Protein AF-A0A0W0G9W1-F1 (afdb_monomer)

Radius of gyration: 59.38 Å; Cα contacts (8 Å, |Δi|>4): 308; chains: 1; bounding box: 140×93×172 Å

pLDDT: mean 73.86, std 23.16, range [26.31, 98.44]

Nearest PDB structures (foldseek):
  5i7d-assembly1_A  TM=2.585E-01  e=8.522E-01  Homo sapiens
  5c1f-assembly1_B  TM=4.373E-01  e=7.069E+00  Schizosaccharomyces pombe 972h-
  4wpe-assembly1_A-2  TM=4.059E-01  e=7.453E+00  Saccharomyces cerevisiae S288C
  5i6r-assembly1_A-2  TM=2.525E-01  e=3.951E+00  Homo sapiens

Solvent-accessible surface area (backbone atoms only — not comparable to full-atom values): 34859 Å² total; per-residue (Å²): 133,87,78,79,64,62,89,70,40,67,81,62,55,66,57,28,73,39,56,50,49,29,52,53,49,46,55,52,41,56,53,51,50,53,51,52,55,51,49,52,53,50,46,45,41,66,73,38,48,50,57,47,50,54,52,51,51,55,50,51,51,53,51,50,53,53,48,46,48,49,47,69,51,52,48,47,51,47,51,52,46,51,52,51,39,53,51,34,47,52,50,19,56,52,32,42,51,51,15,54,51,38,46,48,51,50,74,71,38,96,78,39,89,83,80,61,90,59,88,85,68,78,74,80,81,80,69,92,73,89,76,92,75,87,81,82,81,76,79,50,73,70,55,53,50,53,50,53,53,51,50,57,65,66,66,73,77,77,86,89,84,85,78,85,86,86,86,80,85,84,89,86,84,90,85,91,86,89,85,87,88,91,83,87,86,86,86,90,84,90,82,90,85,88,85,83,86,86,88,87,86,88,83,87,80,82,84,79,82,77,88,85,70,84,82,78,79,84,83,79,85,72,82,81,74,87,76,60,98,69,50,44,69,49,66,87,43,77,38,48,41,64,55,53,13,52,50,48,50,49,47,70,71,74,50,80,62,36,76,48,75,45,88,96,77,46,73,43,70,58,24,36,35,28,38,61,50,30,54,48,41,21,74,72,34,77,91,39,74,68,34,59,69,42,18,44,49,28,49,33,43,42,20,54,75,68,49,32,41,40,48,56,97,58,97,63,42,76,65,55,84,30,84,87,38,35,32,31,78,36,80,61,32,64,64,43,66,96,74,84,72,76,96,78,80,91,78,84,94,80,84,79,84,85,77,95,81,85,94,84,90,74,83,74,65,63,65,65,51,60,57,53,69,68,68,75,54,95,76,78,70,57,69,34,62,51,32,41,51,56,18,53,51,30,44,52,52,30,55,51,41,50,56,51,44,51,53,50,49,54,50,49,52,54,52,49,54,55,47,50,56,50,51,53,50,50,50,52,49,48,55,49,51,53,52,51,43,55,50,50,50,50,56,58,56,65,46,52,63,68,68,42,44,68,48,53,54,50,46,53,51,37,58,70,62,42,45,70,69,62,26,48,51,52,43,46,70,75,64,61,92,66,90,83,68,89,72,90,82,78,62,83,57,96,89,47,93,68,78,66,58,97,75,75,78,65,52,68,65,52,37,55,60,65,46,75,79,54,98,70,97,71,94,61,93,72,75,32,66,66,58,57,51,49,54,54,50,46,56,58,50,57,75,69,56,94,54,81,72,70,56,62,69,74,76,115

InterPro domains:
  IPR000591 DEP domain [PS50186] (251-331)
  IPR027267 AH/BAR domain superfamily [G3DSA:1.20.1270.60] (7-156)
  IPR027267 AH/BAR domain superfamily [G3DSA:1.20.1270.60] (365-494)
  IPR027267 AH/BAR domain superfamily [SSF103657] (16-492)
  IPR031160 F-BAR domain [PS51741] (1-471)
  IPR036388 Winged helix-like DNA-binding domain superfamily [G3DSA:1.10.10.10] (241-334)
  IPR036390 Winged helix DNA-binding domain superfamily [SSF46785] (255-340)

Mean predicted aligned error: 22.9 Å

Foldseek 3Di:
DPDPDDQCDDPNPAFFPQVNQLVVLLVVLVVVLVVLVVVLVVCLCPVFVVVVVVVVVVLVVVVVVLVCCLVVPQVVVLVVLVVVLVVLVVLLVVLVVVLVVQVVCLVPPPPNVPPDPPVPDDDDPPDPDDDDDDDDDDDDPVRVVVVVVVVVVVVPPDDDDDDDDDDDDDDDDDDDDDDDDDDDDDDDDDDDDDDDDDDDDDDDDDDDDDDDDPDDDDDDDDDDDDDDPQFDQQLNDTHHQLVQLVLVVVCLVPFDWAWDQDVPPGIDGGKDALQSQLQSQLVVPVVNVNDSVSSNSRSQCCQQPVVQKDWPPDPDRGGDNDRPTMIHGDPCSNVVDRDDDDDDDDDDDDDDDDDDDDDDDDPPPVVVVVVVVVVPCPPPDRPSVVSVVSSVVSVVVSVVSVVVSVVSVVVSVVVVVVSVVVVVVSVVVVVVSVVVSVVSSVVSVVCSVVSSVVSVVSSVVSVVSRDPVSRVVVSCVVPPPDPDDDDDDWDDDPVDPDGPDPDDDPLQVVQVVVCVVDDDPDPDRDDRVVVVVVVVVVVVVLVPDDDPVVVVVVVD

Organism: Moniliophthora roreri (NCBI:txid221103)

Structure (mmCIF, N/CA/C/O backbone):
data_AF-A0A0W0G9W1-F1
#
_entry.id   AF-A0A0W0G9W1-F1
#
loop_
_atom_site.group_PDB
_atom_site.id
_atom_site.type_symbol
_atom_site.label_atom_id
_atom_site.label_alt_id
_atom_site.label_comp_id
_atom_site.label_asym_id
_atom_site.label_entity_id
_atom_site.label_seq_id
_atom_site.pdbx_PDB_ins_code
_atom_site.Cartn_x
_atom_site.Cartn_y
_atom_site.Cartn_z
_atom_site.occupancy
_atom_site.B_iso_or_equiv
_atom_site.auth_seq_id
_atom_site.auth_comp_id
_atom_site.auth_asym_id
_atom_site.auth_atom_id
_atom_site.pdbx_PDB_model_num
ATOM 1 N N . MET A 1 1 ? 13.792 -14.220 -34.087 1.00 38.50 1 MET A N 1
ATOM 2 C CA . MET A 1 1 ? 14.803 -14.198 -35.166 1.00 38.50 1 MET A CA 1
ATOM 3 C C . MET A 1 1 ? 14.066 -13.976 -36.485 1.00 38.50 1 MET A C 1
ATOM 5 O O . MET A 1 1 ? 13.579 -14.931 -37.069 1.00 38.50 1 MET A O 1
ATOM 9 N N . VAL A 1 2 ? 13.870 -12.719 -36.901 1.00 42.22 2 VAL A N 1
ATOM 10 C CA . VAL A 1 2 ? 13.223 -12.420 -38.194 1.00 42.22 2 VAL A CA 1
ATOM 11 C C . VAL A 1 2 ? 14.180 -12.873 -39.298 1.00 42.22 2 VAL A C 1
ATOM 13 O O . VAL A 1 2 ? 15.340 -12.442 -39.311 1.00 42.22 2 VAL A O 1
ATOM 16 N N . HIS A 1 3 ? 13.720 -13.813 -40.128 1.00 43.84 3 HIS A N 1
ATOM 17 C CA . HIS A 1 3 ? 14.449 -14.342 -41.277 1.00 43.84 3 HIS A CA 1
ATOM 18 C C . HIS A 1 3 ? 14.621 -13.224 -42.301 1.00 43.84 3 HIS A C 1
ATOM 20 O O . HIS A 1 3 ? 13.648 -12.726 -42.859 1.00 43.84 3 HIS A O 1
ATOM 26 N N . THR A 1 4 ? 15.861 -12.819 -42.546 1.00 49.69 4 THR A N 1
ATOM 27 C CA . THR A 1 4 ? 16.209 -11.897 -43.628 1.00 49.69 4 THR A CA 1
ATOM 28 C C . THR A 1 4 ? 16.242 -12.668 -44.948 1.00 49.69 4 THR A C 1
ATOM 30 O O . THR A 1 4 ? 17.313 -12.863 -45.498 1.00 49.69 4 THR A O 1
ATOM 33 N N . GLY A 1 5 ? 15.095 -13.169 -45.417 1.00 55.78 5 GLY A N 1
ATOM 34 C CA . GLY A 1 5 ? 14.947 -13.818 -46.729 1.00 55.78 5 GLY A CA 1
ATOM 35 C C . GLY A 1 5 ? 15.740 -15.118 -46.952 1.00 55.78 5 GLY A C 1
ATOM 36 O O . GLY A 1 5 ? 16.565 -15.537 -46.138 1.00 55.78 5 GLY A O 1
ATOM 37 N N . THR A 1 6 ? 15.448 -15.778 -48.073 1.00 54.62 6 THR A N 1
ATOM 38 C CA . THR A 1 6 ? 16.121 -16.997 -48.543 1.00 54.62 6 THR A CA 1
ATOM 39 C C . THR A 1 6 ? 17.584 -16.679 -48.892 1.00 54.62 6 THR A C 1
ATOM 41 O O . THR A 1 6 ? 17.820 -15.680 -49.583 1.00 54.62 6 THR A O 1
ATOM 44 N N . PRO A 1 7 ? 18.576 -17.480 -48.447 1.00 58.34 7 PRO A N 1
ATOM 45 C CA . PRO A 1 7 ? 19.980 -17.249 -48.787 1.00 58.34 7 PRO A CA 1
ATOM 46 C C . PRO A 1 7 ? 20.161 -17.185 -50.311 1.00 58.34 7 PRO A C 1
ATOM 48 O O . PRO A 1 7 ? 19.672 -18.054 -51.030 1.00 58.34 7 PRO A O 1
ATOM 51 N N . GLY A 1 8 ? 20.831 -16.134 -50.792 1.00 62.97 8 GLY A N 1
ATOM 52 C CA . GLY A 1 8 ? 21.060 -15.898 -52.222 1.00 62.97 8 GLY A CA 1
ATOM 53 C C . GLY A 1 8 ? 19.967 -15.116 -52.962 1.00 62.97 8 GLY A C 1
ATOM 54 O O . GLY A 1 8 ? 20.014 -15.060 -54.185 1.00 62.97 8 GLY A O 1
ATOM 55 N N . THR A 1 9 ? 19.001 -14.497 -52.266 1.00 63.47 9 THR A N 1
ATOM 56 C CA . THR A 1 9 ? 17.981 -13.627 -52.894 1.00 63.47 9 THR A CA 1
ATOM 57 C C . THR A 1 9 ? 17.840 -12.273 -52.180 1.00 63.47 9 THR A C 1
ATOM 59 O O . THR A 1 9 ? 17.960 -12.196 -50.954 1.00 63.47 9 THR A O 1
ATOM 62 N N . GLY A 1 10 ? 17.587 -11.197 -52.938 1.00 67.50 10 GLY A N 1
ATOM 63 C CA . GLY A 1 10 ? 17.308 -9.847 -52.418 1.00 67.50 10 GLY A CA 1
ATOM 64 C C . GLY A 1 10 ? 18.462 -9.233 -51.613 1.00 67.50 10 GLY A C 1
ATOM 65 O O . GLY A 1 10 ? 19.609 -9.279 -52.044 1.00 67.50 10 GLY A O 1
ATOM 66 N N . PHE A 1 11 ? 18.162 -8.724 -50.411 1.00 66.31 11 PHE A N 1
ATOM 67 C CA . PHE A 1 11 ? 19.120 -8.094 -49.477 1.00 66.31 11 PHE A CA 1
ATOM 68 C C . PHE A 1 11 ? 20.322 -8.995 -49.101 1.00 66.31 11 PHE A C 1
ATOM 70 O O . PHE A 1 11 ? 21.345 -8.528 -48.617 1.00 66.31 11 PHE A O 1
ATOM 77 N N . GLN A 1 12 ? 20.221 -10.320 -49.296 1.00 67.38 12 GLN A N 1
ATOM 78 C CA . GLN A 1 12 ? 21.344 -11.254 -49.099 1.00 67.38 12 GLN A CA 1
ATOM 79 C C . GLN A 1 12 ? 22.107 -11.607 -50.384 1.00 67.38 12 GLN A C 1
ATOM 81 O O . GLN A 1 12 ? 23.146 -12.259 -50.298 1.00 67.38 12 GLN A O 1
ATOM 86 N N . ALA A 1 13 ? 21.583 -11.254 -51.558 1.00 66.62 13 ALA A N 1
ATOM 87 C CA . ALA A 1 13 ? 22.210 -11.543 -52.844 1.00 66.62 13 ALA A CA 1
ATOM 88 C C . ALA A 1 13 ? 23.186 -10.444 -53.275 1.00 66.62 13 ALA A C 1
ATOM 90 O O . ALA A 1 13 ? 24.254 -10.780 -53.795 1.00 66.62 13 ALA A O 1
ATOM 91 N N . ASP A 1 14 ? 22.822 -9.176 -53.042 1.00 60.72 14 ASP A N 1
ATOM 92 C CA . ASP A 1 14 ? 23.354 -8.038 -53.809 1.00 60.72 14 ASP A CA 1
ATOM 93 C C . ASP A 1 14 ? 23.920 -6.879 -52.996 1.00 60.72 14 ASP A C 1
ATOM 95 O O . ASP A 1 14 ? 24.604 -6.037 -53.574 1.00 60.72 14 ASP A O 1
ATOM 99 N N . ASP A 1 15 ? 23.706 -6.831 -51.682 1.00 59.91 15 ASP A N 1
ATOM 100 C CA . ASP A 1 15 ? 24.185 -5.691 -50.909 1.00 59.91 15 ASP A CA 1
ATOM 101 C C . ASP A 1 15 ? 25.677 -5.793 -50.623 1.00 59.91 15 ASP A C 1
ATOM 103 O O . ASP A 1 15 ? 26.190 -6.828 -50.177 1.00 59.91 15 ASP A O 1
ATOM 107 N N . GLY A 1 16 ? 26.366 -4.688 -50.909 1.00 64.00 16 GLY A N 1
ATOM 108 C CA . GLY A 1 16 ? 27.784 -4.540 -50.663 1.00 64.00 16 GLY A CA 1
ATOM 109 C C . GLY A 1 16 ? 28.139 -4.928 -49.232 1.00 64.00 16 GLY A C 1
ATOM 110 O O . GLY A 1 16 ? 27.344 -4.827 -48.287 1.00 64.00 16 GLY A O 1
ATOM 111 N N . ALA A 1 17 ? 29.338 -5.487 -49.094 1.00 72.25 17 ALA A N 1
ATOM 112 C CA . ALA A 1 17 ? 29.764 -6.116 -47.858 1.00 72.25 17 ALA A CA 1
ATOM 113 C C . ALA A 1 17 ? 29.639 -5.164 -46.656 1.00 72.25 17 ALA A C 1
ATOM 115 O O . ALA A 1 17 ? 29.386 -5.640 -45.551 1.00 72.25 17 ALA A O 1
ATOM 116 N N . SER A 1 18 ? 29.763 -3.845 -46.850 1.00 87.50 18 SER A N 1
ATOM 117 C CA . SER A 1 18 ? 29.672 -2.892 -45.745 1.00 87.50 18 SER A CA 1
ATOM 118 C C . SER A 1 18 ? 28.230 -2.690 -45.252 1.00 87.50 18 SER A C 1
ATOM 120 O O . SER A 1 18 ? 27.997 -2.855 -44.053 1.00 87.50 18 SER A O 1
ATOM 122 N N . LEU A 1 19 ? 27.236 -2.479 -46.130 1.00 87.31 19 LEU A N 1
ATOM 123 C CA . LEU A 1 19 ? 25.826 -2.316 -45.736 1.00 87.31 19 LEU A CA 1
ATOM 124 C C . LEU A 1 19 ? 25.282 -3.521 -44.956 1.00 87.31 19 LEU A C 1
ATOM 126 O O . LEU A 1 19 ? 24.689 -3.369 -43.881 1.00 87.31 19 LEU A O 1
ATOM 130 N N . LEU A 1 20 ? 25.495 -4.734 -45.476 1.00 85.62 20 LEU A N 1
ATOM 131 C CA . LEU A 1 20 ? 24.985 -5.957 -44.852 1.00 85.62 20 LEU A CA 1
ATOM 132 C C . LEU A 1 20 ? 25.624 -6.199 -43.476 1.00 85.62 20 LEU A C 1
ATOM 134 O O . LEU A 1 20 ? 24.941 -6.634 -42.540 1.00 85.62 20 LEU A O 1
ATOM 138 N N . MET A 1 21 ? 26.925 -5.924 -43.337 1.00 87.94 21 MET A N 1
ATOM 139 C CA . MET A 1 21 ? 27.640 -6.079 -42.068 1.00 87.94 21 MET A CA 1
ATOM 140 C C . MET A 1 21 ? 27.211 -5.025 -41.052 1.00 87.94 21 MET A C 1
ATOM 142 O O . MET A 1 21 ? 26.933 -5.385 -39.906 1.00 87.94 21 MET A O 1
ATOM 146 N N . THR A 1 22 ? 27.047 -3.767 -41.470 1.00 92.25 22 THR A N 1
ATOM 147 C CA . THR A 1 22 ? 26.492 -2.705 -40.625 1.00 92.25 22 THR A CA 1
ATOM 148 C C . THR A 1 22 ? 25.090 -3.074 -40.146 1.00 92.25 22 THR A C 1
ATOM 150 O O . THR A 1 22 ? 24.838 -3.056 -38.942 1.00 92.25 22 THR A O 1
ATOM 153 N N . PHE A 1 23 ? 24.192 -3.520 -41.031 1.00 90.88 23 PHE A N 1
ATOM 154 C CA . PHE A 1 23 ? 22.839 -3.937 -40.644 1.00 90.88 23 PHE A CA 1
ATOM 155 C C . PHE A 1 23 ? 22.840 -5.099 -39.635 1.00 90.88 23 PHE A C 1
ATOM 157 O O . PHE A 1 23 ? 22.127 -5.065 -38.627 1.00 90.88 23 PHE A O 1
ATOM 164 N N . ARG A 1 24 ? 23.653 -6.137 -39.874 1.00 90.75 24 ARG A N 1
ATOM 165 C CA . ARG A 1 24 ? 23.786 -7.276 -38.948 1.00 90.75 24 ARG A CA 1
ATOM 166 C C . ARG A 1 24 ? 24.362 -6.846 -37.599 1.00 90.75 24 ARG A C 1
ATOM 168 O O . ARG A 1 24 ? 23.869 -7.311 -36.571 1.00 90.75 24 ARG A O 1
ATOM 175 N N . GLY A 1 25 ? 25.351 -5.955 -37.605 1.00 93.62 25 GLY A N 1
ATOM 176 C CA . GLY A 1 25 ? 25.938 -5.374 -36.403 1.00 93.62 25 GLY A CA 1
ATOM 177 C C . GLY A 1 25 ? 24.916 -4.573 -35.598 1.00 93.62 25 GLY A C 1
ATOM 178 O O . GLY A 1 25 ? 24.743 -4.831 -34.410 1.00 93.62 25 GLY A O 1
ATOM 179 N N . LEU A 1 26 ? 24.153 -3.688 -36.248 1.00 95.50 26 LEU A N 1
ATOM 180 C CA . LEU A 1 26 ? 23.090 -2.915 -35.598 1.00 95.50 26 LEU A CA 1
ATOM 181 C C . LEU A 1 26 ? 22.037 -3.829 -34.962 1.00 95.50 26 LEU A C 1
ATOM 183 O O . LEU A 1 26 ? 21.670 -3.634 -33.806 1.00 95.50 26 LEU A O 1
ATOM 187 N N . LYS A 1 27 ? 21.611 -4.884 -35.669 1.00 94.88 27 LYS A N 1
ATOM 188 C CA . LYS A 1 27 ? 20.683 -5.893 -35.133 1.00 94.88 27 LYS A CA 1
ATOM 189 C C . LYS A 1 27 ? 21.243 -6.607 -33.898 1.00 94.88 27 LYS A C 1
ATOM 191 O O . LYS A 1 27 ? 20.492 -6.868 -32.956 1.00 94.88 27 LYS A O 1
ATOM 196 N N . ALA A 1 28 ? 22.530 -6.954 -33.905 1.00 95.31 28 ALA A N 1
ATOM 197 C CA . ALA A 1 28 ? 23.189 -7.583 -32.764 1.00 95.31 28 ALA A CA 1
ATOM 198 C C . ALA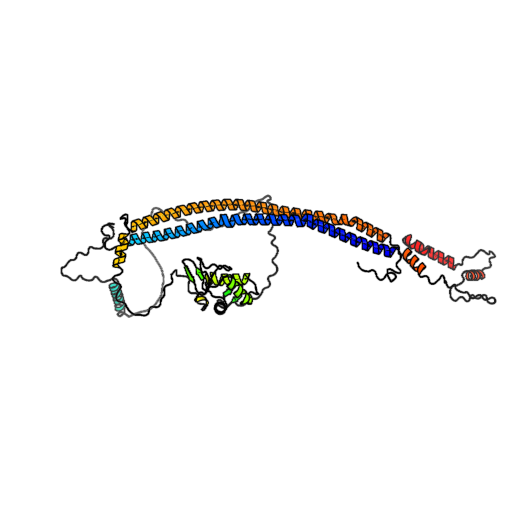 A 1 28 ? 23.276 -6.623 -31.565 1.00 95.31 28 ALA A C 1
ATOM 200 O O . ALA A 1 28 ? 22.943 -7.017 -30.446 1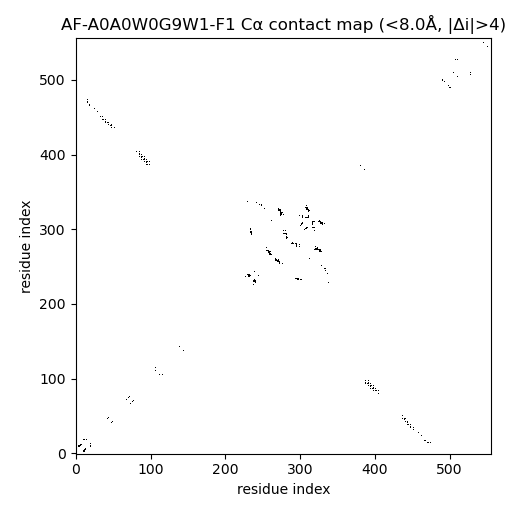.00 95.31 28 ALA A O 1
ATOM 201 N N . GLU A 1 29 ? 23.624 -5.355 -31.798 1.00 96.00 29 GLU A N 1
ATOM 202 C CA . GLU A 1 29 ? 23.645 -4.330 -30.750 1.00 96.00 29 GLU A CA 1
ATOM 203 C C . GLU A 1 29 ? 22.248 -4.077 -30.171 1.00 96.00 29 GLU A C 1
ATOM 205 O O . GLU A 1 29 ? 22.103 -4.030 -28.955 1.00 96.00 29 GLU A O 1
ATOM 210 N N . SER A 1 30 ? 21.187 -4.030 -30.986 1.00 95.75 30 SER A N 1
ATOM 211 C CA . SER A 1 30 ? 19.811 -3.930 -30.467 1.00 95.75 30 SER A CA 1
ATOM 212 C C . SER A 1 30 ? 19.448 -5.094 -29.535 1.00 95.75 30 SER A C 1
ATOM 214 O O . SER A 1 30 ? 18.776 -4.898 -28.522 1.00 95.75 30 SER A O 1
ATOM 216 N N . ALA A 1 31 ? 19.905 -6.314 -29.838 1.00 96.38 31 ALA A N 1
ATOM 217 C CA . ALA A 1 31 ? 19.708 -7.458 -28.950 1.00 96.38 31 ALA A CA 1
ATOM 218 C C . ALA A 1 31 ? 20.514 -7.322 -27.643 1.00 96.38 31 ALA A C 1
ATOM 220 O O . ALA A 1 31 ? 19.993 -7.645 -26.575 1.00 96.38 31 ALA A O 1
ATOM 221 N N . SER A 1 32 ? 21.749 -6.811 -27.714 1.00 96.00 32 SER A N 1
ATOM 222 C CA . SER A 1 32 ? 22.587 -6.516 -26.540 1.00 96.00 32 SER A CA 1
ATOM 223 C C . SER A 1 32 ? 21.944 -5.464 -25.628 1.00 96.00 32 SER A C 1
ATOM 225 O O . SER A 1 32 ? 21.836 -5.681 -24.421 1.00 96.00 32 SER A O 1
ATOM 227 N N . GLN A 1 33 ? 21.410 -4.380 -26.195 1.00 97.00 33 GLN A N 1
ATOM 228 C CA . GLN A 1 33 ? 20.667 -3.359 -25.448 1.00 97.00 33 GLN A CA 1
ATOM 229 C C . GLN A 1 33 ? 19.458 -3.967 -24.728 1.00 97.00 33 GLN A C 1
ATOM 231 O O . GLN A 1 33 ? 19.253 -3.722 -23.539 1.00 97.00 33 GLN A O 1
ATOM 236 N N . GLY A 1 34 ? 18.703 -4.845 -25.397 1.00 97.25 34 GLY A N 1
ATOM 237 C CA . GLY A 1 34 ? 17.604 -5.583 -24.769 1.00 97.25 34 GLY A CA 1
ATOM 238 C C . GLY A 1 34 ? 18.039 -6.426 -23.560 1.00 97.25 34 GLY A C 1
ATOM 239 O O . GLY A 1 34 ? 17.320 -6.493 -22.562 1.00 97.25 34 GLY A O 1
ATOM 240 N N . GLN A 1 35 ? 19.229 -7.035 -23.605 1.00 97.38 35 GLN A N 1
ATOM 241 C CA . GLN A 1 35 ? 19.793 -7.765 -22.462 1.00 97.38 35 GLN A CA 1
ATOM 242 C C . GLN A 1 35 ? 20.170 -6.830 -21.306 1.00 97.38 35 GLN A C 1
ATOM 244 O O . GLN A 1 35 ? 19.909 -7.172 -20.153 1.00 97.38 35 GLN A O 1
ATOM 249 N N . ILE A 1 36 ? 20.713 -5.644 -21.597 1.00 97.25 36 ILE A N 1
ATOM 250 C CA . ILE A 1 36 ? 21.021 -4.619 -20.587 1.00 97.25 36 ILE A CA 1
ATOM 251 C C . ILE A 1 36 ? 19.741 -4.177 -19.870 1.00 97.25 36 ILE A C 1
ATOM 253 O O . ILE A 1 36 ? 19.683 -4.209 -18.641 1.00 97.25 36 ILE A O 1
ATOM 257 N N . HIS A 1 37 ? 18.680 -3.857 -20.619 1.00 97.56 37 HIS A N 1
ATOM 258 C CA . HIS A 1 37 ? 17.377 -3.527 -20.032 1.00 97.56 37 HIS A CA 1
ATOM 259 C C . HIS A 1 37 ? 16.837 -4.660 -19.154 1.00 97.56 37 HIS A C 1
ATOM 261 O O . HIS A 1 37 ? 16.326 -4.407 -18.063 1.00 97.56 37 HIS A O 1
ATOM 267 N N . ARG A 1 38 ? 16.986 -5.916 -19.593 1.00 97.81 38 ARG A N 1
ATOM 268 C CA . ARG A 1 38 ? 16.586 -7.087 -18.804 1.00 97.81 38 ARG A CA 1
ATOM 269 C C . ARG A 1 38 ? 17.394 -7.225 -17.509 1.00 97.81 38 ARG A C 1
ATOM 271 O O . ARG A 1 38 ? 16.820 -7.610 -16.495 1.00 97.81 38 ARG A O 1
ATOM 278 N N . SER A 1 39 ? 18.692 -6.915 -17.530 1.00 97.12 39 SER A N 1
ATOM 279 C CA . SER A 1 39 ? 19.538 -6.920 -16.328 1.00 97.12 39 SER A CA 1
ATOM 280 C C . SER A 1 39 ? 19.075 -5.872 -15.323 1.00 97.12 39 SER A C 1
ATOM 282 O O . SER A 1 39 ? 18.811 -6.214 -14.176 1.00 97.12 39 SER A O 1
ATOM 284 N N . ILE A 1 40 ? 18.876 -4.626 -15.768 1.00 97.19 40 ILE A N 1
ATOM 285 C CA . ILE A 1 40 ? 18.394 -3.539 -14.903 1.00 97.19 40 ILE A CA 1
ATOM 286 C C . ILE A 1 40 ? 17.007 -3.858 -14.336 1.00 97.19 40 ILE A C 1
ATOM 288 O O . ILE A 1 40 ? 16.760 -3.629 -13.158 1.00 97.19 40 ILE A O 1
ATOM 292 N N . ALA A 1 41 ? 16.105 -4.441 -15.132 1.00 98.00 41 ALA A N 1
ATOM 293 C CA . ALA A 1 41 ? 14.798 -4.877 -14.640 1.00 98.00 41 ALA A CA 1
ATOM 294 C C . ALA A 1 41 ? 14.919 -5.933 -13.527 1.00 98.00 41 ALA A C 1
ATOM 296 O O . ALA A 1 41 ? 14.227 -5.844 -12.517 1.00 98.00 41 ALA A O 1
ATOM 297 N N . LYS A 1 42 ? 15.839 -6.894 -13.675 1.00 97.94 42 LYS A N 1
ATOM 298 C CA . LYS A 1 42 ? 16.119 -7.898 -12.642 1.00 97.94 42 LYS A CA 1
ATOM 299 C C . LYS A 1 42 ? 16.749 -7.280 -11.390 1.00 97.94 42 LYS A C 1
ATOM 301 O O . LYS A 1 42 ? 16.438 -7.691 -10.277 1.00 97.94 42 LYS A O 1
ATOM 306 N N . GLU A 1 43 ? 17.634 -6.301 -11.548 1.00 96.94 43 GLU A N 1
ATOM 307 C CA . GLU A 1 43 ? 18.201 -5.550 -10.422 1.00 96.94 43 GLU A CA 1
ATOM 308 C C . GLU A 1 43 ? 17.118 -4.764 -9.679 1.00 96.94 43 GLU A C 1
ATOM 310 O O . GLU A 1 43 ? 17.084 -4.787 -8.455 1.00 96.94 43 GLU A O 1
ATOM 315 N N . LEU A 1 44 ? 16.189 -4.129 -10.395 1.00 98.00 44 LEU A N 1
ATOM 316 C CA . LEU A 1 44 ? 15.038 -3.453 -9.797 1.00 98.00 44 LEU A CA 1
ATOM 317 C C . LEU A 1 44 ? 14.147 -4.417 -9.007 1.00 98.00 44 LEU A C 1
ATOM 319 O O . LEU A 1 44 ? 13.727 -4.098 -7.899 1.00 98.00 44 LEU A O 1
ATOM 323 N N . GLU A 1 45 ? 13.878 -5.599 -9.551 1.00 98.00 45 GLU A N 1
ATOM 324 C CA . GLU A 1 45 ? 13.105 -6.632 -8.860 1.00 98.00 45 GLU A CA 1
ATOM 325 C C . GLU A 1 45 ? 13.813 -7.070 -7.568 1.00 98.00 45 GLU A C 1
ATOM 327 O O . GLU A 1 45 ? 13.290 -6.890 -6.471 1.00 98.00 45 GLU A O 1
ATOM 332 N N . THR A 1 46 ? 15.063 -7.515 -7.687 1.00 97.38 46 THR A N 1
ATOM 333 C CA . THR A 1 46 ? 15.805 -8.146 -6.583 1.00 97.38 46 THR A CA 1
ATOM 334 C C . THR A 1 46 ? 16.336 -7.173 -5.527 1.00 97.38 46 THR A C 1
ATOM 336 O O . THR A 1 46 ? 16.447 -7.540 -4.359 1.00 97.38 46 THR A O 1
ATOM 339 N N . LEU A 1 47 ? 16.688 -5.939 -5.904 1.00 95.50 47 LEU A N 1
ATOM 340 C CA . LEU A 1 47 ? 17.266 -4.948 -4.987 1.00 95.50 47 LEU A CA 1
ATOM 341 C C . LEU A 1 47 ? 16.233 -3.972 -4.426 1.00 95.50 47 LEU A C 1
ATOM 343 O O . LEU A 1 47 ? 16.507 -3.334 -3.409 1.00 95.50 47 LEU A O 1
ATOM 347 N N . VAL A 1 48 ? 15.080 -3.819 -5.085 1.00 97.06 48 VAL A N 1
ATOM 348 C CA . VAL A 1 48 ? 14.087 -2.797 -4.727 1.00 97.06 48 VAL A CA 1
ATOM 349 C C . VAL A 1 48 ? 12.730 -3.419 -4.430 1.00 97.06 48 VAL A C 1
ATOM 351 O O . VAL A 1 48 ? 12.205 -3.216 -3.335 1.00 97.06 48 VAL A O 1
ATOM 354 N N . ALA A 1 49 ? 12.156 -4.171 -5.371 1.00 97.25 49 ALA A N 1
ATOM 355 C CA . ALA A 1 49 ? 10.794 -4.679 -5.233 1.00 97.25 49 ALA A CA 1
ATOM 356 C C . ALA A 1 49 ? 10.684 -5.777 -4.164 1.00 97.25 49 ALA A C 1
ATOM 358 O O . ALA A 1 49 ? 9.882 -5.630 -3.240 1.00 97.25 49 ALA A O 1
ATOM 359 N N . ASP A 1 50 ? 11.510 -6.825 -4.242 1.00 97.69 50 ASP A N 1
ATOM 360 C CA . ASP A 1 50 ? 11.441 -7.975 -3.332 1.00 97.69 50 ASP A CA 1
ATOM 361 C C . ASP A 1 50 ? 11.707 -7.581 -1.870 1.00 97.69 50 ASP A C 1
ATOM 363 O O . ASP A 1 50 ? 10.869 -7.884 -1.011 1.00 97.69 50 ASP A O 1
ATOM 367 N N . PRO A 1 51 ? 12.784 -6.831 -1.543 1.00 97.69 51 PRO A N 1
ATOM 368 C CA . PRO A 1 51 ? 13.045 -6.444 -0.158 1.00 97.69 51 PRO A CA 1
ATOM 369 C C . PRO A 1 51 ? 11.955 -5.526 0.402 1.00 97.69 51 PRO A C 1
ATOM 371 O O . PRO A 1 51 ? 11.615 -5.597 1.586 1.00 97.69 51 PRO A O 1
ATOM 374 N N . PHE A 1 52 ? 11.380 -4.656 -0.436 1.00 97.75 52 PHE A N 1
ATOM 375 C CA . PHE A 1 52 ? 10.283 -3.796 -0.006 1.00 97.75 52 PHE A CA 1
ATOM 376 C C . PHE A 1 52 ? 8.989 -4.580 0.218 1.00 97.75 52 PHE A C 1
ATOM 378 O O . PHE A 1 52 ? 8.273 -4.291 1.177 1.00 97.75 52 PHE A O 1
ATOM 385 N N . ALA A 1 53 ? 8.695 -5.577 -0.619 1.00 97.81 53 ALA A N 1
ATOM 386 C CA . ALA A 1 53 ? 7.541 -6.450 -0.443 1.00 97.81 53 ALA A CA 1
ATOM 387 C C . ALA A 1 53 ? 7.630 -7.236 0.875 1.00 97.81 53 ALA A C 1
ATOM 389 O O . ALA A 1 53 ? 6.666 -7.255 1.645 1.00 97.81 53 ALA A O 1
ATOM 390 N N . GLU A 1 54 ? 8.801 -7.804 1.181 1.00 97.81 54 GLU A N 1
ATOM 391 C CA . GLU A 1 54 ? 9.058 -8.483 2.456 1.00 97.81 54 GLU A CA 1
ATOM 392 C C . GLU A 1 54 ? 8.888 -7.525 3.645 1.00 97.81 54 GLU A C 1
ATOM 394 O O . GLU A 1 54 ? 8.155 -7.812 4.599 1.00 97.81 54 GLU A O 1
ATOM 399 N N . TRP A 1 55 ? 9.494 -6.336 3.566 1.00 97.88 55 TRP A N 1
ATOM 400 C CA . TRP A 1 55 ? 9.356 -5.310 4.598 1.00 97.88 55 TRP A CA 1
ATOM 401 C C . TRP A 1 55 ? 7.893 -4.887 4.805 1.00 97.88 55 TRP A C 1
ATOM 403 O O . TRP A 1 55 ? 7.441 -4.757 5.948 1.00 97.88 55 TRP A O 1
ATOM 413 N N . ALA A 1 56 ? 7.137 -4.694 3.720 1.00 97.75 56 ALA A N 1
ATOM 414 C CA . ALA A 1 56 ? 5.740 -4.272 3.757 1.00 97.75 56 ALA A CA 1
ATOM 415 C C . ALA A 1 56 ? 4.843 -5.335 4.401 1.00 97.75 56 ALA A C 1
ATOM 417 O O . ALA A 1 56 ? 3.953 -4.995 5.187 1.00 97.75 56 ALA A O 1
ATOM 418 N N . GLN A 1 57 ? 5.104 -6.614 4.123 1.00 98.00 57 GLN A N 1
ATOM 419 C CA . GLN A 1 57 ? 4.399 -7.719 4.762 1.00 98.00 57 GLN A CA 1
ATOM 420 C C . GLN A 1 57 ? 4.684 -7.752 6.271 1.00 98.00 57 GLN A C 1
ATOM 422 O O . GLN A 1 57 ? 3.749 -7.745 7.072 1.00 98.00 57 GLN A O 1
ATOM 427 N N . GLY A 1 58 ? 5.953 -7.642 6.676 1.00 97.75 58 GLY A N 1
ATOM 428 C CA . GLY A 1 58 ? 6.312 -7.561 8.095 1.00 97.75 58 GLY A CA 1
ATOM 429 C C . GLY A 1 58 ? 5.711 -6.341 8.808 1.00 97.75 58 GLY A C 1
ATOM 430 O O . GLY A 1 58 ? 5.280 -6.431 9.959 1.00 97.75 58 GLY A O 1
ATOM 431 N N . TYR A 1 59 ? 5.632 -5.190 8.133 1.00 96.94 59 TYR A N 1
ATOM 432 C CA . TYR A 1 59 ? 4.971 -3.993 8.662 1.00 96.94 59 TYR A CA 1
ATOM 433 C C . TYR A 1 59 ? 3.467 -4.215 8.875 1.00 96.94 59 TYR A C 1
ATOM 435 O O . TYR A 1 59 ? 2.933 -3.884 9.936 1.00 96.94 59 TYR A O 1
ATOM 443 N N . LYS A 1 60 ? 2.790 -4.816 7.890 1.00 97.12 60 LYS A N 1
ATOM 444 C CA . LYS A 1 60 ? 1.365 -5.166 7.959 1.00 97.12 60 LYS A CA 1
ATOM 445 C C . LYS A 1 60 ? 1.068 -6.099 9.131 1.00 97.12 60 LYS A C 1
ATOM 447 O O . LYS A 1 60 ? 0.079 -5.882 9.831 1.00 97.12 60 LYS A O 1
ATOM 452 N N . ASP A 1 61 ? 1.917 -7.093 9.370 1.00 97.50 61 ASP A N 1
ATOM 453 C CA . ASP A 1 61 ? 1.718 -8.060 10.450 1.00 97.50 61 ASP A CA 1
ATOM 454 C C . ASP A 1 61 ? 1.896 -7.417 11.833 1.00 97.50 61 ASP A C 1
ATOM 456 O O . ASP A 1 61 ? 1.041 -7.595 12.704 1.00 97.50 61 ASP A O 1
ATOM 460 N N . ARG A 1 62 ? 2.912 -6.559 12.015 1.00 95.44 62 ARG A N 1
ATOM 461 C CA . ARG A 1 62 ? 3.065 -5.755 13.246 1.00 95.44 62 ARG A CA 1
ATOM 462 C C . ARG A 1 62 ? 1.865 -4.842 13.495 1.00 95.44 62 ARG A C 1
ATOM 464 O O . ARG A 1 62 ? 1.390 -4.740 14.627 1.00 95.44 62 ARG A O 1
ATOM 471 N N . LEU A 1 63 ? 1.349 -4.202 12.443 1.00 96.50 63 LEU A N 1
ATOM 472 C CA . LEU A 1 63 ? 0.171 -3.340 12.539 1.00 96.50 63 LEU A CA 1
ATOM 473 C C . LEU A 1 63 ? -1.077 -4.125 12.944 1.00 96.50 63 LEU A C 1
ATOM 475 O O . LEU A 1 63 ? -1.814 -3.689 13.825 1.00 96.50 63 LEU A O 1
ATOM 479 N N . ARG A 1 64 ? -1.292 -5.298 12.342 1.00 96.50 64 ARG A N 1
ATOM 480 C CA . ARG A 1 64 ? -2.398 -6.197 12.692 1.00 96.50 64 ARG A CA 1
ATOM 481 C C . ARG A 1 64 ? -2.309 -6.674 14.135 1.00 96.50 64 ARG A C 1
ATOM 483 O O . ARG A 1 64 ? -3.312 -6.616 14.837 1.00 96.50 64 ARG A O 1
ATOM 490 N N . GLN A 1 65 ? -1.126 -7.086 14.587 1.00 95.69 65 GLN A N 1
ATOM 491 C CA . GLN A 1 65 ? -0.919 -7.527 15.965 1.00 95.69 65 GLN A CA 1
ATOM 492 C C . GLN A 1 65 ? -1.201 -6.399 16.965 1.00 95.69 65 GLN A C 1
ATOM 494 O O . GLN A 1 65 ? -1.946 -6.601 17.920 1.00 95.69 65 GLN A O 1
ATOM 499 N N . SER A 1 66 ? -0.659 -5.202 16.721 1.00 95.31 66 SER A N 1
ATOM 500 C CA . SER A 1 66 ? -0.909 -4.026 17.564 1.00 95.31 66 SER A CA 1
ATOM 501 C C . SER A 1 66 ? -2.395 -3.660 17.601 1.00 95.31 66 SER A C 1
ATOM 503 O O . SER A 1 66 ? -2.965 -3.478 18.676 1.00 95.31 66 SER A O 1
ATOM 505 N N . LYS A 1 67 ? -3.060 -3.655 16.435 1.00 95.38 67 LYS A N 1
ATOM 506 C CA . LYS A 1 67 ? -4.506 -3.434 16.338 1.00 95.38 67 LYS A CA 1
ATOM 507 C C . LYS A 1 67 ? -5.285 -4.462 17.165 1.00 95.38 67 LYS A C 1
ATOM 509 O O . LYS A 1 67 ? -6.149 -4.060 17.936 1.00 95.38 67 LYS A O 1
ATOM 514 N N . GLY A 1 68 ? -4.971 -5.751 17.035 1.00 95.69 68 GLY A N 1
ATOM 515 C CA . GLY A 1 68 ? -5.638 -6.814 17.792 1.00 95.69 68 GLY A CA 1
ATOM 516 C C . GLY A 1 68 ? -5.520 -6.613 19.304 1.00 95.69 68 GLY A C 1
ATOM 517 O O . GLY A 1 68 ? -6.515 -6.670 20.013 1.00 95.69 68 GLY A O 1
ATOM 518 N N . VAL A 1 69 ? -4.335 -6.257 19.809 1.00 95.88 69 VAL A N 1
ATOM 519 C CA . VAL A 1 69 ? -4.150 -5.965 21.244 1.00 95.88 69 VAL A CA 1
ATOM 520 C C . VAL A 1 69 ? -5.023 -4.787 21.700 1.00 95.88 69 VAL A C 1
ATOM 522 O O . VAL A 1 69 ? -5.706 -4.881 22.718 1.00 95.88 69 VAL A O 1
ATOM 525 N N . VAL A 1 70 ? -5.052 -3.688 20.942 1.00 96.31 70 VAL A N 1
ATOM 526 C CA . VAL A 1 70 ? -5.835 -2.499 21.318 1.00 96.31 70 VAL A CA 1
ATOM 527 C C . VAL A 1 70 ? -7.339 -2.789 21.324 1.00 96.31 70 VAL A C 1
ATOM 529 O O . VAL A 1 70 ? -8.023 -2.459 22.294 1.00 96.31 70 VAL A O 1
ATOM 532 N N . PHE A 1 71 ? -7.860 -3.406 20.262 1.00 95.12 71 PHE A N 1
ATOM 533 C CA . PHE A 1 71 ? -9.296 -3.642 20.113 1.00 95.12 71 PHE A CA 1
ATOM 534 C C . PHE A 1 71 ? -9.776 -4.837 20.942 1.00 95.12 71 PHE A C 1
ATOM 536 O O . PHE A 1 71 ? -10.680 -4.699 21.768 1.00 95.12 71 PHE A O 1
ATOM 543 N N . ASP A 1 72 ? -9.149 -5.997 20.766 1.00 94.19 72 ASP A N 1
ATOM 544 C CA . ASP A 1 72 ? -9.676 -7.258 21.290 1.00 94.19 72 ASP A CA 1
ATOM 545 C C . ASP A 1 72 ? -9.377 -7.439 22.778 1.00 94.19 72 ASP A C 1
ATOM 547 O O . ASP A 1 72 ? -10.127 -8.119 23.480 1.00 94.19 72 ASP A O 1
ATOM 551 N N . GLN A 1 73 ? -8.297 -6.827 23.276 1.00 94.50 73 GLN A N 1
ATOM 552 C CA . GLN A 1 73 ? -7.910 -6.939 24.678 1.00 94.50 73 GLN A CA 1
ATOM 553 C C . GLN A 1 73 ? -8.333 -5.716 25.492 1.00 94.50 73 GLN A C 1
ATOM 555 O O . GLN A 1 73 ? -9.012 -5.862 26.510 1.00 94.50 73 GLN A O 1
ATOM 560 N N . TRP A 1 74 ? -7.923 -4.510 25.089 1.00 95.81 74 TRP A N 1
ATOM 561 C CA . TRP A 1 74 ? -8.115 -3.323 25.928 1.00 95.81 74 TRP A CA 1
ATOM 562 C C . TRP A 1 74 ? -9.506 -2.713 25.774 1.00 95.81 74 TRP A C 1
ATOM 564 O O . TRP A 1 74 ? -10.197 -2.524 26.778 1.00 95.81 74 TRP A O 1
ATOM 574 N N . LEU A 1 75 ? -9.938 -2.443 24.539 1.00 96.56 75 LEU A N 1
ATOM 575 C CA . LEU A 1 75 ? -11.234 -1.815 24.280 1.00 96.56 75 LEU A CA 1
ATOM 576 C C . LEU A 1 75 ? -12.387 -2.743 24.679 1.00 96.56 75 LEU A C 1
ATOM 578 O O . LEU A 1 75 ? -13.221 -2.362 25.498 1.00 96.56 75 LEU A O 1
ATOM 582 N N . LYS A 1 76 ? -12.361 -3.997 24.217 1.00 96.50 76 LYS A N 1
ATOM 583 C CA . LYS A 1 76 ? -13.364 -5.009 24.583 1.00 96.50 76 LYS A CA 1
ATOM 584 C C . LYS A 1 76 ? -13.450 -5.239 26.097 1.00 96.50 76 LYS A C 1
ATOM 586 O O . LYS A 1 76 ? -14.539 -5.389 26.653 1.00 96.50 76 LYS A O 1
ATOM 591 N N . GLY A 1 77 ? -12.309 -5.232 26.793 1.00 95.75 77 GLY A N 1
ATOM 592 C CA . GLY A 1 77 ? -12.264 -5.356 28.253 1.00 95.75 77 GLY A CA 1
ATOM 593 C C . GLY A 1 77 ? -12.890 -4.160 28.983 1.00 95.75 77 GLY A C 1
ATOM 594 O O . GLY A 1 77 ? -13.542 -4.333 30.020 1.00 95.75 77 GLY A O 1
ATOM 595 N N . PHE A 1 78 ? -12.728 -2.950 28.442 1.00 97.62 78 PHE A N 1
ATOM 596 C CA . PHE A 1 78 ? -13.387 -1.749 28.949 1.00 97.62 78 PHE A CA 1
ATOM 597 C C . PHE A 1 78 ? -14.902 -1.784 28.701 1.00 97.62 78 PHE A C 1
ATOM 599 O O . PHE A 1 78 ? -15.674 -1.570 29.641 1.00 97.62 78 PHE A O 1
ATOM 606 N N . GLU A 1 79 ? -15.330 -2.140 27.489 1.00 97.56 79 GLU A N 1
ATOM 607 C CA . GLU A 1 79 ? -16.743 -2.275 27.112 1.00 97.56 79 GLU A CA 1
ATOM 608 C C . GLU A 1 79 ? -17.475 -3.302 27.987 1.00 97.56 79 GLU A C 1
ATOM 610 O O . GLU A 1 79 ? -18.567 -3.025 28.486 1.00 97.56 79 GLU A O 1
ATOM 615 N N . GLN A 1 80 ? -16.847 -4.447 28.283 1.00 97.25 80 GLN A N 1
ATOM 616 C CA . GLN A 1 80 ? -17.402 -5.418 29.232 1.00 97.25 80 GLN A CA 1
ATOM 617 C C . GLN A 1 80 ? -17.613 -4.818 30.627 1.00 97.25 80 GLN A C 1
ATOM 619 O O . GLN A 1 80 ? -18.684 -4.995 31.209 1.00 97.25 80 GLN A O 1
ATOM 624 N N . SER A 1 81 ? -16.637 -4.074 31.166 1.00 96.75 81 SER A N 1
ATOM 625 C CA . SER A 1 81 ? -16.840 -3.405 32.462 1.00 96.75 81 SER A CA 1
ATOM 626 C C . SER A 1 81 ? -17.909 -2.323 32.416 1.00 96.75 81 SER A C 1
ATOM 628 O O . SER A 1 81 ? -18.629 -2.129 33.394 1.00 96.75 81 SER A O 1
ATOM 630 N N . GLN A 1 82 ? -18.041 -1.623 31.291 1.00 98.12 82 GLN A N 1
ATOM 631 C CA . GLN A 1 82 ? -19.085 -0.625 31.113 1.00 98.12 82 GLN A CA 1
ATOM 632 C C . GLN A 1 82 ? -20.472 -1.282 31.129 1.00 98.12 82 GLN A C 1
ATOM 634 O O . GLN A 1 82 ? -21.376 -0.795 31.815 1.00 98.12 82 GLN A O 1
ATOM 639 N N . ALA A 1 83 ? -20.627 -2.418 30.444 1.00 98.00 83 ALA A N 1
ATOM 640 C CA . ALA A 1 83 ? -21.853 -3.210 30.453 1.00 98.00 83 ALA A CA 1
ATOM 641 C C . ALA A 1 83 ? -22.181 -3.755 31.857 1.00 98.00 83 ALA A C 1
ATOM 643 O O . ALA A 1 83 ? -23.334 -3.700 32.295 1.00 98.00 83 ALA A O 1
ATOM 644 N N . GLU A 1 84 ? -21.176 -4.218 32.605 1.00 97.56 84 GLU A N 1
ATOM 645 C CA . GLU A 1 84 ? -21.345 -4.668 33.992 1.00 97.56 84 GLU A CA 1
ATOM 646 C C . GLU A 1 84 ? -21.847 -3.537 34.903 1.00 97.56 84 GLU A C 1
ATOM 648 O O . GLU A 1 84 ? -22.804 -3.715 35.660 1.00 97.56 84 GLU A O 1
ATOM 653 N N . VAL A 1 85 ? -21.269 -2.339 34.784 1.00 98.44 85 VAL A N 1
ATOM 654 C CA . VAL A 1 85 ? -21.698 -1.158 35.548 1.00 98.44 85 VAL A CA 1
ATOM 655 C C . VAL A 1 85 ? -23.127 -0.752 35.184 1.00 98.44 85 VAL A C 1
ATOM 657 O O . VAL A 1 85 ? -23.911 -0.421 36.076 1.00 98.44 85 VAL A O 1
ATOM 660 N N . ALA A 1 86 ? -23.505 -0.824 33.904 1.00 98.25 86 ALA A N 1
ATOM 661 C CA . ALA A 1 86 ? -24.877 -0.567 33.467 1.00 98.25 86 ALA A CA 1
ATOM 662 C C . ALA A 1 86 ? -25.873 -1.573 34.077 1.00 98.25 86 ALA A C 1
ATOM 664 O O . ALA A 1 86 ? -26.939 -1.178 34.560 1.00 98.25 86 ALA A O 1
ATOM 665 N N . LYS A 1 87 ? -25.499 -2.856 34.143 1.00 98.31 87 LYS A N 1
ATOM 666 C CA . LYS A 1 87 ? -26.291 -3.902 34.805 1.00 98.31 87 LYS A CA 1
ATOM 667 C C . LYS A 1 87 ? -26.436 -3.640 36.305 1.00 98.31 87 LYS A C 1
ATOM 669 O O . LYS A 1 87 ? -27.549 -3.704 36.825 1.00 98.31 87 LYS A O 1
ATOM 674 N N . LEU A 1 88 ? -25.347 -3.300 36.998 1.00 98.06 88 LEU A N 1
ATOM 675 C CA . LEU A 1 88 ? -25.375 -2.965 38.428 1.00 98.06 88 LEU A CA 1
ATOM 676 C C . LEU A 1 88 ? -26.231 -1.726 38.706 1.00 98.06 88 LEU A C 1
ATOM 678 O O . LEU A 1 88 ? -27.005 -1.725 39.661 1.00 98.06 88 LEU A O 1
ATOM 682 N N . LYS A 1 89 ? -26.179 -0.712 37.833 1.00 98.31 89 LYS A N 1
ATOM 683 C CA . LYS A 1 89 ? -27.063 0.459 37.903 1.00 98.31 89 LYS A CA 1
ATOM 684 C C . LYS A 1 89 ? -28.533 0.053 37.826 1.00 98.31 89 LYS A C 1
ATOM 686 O O . LYS A 1 89 ? -29.340 0.509 38.631 1.00 98.31 89 LYS A O 1
ATOM 691 N N . GLN A 1 90 ? -28.892 -0.801 36.866 1.00 98.12 90 GLN A N 1
ATOM 692 C CA . GLN A 1 90 ? -30.269 -1.271 36.711 1.00 98.12 90 GLN A CA 1
ATOM 693 C C . GLN A 1 90 ? -30.729 -2.088 37.926 1.00 98.12 90 GLN A C 1
ATOM 695 O O . GLN A 1 90 ? -31.855 -1.908 38.387 1.00 98.12 90 GLN A O 1
ATOM 700 N N . GLN A 1 91 ? -29.860 -2.946 38.470 1.00 97.69 91 GLN A N 1
ATOM 701 C CA . GLN A 1 91 ? -30.144 -3.721 39.680 1.00 97.69 91 GLN A CA 1
ATOM 702 C C . GLN A 1 91 ? -30.353 -2.828 40.902 1.00 97.69 91 GLN A C 1
ATOM 704 O O . GLN A 1 91 ? -31.313 -3.041 41.638 1.00 97.69 91 GLN A O 1
ATOM 709 N N . TYR A 1 92 ? -29.495 -1.824 41.092 1.00 98.06 92 TYR A N 1
ATOM 710 C CA . TYR A 1 92 ? -29.659 -0.811 42.130 1.00 98.06 92 TYR A CA 1
ATOM 711 C C . TYR A 1 92 ? -31.026 -0.130 42.005 1.00 98.06 92 TYR A C 1
ATOM 713 O O . TYR A 1 92 ? -31.829 -0.226 42.926 1.00 98.06 92 TYR A O 1
ATOM 721 N N . LEU A 1 93 ? -31.352 0.435 40.835 1.00 97.94 93 LEU A N 1
ATOM 722 C CA . LEU A 1 93 ? -32.631 1.120 40.615 1.00 97.94 93 LEU A CA 1
ATOM 723 C C . LEU A 1 93 ? -33.842 0.209 40.859 1.00 97.94 93 LEU A C 1
ATOM 725 O O . LEU A 1 93 ? -34.837 0.652 41.426 1.00 97.94 93 LEU A O 1
ATOM 729 N N . ALA A 1 94 ? -33.774 -1.055 40.437 1.00 97.69 94 ALA A N 1
ATOM 730 C CA . ALA A 1 94 ? -34.847 -2.019 40.659 1.00 97.69 94 ALA A CA 1
ATOM 731 C C . ALA A 1 94 ? -35.020 -2.357 42.149 1.00 97.69 94 ALA A C 1
ATOM 733 O O . ALA A 1 94 ? -36.147 -2.417 42.637 1.00 97.69 94 ALA A O 1
ATOM 734 N N . LYS A 1 95 ? -33.916 -2.554 42.881 1.00 96.94 95 LYS A N 1
ATOM 735 C CA . LYS A 1 95 ? -33.959 -2.828 44.321 1.00 96.94 95 LYS A CA 1
ATOM 736 C C . LYS A 1 95 ? -34.408 -1.614 45.130 1.00 96.94 95 LYS A C 1
ATOM 738 O O . LYS A 1 95 ? -35.156 -1.801 46.079 1.00 96.94 95 LYS A O 1
ATOM 743 N N . THR A 1 96 ? -34.018 -0.399 44.742 1.00 97.00 96 THR A N 1
ATOM 744 C CA . THR A 1 96 ? -34.502 0.838 45.373 1.00 97.00 96 THR A CA 1
ATOM 745 C C . THR A 1 96 ? -36.012 0.971 45.221 1.00 97.00 96 THR A C 1
ATOM 747 O O . THR A 1 96 ? -36.691 1.095 46.229 1.00 97.00 96 THR A O 1
ATOM 750 N N . ARG A 1 97 ? -36.555 0.811 44.003 1.00 96.94 97 ARG A N 1
ATOM 751 C CA . ARG A 1 97 ? -38.016 0.824 43.794 1.00 96.94 97 ARG A CA 1
ATOM 752 C C . ARG A 1 97 ? -38.730 -0.220 44.649 1.00 96.94 97 ARG A C 1
ATOM 754 O O . ARG A 1 97 ? -39.718 0.094 45.292 1.00 96.94 97 ARG A O 1
ATOM 761 N N . LYS A 1 98 ? -38.197 -1.444 44.705 1.00 94.06 98 LYS A N 1
ATOM 762 C CA . LYS A 1 98 ? -38.758 -2.521 45.532 1.00 94.06 98 LYS A CA 1
ATOM 763 C C . LYS A 1 98 ? -38.709 -2.202 47.033 1.00 94.06 98 LYS A C 1
ATOM 765 O O . LYS A 1 98 ? -39.593 -2.625 47.770 1.00 94.06 98 LYS A O 1
ATOM 770 N N . ALA A 1 99 ? -37.660 -1.525 47.497 1.00 93.62 99 ALA A N 1
ATOM 771 C CA . ALA A 1 99 ? -37.554 -1.086 48.884 1.00 93.62 99 ALA A CA 1
ATOM 772 C C . ALA A 1 99 ? -38.600 -0.013 49.199 1.00 93.62 99 ALA A C 1
ATOM 774 O O . ALA A 1 99 ? -39.300 -0.151 50.196 1.00 93.62 99 ALA A O 1
ATOM 775 N N . ASP A 1 100 ? -38.751 0.980 48.320 1.00 93.56 100 ASP A N 1
ATOM 776 C CA . ASP A 1 100 ? -39.743 2.049 48.464 1.00 93.56 100 ASP A CA 1
ATOM 777 C C . ASP A 1 100 ? -41.178 1.474 48.459 1.00 93.56 100 ASP A C 1
ATOM 779 O O . ASP A 1 10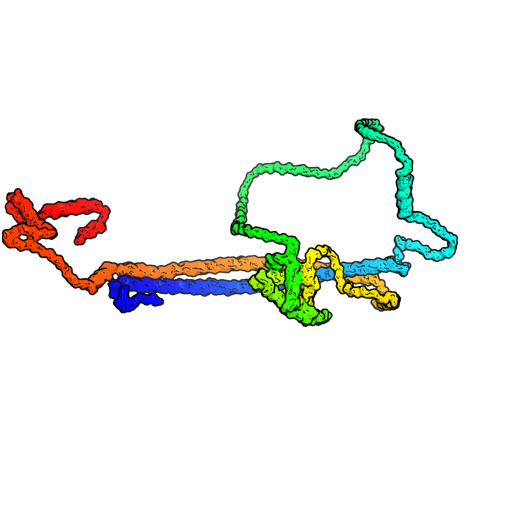0 ? -41.967 1.775 49.350 1.00 93.56 100 ASP A O 1
ATOM 783 N N . GLU A 1 101 ? -41.488 0.546 47.543 1.00 93.12 101 GLU A N 1
ATOM 784 C CA . GLU A 1 101 ? -42.769 -0.185 47.508 1.00 93.12 101 GLU A CA 1
ATOM 785 C C . GLU A 1 101 ? -43.029 -0.968 48.810 1.00 93.12 101 GLU A C 1
ATOM 787 O O . GLU A 1 101 ? -44.134 -0.939 49.346 1.00 93.12 101 GLU A O 1
ATOM 792 N N . ALA A 1 102 ? -42.014 -1.649 49.357 1.00 90.31 102 ALA A N 1
ATOM 793 C CA . ALA A 1 102 ? -42.153 -2.415 50.597 1.00 90.31 102 ALA A CA 1
ATOM 794 C C . ALA A 1 102 ? -42.317 -1.524 51.843 1.00 90.31 102 ALA A C 1
ATOM 796 O O . ALA A 1 102 ? -42.968 -1.934 52.808 1.00 90.31 102 ALA A O 1
ATOM 797 N N . GLU A 1 103 ? -41.712 -0.335 51.854 1.00 88.12 103 GLU A N 1
ATOM 798 C CA . GLU A 1 103 ? -41.903 0.674 52.902 1.00 88.12 103 GLU A CA 1
ATOM 799 C C . GLU A 1 103 ? -43.322 1.261 52.845 1.00 88.12 103 GLU A C 1
ATOM 801 O O . GLU A 1 103 ? -43.995 1.335 53.880 1.00 88.12 103 GLU A O 1
ATOM 806 N N . ASP A 1 104 ? -43.809 1.590 51.646 1.00 88.12 104 ASP A N 1
ATOM 807 C CA . ASP A 1 104 ? -45.179 2.055 51.424 1.00 88.12 104 ASP A CA 1
ATOM 808 C C . ASP A 1 104 ? -46.208 0.985 51.821 1.00 88.12 104 ASP A C 1
ATOM 810 O O . ASP A 1 104 ? -47.132 1.275 52.583 1.00 88.12 104 ASP A O 1
ATOM 814 N N . ASP A 1 105 ? -46.024 -0.274 51.415 1.00 87.00 105 ASP A N 1
ATOM 815 C CA . ASP A 1 105 ? -46.914 -1.384 51.783 1.00 87.00 105 ASP A CA 1
ATOM 816 C C . ASP A 1 105 ? -47.081 -1.515 53.305 1.00 87.00 105 ASP A C 1
ATOM 818 O O . ASP A 1 105 ? -48.185 -1.745 53.803 1.00 87.00 105 ASP A O 1
ATOM 822 N N . VAL A 1 106 ? -46.001 -1.337 54.074 1.00 84.88 106 VAL A N 1
ATOM 823 C CA . VAL A 1 106 ? -46.052 -1.364 55.545 1.00 84.88 106 VAL A CA 1
ATOM 824 C C . VAL A 1 106 ? -46.758 -0.130 56.098 1.00 84.88 106 VAL A C 1
ATOM 826 O O . VAL A 1 106 ? -47.543 -0.244 57.046 1.00 84.88 106 VAL A O 1
ATOM 829 N N . ARG A 1 107 ? -46.519 1.041 55.503 1.00 82.62 107 ARG A N 1
ATOM 830 C CA . ARG A 1 107 ? -47.162 2.295 55.903 1.00 82.62 107 ARG A CA 1
ATOM 831 C C . ARG A 1 107 ? -48.674 2.274 55.668 1.00 82.62 107 ARG A C 1
ATOM 833 O O . ARG A 1 107 ? -49.419 2.805 56.487 1.00 82.62 107 ARG A O 1
ATOM 840 N N . PHE A 1 108 ? -49.125 1.625 54.596 1.00 81.06 108 PHE A N 1
ATOM 841 C CA . PHE A 1 108 ? -50.536 1.527 54.214 1.00 81.06 108 PHE A CA 1
ATOM 842 C C . PHE A 1 108 ? -51.218 0.213 54.648 1.00 81.06 108 PHE A C 1
ATOM 844 O O . PHE A 1 108 ? -52.420 0.046 54.428 1.00 81.06 108 PHE A O 1
ATOM 851 N N . ALA A 1 109 ? -50.506 -0.714 55.302 1.00 79.56 109 ALA A N 1
ATOM 852 C CA . ALA A 1 109 ? -51.086 -1.967 55.785 1.00 79.56 109 ALA A CA 1
ATOM 853 C C . ALA A 1 109 ? -52.086 -1.743 56.947 1.00 79.56 109 ALA A C 1
ATOM 855 O O . ALA A 1 109 ? -51.733 -1.142 57.963 1.00 79.56 109 ALA A O 1
ATOM 856 N N . PRO A 1 110 ? -53.306 -2.319 56.895 1.00 63.69 110 PRO A N 1
ATOM 857 C CA . PRO A 1 110 ? -54.377 -2.061 57.870 1.00 63.69 110 PRO A CA 1
ATOM 858 C C . PRO A 1 110 ? -54.093 -2.523 59.315 1.00 63.69 110 PRO A C 1
ATOM 860 O O . PRO A 1 110 ? -54.824 -2.139 60.223 1.00 63.69 110 PRO A O 1
ATOM 863 N N . ASN A 1 111 ? -53.028 -3.304 59.551 1.00 56.84 111 ASN A N 1
ATOM 864 C CA . ASN A 1 111 ? -52.627 -3.819 60.870 1.00 56.84 111 ASN A CA 1
ATOM 865 C C . ASN A 1 111 ? -51.221 -3.359 61.324 1.00 56.84 111 ASN A C 1
ATOM 867 O O . ASN A 1 111 ? -50.677 -3.921 62.274 1.00 56.84 111 ASN A O 1
ATOM 871 N N . SER A 1 112 ? -50.605 -2.350 60.694 1.00 55.62 112 SER A N 1
ATOM 872 C CA . SER A 1 112 ? -49.237 -1.896 61.033 1.00 55.62 112 SER A CA 1
ATOM 873 C C . SER A 1 112 ? -49.128 -1.033 62.303 1.00 55.62 112 SER A C 1
ATOM 875 O O . SER A 1 112 ? -48.031 -0.601 62.664 1.00 55.62 112 SER A O 1
ATOM 877 N N . ALA A 1 113 ? -50.232 -0.857 63.040 1.00 49.12 113 ALA A N 1
ATOM 878 C CA . ALA A 1 113 ? -50.381 -0.000 64.225 1.00 49.12 113 ALA A CA 1
ATOM 879 C C . ALA A 1 113 ? -49.441 -0.299 65.422 1.00 49.12 113 ALA A C 1
ATOM 881 O O . ALA A 1 113 ? -49.585 0.322 66.473 1.00 49.12 113 ALA A O 1
ATOM 882 N N . GLY A 1 114 ? -48.497 -1.237 65.293 1.00 54.56 114 GLY A N 1
ATOM 883 C CA . GLY A 1 114 ? -47.524 -1.594 66.329 1.00 54.56 114 GLY A CA 1
ATOM 884 C C . GLY A 1 114 ? -46.047 -1.344 65.998 1.00 54.56 114 GLY A C 1
ATOM 885 O O . GLY A 1 114 ? -45.234 -1.497 66.902 1.00 54.56 114 GLY A O 1
ATOM 886 N N . VAL A 1 115 ? -45.665 -0.987 64.760 1.00 54.34 115 VAL A N 1
ATOM 887 C CA . VAL A 1 115 ? -44.230 -0.932 64.367 1.00 54.34 115 VAL A CA 1
ATOM 888 C C . VAL A 1 115 ? -43.754 0.459 63.929 1.00 54.34 115 VAL A C 1
ATOM 890 O O . VAL A 1 115 ? -42.572 0.762 64.064 1.00 54.34 115 VAL A O 1
ATOM 893 N N . ALA A 1 116 ? -44.651 1.353 63.514 1.00 51.69 116 ALA A N 1
ATOM 894 C CA . ALA A 1 116 ? -44.325 2.759 63.292 1.00 51.69 116 ALA A CA 1
ATOM 895 C C . ALA A 1 116 ? -45.475 3.630 63.807 1.00 51.69 116 ALA A C 1
ATOM 897 O O . ALA A 1 116 ? -46.529 3.729 63.182 1.00 51.69 116 ALA A O 1
ATOM 898 N N . ALA A 1 117 ? -45.293 4.237 64.980 1.00 45.84 117 ALA A N 1
ATOM 899 C CA . ALA A 1 117 ? -46.180 5.288 65.463 1.00 45.84 117 ALA A CA 1
ATOM 900 C C . ALA A 1 117 ? -45.963 6.542 64.601 1.00 45.84 117 ALA A C 1
ATOM 902 O O . ALA A 1 117 ? -45.160 7.412 64.929 1.00 45.84 117 ALA A O 1
ATOM 903 N N . ASP A 1 118 ? -46.648 6.610 63.462 1.00 49.22 118 ASP A N 1
ATOM 904 C CA . ASP A 1 118 ? -46.649 7.785 62.600 1.00 49.22 118 ASP A CA 1
ATOM 905 C C . ASP A 1 118 ? -47.550 8.852 63.259 1.00 49.22 118 ASP A C 1
ATOM 907 O O . ASP A 1 118 ? -48.779 8.810 63.173 1.00 49.22 118 ASP A O 1
ATOM 911 N N . HIS A 1 119 ? -46.948 9.799 63.989 1.00 51.91 119 HIS A N 1
ATOM 912 C CA . HIS A 1 119 ? -47.660 10.858 64.729 1.00 51.91 119 HIS A CA 1
ATOM 913 C C . HIS A 1 119 ? -48.434 11.847 63.834 1.00 51.91 119 HIS A C 1
ATOM 915 O O . HIS A 1 119 ? -49.141 12.711 64.350 1.00 51.91 119 HIS A O 1
ATOM 921 N N . TYR A 1 120 ? -48.336 11.720 62.508 1.00 53.00 120 TYR A N 1
ATOM 922 C CA . TYR A 1 120 ? -48.933 12.650 61.546 1.00 53.00 120 TYR A CA 1
ATOM 923 C C . TYR A 1 120 ? -50.077 12.069 60.706 1.00 53.00 120 TYR A C 1
ATOM 925 O O . TYR A 1 120 ? -50.727 12.812 59.976 1.00 53.00 120 TYR A O 1
ATOM 933 N N . THR A 1 121 ? -50.397 10.779 60.839 1.00 54.00 121 THR A N 1
ATOM 934 C CA . THR A 1 121 ? -51.549 10.163 60.157 1.00 54.00 121 THR A CA 1
ATOM 935 C C . THR A 1 121 ? -52.379 9.396 61.184 1.00 54.00 121 THR A C 1
ATOM 937 O O . THR A 1 121 ? -52.327 8.175 61.326 1.00 54.00 121 THR A O 1
ATOM 940 N N . THR A 1 122 ? -53.153 10.147 61.970 1.00 46.16 122 THR A N 1
ATOM 941 C CA . THR A 1 122 ? -54.196 9.553 62.810 1.00 46.16 122 THR A CA 1
ATOM 942 C C . THR A 1 122 ? -55.460 9.470 61.965 1.00 46.16 122 THR A C 1
ATOM 944 O O . THR A 1 122 ? -56.200 10.445 61.849 1.00 46.16 122 THR A O 1
ATOM 947 N N . SER A 1 123 ? -55.717 8.317 61.347 1.00 50.22 123 SER A N 1
ATOM 948 C CA . SER A 1 123 ? -57.064 8.042 60.838 1.00 50.22 123 SER A CA 1
ATOM 949 C C . SER A 1 123 ? -58.038 8.063 62.028 1.00 50.22 123 SER A C 1
ATOM 951 O O . SER A 1 123 ? -57.709 7.489 63.074 1.00 50.22 123 SER A O 1
ATOM 953 N N . PRO A 1 124 ? -59.206 8.728 61.936 1.00 43.97 124 PRO A N 1
ATOM 954 C CA . PRO A 1 124 ? -60.124 8.842 63.064 1.00 43.97 124 PRO A CA 1
ATOM 955 C C . PRO A 1 124 ? -60.518 7.449 63.553 1.00 43.97 124 PRO A C 1
ATOM 957 O O . PRO A 1 124 ? -61.026 6.635 62.782 1.00 43.97 124 PRO A O 1
ATOM 960 N N . ARG A 1 125 ? -60.287 7.159 64.840 1.00 44.25 125 ARG A N 1
ATOM 961 C CA . ARG A 1 125 ? -60.772 5.927 65.474 1.00 44.25 125 ARG A CA 1
ATOM 962 C C . ARG A 1 125 ? -62.295 5.912 65.377 1.00 44.25 125 ARG A C 1
ATOM 964 O O . ARG A 1 125 ? -62.969 6.552 66.181 1.00 44.25 125 ARG A O 1
ATOM 971 N N . MET A 1 126 ? -62.837 5.153 64.431 1.00 46.28 126 MET A N 1
ATOM 972 C CA . MET A 1 126 ? -64.242 4.764 64.448 1.00 46.28 126 MET A CA 1
ATOM 973 C C . MET A 1 126 ? -64.428 3.812 65.633 1.00 46.28 126 MET A C 1
ATOM 975 O O . MET A 1 126 ? -64.178 2.613 65.540 1.00 46.28 126 MET A O 1
ATOM 979 N N . ARG A 1 127 ? -64.798 4.363 66.794 1.00 47.94 127 ARG A N 1
ATOM 980 C CA . ARG A 1 127 ? -65.399 3.561 67.863 1.00 47.94 127 ARG A CA 1
ATOM 981 C C . ARG A 1 127 ? -66.755 3.058 67.356 1.00 47.94 127 ARG A C 1
ATOM 983 O O . ARG A 1 127 ? -67.495 3.862 66.788 1.00 47.94 127 ARG A O 1
ATOM 990 N N . PRO A 1 128 ? -67.124 1.790 67.589 1.00 48.56 128 PRO A N 1
ATOM 991 C CA . PRO A 1 128 ? -68.502 1.359 67.412 1.00 48.56 128 PRO A CA 1
ATOM 992 C C . PRO A 1 128 ? -69.339 2.083 68.469 1.00 48.56 128 PRO A C 1
ATOM 994 O O . PRO A 1 128 ? -69.152 1.862 69.664 1.00 48.56 128 PRO A O 1
ATOM 997 N N . VAL A 1 129 ? -70.196 3.008 68.042 1.00 46.66 129 VAL A N 1
ATOM 998 C CA . VAL A 1 129 ? -71.173 3.658 68.919 1.00 46.66 129 VAL A CA 1
ATOM 999 C C . VAL A 1 129 ? -72.554 3.304 68.393 1.00 46.66 129 VAL A C 1
ATOM 1001 O O . VAL A 1 129 ? -73.085 3.944 67.488 1.00 46.66 129 VAL A O 1
ATOM 1004 N N . ASP A 1 130 ? -73.116 2.253 68.980 1.00 46.50 130 ASP A N 1
ATOM 1005 C CA . ASP A 1 130 ? -74.556 2.057 69.044 1.00 46.50 130 ASP A CA 1
ATOM 1006 C C . ASP A 1 130 ? -75.168 3.243 69.802 1.00 46.50 130 ASP A C 1
ATOM 1008 O O . ASP A 1 130 ? -74.842 3.483 70.965 1.00 46.50 130 ASP A O 1
ATOM 1012 N N . GLY A 1 131 ? -76.037 4.020 69.149 1.00 43.75 131 GLY A N 1
ATOM 1013 C CA . GLY A 1 131 ? -76.702 5.147 69.809 1.00 43.75 131 GLY A CA 1
ATOM 1014 C C . GLY A 1 131 ? -77.280 6.207 68.875 1.00 43.75 131 GLY A C 1
ATOM 1015 O O . GLY A 1 131 ? -76.718 7.283 68.735 1.00 43.75 131 GLY A O 1
ATOM 1016 N N . ARG A 1 132 ? -78.423 5.886 68.256 1.00 48.38 132 ARG A N 1
ATOM 1017 C CA . ARG A 1 132 ? -79.482 6.776 67.720 1.00 48.38 132 ARG A CA 1
ATOM 1018 C C . ARG A 1 132 ? -79.138 8.263 67.480 1.00 48.38 132 ARG A C 1
ATOM 1020 O O . ARG A 1 132 ? -79.282 9.092 68.372 1.00 48.38 132 ARG A O 1
ATOM 1027 N N . SER A 1 133 ? -78.877 8.613 66.220 1.00 52.03 133 SER A N 1
ATOM 1028 C CA . SER A 1 133 ? -79.463 9.758 65.479 1.00 52.03 133 SER A CA 1
ATOM 1029 C C . SER A 1 133 ? -78.813 9.846 64.083 1.00 52.03 133 SER A C 1
ATOM 1031 O O . SER A 1 133 ? -77.609 9.617 63.969 1.00 52.03 133 SER A O 1
ATOM 1033 N N . PRO A 1 134 ? -79.563 10.106 62.992 1.00 50.91 134 PRO A N 1
ATOM 1034 C CA . PRO A 1 134 ? -78.971 10.176 61.657 1.00 50.91 134 PRO A CA 1
ATOM 1035 C C . PRO A 1 134 ? -78.146 11.470 61.511 1.00 50.91 134 PRO A C 1
ATOM 1037 O O . PRO A 1 134 ? -78.689 12.553 61.744 1.00 50.91 134 PRO A O 1
ATOM 1040 N N . PRO A 1 135 ? -76.860 11.408 61.120 1.00 50.94 135 PRO A N 1
ATOM 1041 C CA . PRO A 1 135 ? -76.062 12.610 60.915 1.00 50.94 135 PRO A CA 1
ATOM 1042 C C . PRO A 1 135 ? -76.553 13.379 59.680 1.00 50.94 135 PRO A C 1
ATOM 1044 O O . PRO A 1 135 ? -76.726 12.812 58.598 1.00 50.94 135 PRO A O 1
ATOM 1047 N N . GLN A 1 136 ? -76.764 14.689 59.837 1.00 53.62 136 GLN A N 1
ATOM 1048 C CA . GLN A 1 136 ? -77.048 15.590 58.722 1.00 53.62 136 GLN A CA 1
ATOM 1049 C C . GLN A 1 136 ? -75.855 15.625 57.760 1.00 53.62 136 GLN A C 1
ATOM 1051 O O . GLN A 1 136 ? -74.742 15.991 58.137 1.00 53.62 136 GLN A O 1
ATOM 1056 N N . ARG A 1 137 ? -76.092 15.255 56.497 1.00 52.09 137 ARG A N 1
ATOM 1057 C CA . ARG A 1 137 ? -75.106 15.381 55.419 1.00 52.09 137 ARG A CA 1
ATOM 1058 C C . ARG A 1 137 ? -74.878 16.863 55.131 1.00 52.09 137 ARG A C 1
ATOM 1060 O O . ARG A 1 137 ? -75.791 17.557 54.692 1.00 52.09 137 ARG A O 1
ATOM 1067 N N . THR A 1 138 ? -73.660 17.343 55.347 1.00 60.91 138 THR A N 1
ATOM 1068 C CA . THR A 1 138 ? -73.213 18.621 54.790 1.00 60.91 138 THR A CA 1
ATOM 1069 C C . THR A 1 138 ? -73.013 18.455 53.280 1.00 60.91 138 THR A C 1
ATOM 1071 O O . THR A 1 138 ? -72.494 17.439 52.815 1.00 60.91 138 THR A O 1
ATOM 1074 N N . ALA A 1 139 ? -73.483 19.429 52.497 1.00 59.47 139 ALA A N 1
ATOM 1075 C CA . ALA A 1 139 ? -73.494 19.350 51.038 1.00 59.47 139 ALA A CA 1
ATOM 1076 C C . ALA A 1 139 ? -72.071 19.231 50.461 1.00 59.47 139 ALA A C 1
ATOM 1078 O O . ALA A 1 139 ? -71.167 20.019 50.786 1.00 59.47 139 ALA A O 1
ATOM 1079 N N . SER A 1 140 ? -71.888 18.253 49.575 1.00 74.50 140 SER A N 1
ATOM 1080 C CA . SER A 1 140 ? -70.623 18.027 48.870 1.00 74.50 140 SER A CA 1
ATOM 1081 C C . SER A 1 140 ? -70.290 19.205 47.941 1.00 74.50 140 SER A C 1
ATOM 1083 O O . SER A 1 140 ? -71.164 19.974 47.539 1.00 74.50 140 SER A O 1
ATOM 1085 N N . VAL A 1 141 ? -69.009 19.400 47.617 1.00 64.44 141 VAL A N 1
ATOM 1086 C CA . VAL A 1 141 ? -68.542 20.530 46.786 1.00 64.44 141 VAL A CA 1
ATOM 1087 C C . VAL A 1 141 ? -69.227 20.545 45.409 1.00 64.44 141 VAL A C 1
ATOM 1089 O O . VAL A 1 141 ? -69.565 21.613 44.905 1.00 64.44 141 VAL A O 1
ATOM 1092 N N . SER A 1 142 ? -69.540 19.375 44.849 1.00 68.62 142 SER A N 1
ATOM 1093 C CA . SER A 1 142 ? -70.313 19.232 43.608 1.00 68.62 142 SER A CA 1
ATOM 1094 C C . SER A 1 142 ? -71.766 19.710 43.741 1.00 68.62 142 SER A C 1
ATOM 1096 O O . SER A 1 142 ? -72.305 20.308 42.815 1.00 68.62 142 SER A O 1
ATOM 1098 N N . GLU A 1 143 ? -72.384 19.525 44.906 1.00 73.75 143 GLU A N 1
ATOM 1099 C CA . GLU A 1 143 ? -73.762 19.939 45.201 1.00 73.75 143 GLU A CA 1
ATOM 1100 C C . GLU A 1 143 ? -73.874 21.467 45.374 1.00 73.75 143 GLU A C 1
ATOM 1102 O O . GLU A 1 143 ? -74.836 22.083 44.913 1.00 73.75 143 GLU A O 1
ATOM 1107 N N . ARG A 1 144 ? -72.825 22.108 45.913 1.00 75.44 144 ARG A N 1
ATOM 1108 C CA . ARG A 1 144 ? -72.686 23.578 45.952 1.00 75.44 144 ARG A CA 1
ATOM 1109 C C . ARG A 1 144 ? -72.445 24.194 44.572 1.00 75.44 144 ARG A C 1
ATOM 1111 O O . ARG A 1 144 ? -72.992 25.254 44.275 1.00 75.44 144 ARG A O 1
ATOM 1118 N N . ILE A 1 145 ? -71.662 23.534 43.717 1.00 72.69 145 ILE A N 1
ATOM 1119 C CA . ILE A 1 145 ? -71.432 23.982 42.334 1.00 72.69 145 ILE A CA 1
ATOM 1120 C C . ILE A 1 145 ? -72.727 23.866 41.514 1.00 72.69 145 ILE A C 1
ATOM 1122 O O . ILE A 1 145 ? -73.083 24.806 40.804 1.00 72.69 145 ILE A O 1
ATOM 1126 N N . ALA A 1 146 ? -73.481 22.774 41.677 1.00 74.31 146 ALA A N 1
ATOM 1127 C CA . ALA A 1 146 ? -74.778 22.591 41.026 1.00 74.31 146 ALA A CA 1
ATOM 1128 C C . ALA A 1 146 ? -75.829 23.619 41.493 1.00 74.31 146 ALA A C 1
ATOM 1130 O O . ALA A 1 146 ? -76.608 24.104 40.673 1.00 74.31 146 ALA A O 1
ATOM 1131 N N . GLN A 1 147 ? -75.826 24.014 42.773 1.00 72.56 147 GLN A N 1
ATOM 1132 C CA . GLN A 1 147 ? -76.688 25.093 43.280 1.00 72.56 147 GLN A CA 1
ATOM 1133 C C . GLN A 1 147 ? -76.298 26.475 42.731 1.00 72.56 147 GLN A C 1
ATOM 1135 O O . GLN A 1 147 ? -77.178 27.202 42.280 1.00 72.56 147 GLN A O 1
ATOM 1140 N N . ARG A 1 148 ? -75.000 26.811 42.666 1.00 73.19 148 ARG A N 1
ATOM 1141 C CA . ARG A 1 148 ? -74.509 28.071 42.066 1.00 73.19 148 ARG A CA 1
ATOM 1142 C C . ARG A 1 148 ? -74.840 28.182 40.574 1.00 73.19 148 ARG A C 1
ATOM 1144 O O . ARG A 1 148 ? -75.232 29.251 40.119 1.00 73.19 148 ARG A O 1
ATOM 1151 N N . LEU A 1 149 ? -74.717 27.092 39.815 1.00 73.25 149 LEU A N 1
ATOM 1152 C CA . LEU A 1 149 ? -75.099 27.054 38.396 1.00 73.25 149 LEU A CA 1
ATOM 1153 C C . LEU A 1 149 ? -76.614 27.205 38.207 1.00 73.25 149 LEU A C 1
ATOM 1155 O O . LEU A 1 149 ? -77.046 27.950 37.331 1.00 73.25 149 LEU A O 1
ATOM 1159 N N . LYS A 1 150 ? -77.420 26.584 39.076 1.00 73.19 150 LYS A N 1
ATOM 1160 C CA . LYS A 1 150 ? -78.885 26.709 39.055 1.00 73.19 150 LYS A CA 1
ATOM 1161 C C . LYS A 1 150 ? -79.365 28.110 39.470 1.00 73.19 150 LYS A C 1
ATOM 1163 O O . LYS A 1 150 ? -80.347 28.597 38.918 1.00 73.19 150 LYS A O 1
ATOM 1168 N N . GLU A 1 151 ? -78.653 28.794 40.368 1.00 69.69 151 GLU A N 1
ATOM 1169 C CA . GLU A 1 151 ? -78.913 30.199 40.727 1.00 69.69 151 GLU A CA 1
ATOM 1170 C C . GLU A 1 151 ? -78.554 31.181 39.600 1.00 69.69 151 GLU A C 1
ATOM 1172 O O . GLU A 1 151 ? -79.311 32.117 39.353 1.00 69.69 151 GLU A O 1
ATOM 1177 N N . ILE A 1 152 ? -77.458 30.959 38.862 1.00 69.44 152 ILE A N 1
ATOM 1178 C CA . ILE A 1 152 ? -77.078 31.790 37.699 1.00 69.44 152 ILE A CA 1
ATOM 1179 C C . ILE A 1 152 ? -78.088 31.622 36.548 1.00 69.44 152 ILE A C 1
ATOM 1181 O O . ILE A 1 152 ? -78.426 32.584 35.854 1.00 69.44 152 ILE A O 1
ATOM 1185 N N . GLN A 1 153 ? -78.634 30.416 36.387 1.00 61.88 153 GLN A N 1
ATOM 1186 C CA . GLN A 1 153 ? -79.627 30.107 35.358 1.00 61.88 153 GLN A CA 1
ATOM 1187 C C . GLN A 1 153 ? -81.038 30.633 35.698 1.00 61.88 153 GLN A C 1
ATOM 1189 O O . GLN A 1 153 ? -81.817 30.908 34.794 1.00 61.88 153 GLN A O 1
ATOM 1194 N N . MET A 1 154 ? -81.356 30.848 36.983 1.00 60.16 154 MET A N 1
ATOM 1195 C CA . MET A 1 154 ? -82.639 31.42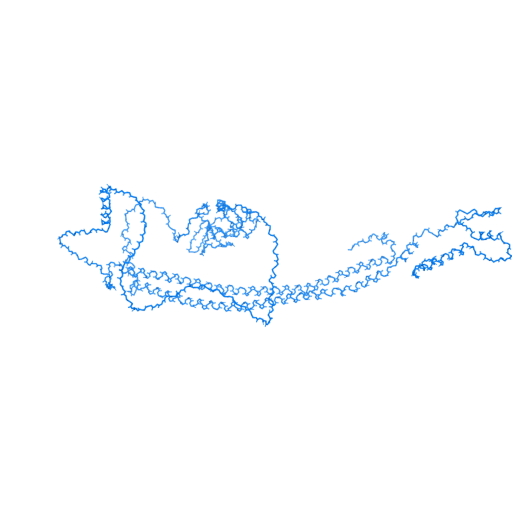8 37.426 1.00 60.16 154 MET A CA 1
ATOM 1196 C C . MET A 1 154 ? -82.594 32.955 37.621 1.00 60.16 154 MET A C 1
ATOM 1198 O O . MET A 1 154 ? -83.642 33.593 37.666 1.00 60.16 154 MET A O 1
ATOM 1202 N N . ARG A 1 155 ? -81.402 33.570 37.685 1.00 57.00 155 ARG A N 1
ATOM 1203 C CA . ARG A 1 155 ? -81.227 35.040 37.699 1.00 57.00 155 ARG A CA 1
ATOM 1204 C C . ARG A 1 155 ? -81.191 35.686 36.310 1.00 57.00 155 ARG A C 1
ATOM 1206 O O . ARG A 1 155 ? -81.204 36.908 36.222 1.00 57.00 155 ARG A O 1
ATOM 1213 N N . SER A 1 156 ? -81.157 34.893 35.240 1.00 47.12 156 SER A N 1
ATOM 1214 C CA . SER A 1 156 ? -81.059 35.362 33.848 1.00 47.12 156 SER A CA 1
ATOM 1215 C C . SER A 1 156 ? -82.403 35.432 33.103 1.00 47.12 156 SER A C 1
ATOM 1217 O O . SER A 1 156 ? -82.419 35.666 31.899 1.00 47.12 156 SER A O 1
ATOM 1219 N N . VAL A 1 157 ? -83.540 35.303 33.803 1.00 45.19 157 VAL A N 1
ATOM 1220 C CA . VAL A 1 157 ? -84.892 35.334 33.195 1.00 45.19 157 VAL A CA 1
ATOM 1221 C C . VAL A 1 157 ? -85.781 36.446 33.781 1.00 45.19 157 VAL A C 1
ATOM 1223 O O . VAL A 1 157 ? -86.998 36.318 33.853 1.00 45.19 157 VAL A O 1
ATOM 1226 N N . GLY A 1 158 ? -85.203 37.569 34.216 1.00 43.19 158 GLY A N 1
ATOM 1227 C CA . GLY A 1 158 ? -86.012 38.629 34.824 1.00 43.19 158 GLY A CA 1
ATOM 1228 C C . GLY A 1 158 ? -85.323 39.974 34.989 1.00 43.19 158 GLY A C 1
ATOM 1229 O O . GLY A 1 158 ? -85.221 40.439 36.114 1.00 43.19 158 GLY A O 1
ATOM 1230 N N . ALA A 1 159 ? -84.848 40.573 33.893 1.00 35.88 159 ALA A N 1
ATOM 1231 C CA . ALA A 1 159 ? -84.799 42.031 33.693 1.00 35.88 159 ALA A CA 1
ATOM 1232 C C . ALA A 1 159 ? -84.166 42.352 32.326 1.00 35.88 159 ALA A C 1
ATOM 1234 O O . ALA A 1 159 ? -82.953 42.505 32.205 1.00 35.88 159 ALA A O 1
ATOM 1235 N N . PHE A 1 160 ? -85.010 42.450 31.298 1.00 32.56 160 PHE A N 1
ATOM 1236 C CA . PHE A 1 160 ? -84.713 43.136 30.039 1.00 32.56 160 PHE A CA 1
ATOM 1237 C C . PHE A 1 160 ? -85.491 44.453 30.021 1.00 32.56 160 PHE A C 1
ATOM 1239 O O . PHE A 1 160 ? -86.719 44.421 30.084 1.00 32.56 160 PHE A O 1
ATOM 1246 N N . SER A 1 161 ? -84.785 45.582 29.942 1.00 32.88 161 SER A N 1
ATOM 1247 C CA . SER A 1 161 ? -85.160 46.854 29.278 1.00 32.88 161 SER A CA 1
ATOM 1248 C C . SER A 1 161 ? -84.054 47.864 29.613 1.00 32.88 161 SER A C 1
ATOM 1250 O O . SER A 1 161 ? -83.961 48.321 30.743 1.00 32.88 161 SER A O 1
ATOM 1252 N N . GLY A 1 162 ? -83.033 47.993 28.764 1.00 29.38 162 GLY A N 1
ATOM 1253 C CA . GLY A 1 162 ? -82.903 49.070 27.766 1.00 29.38 162 GLY A CA 1
ATOM 1254 C C . GLY A 1 162 ? -81.841 50.060 28.281 1.00 29.38 162 GLY A C 1
ATOM 1255 O O . GLY A 1 162 ? -81.677 50.195 29.483 1.00 29.38 162 GLY A O 1
ATOM 1256 N N . ASP A 1 163 ? -81.022 50.748 27.504 1.00 28.89 163 ASP A N 1
ATOM 1257 C CA . ASP A 1 163 ? -80.835 50.831 26.068 1.00 28.89 163 ASP A CA 1
ATOM 1258 C C . ASP A 1 163 ? -79.441 51.472 25.831 1.00 28.89 163 ASP A C 1
ATOM 1260 O O . ASP A 1 163 ? -78.948 52.218 26.673 1.00 28.89 163 ASP A O 1
ATOM 1264 N N . SER A 1 164 ? -78.842 51.155 24.682 1.00 29.34 164 SER A N 1
ATOM 1265 C CA . SER A 1 164 ? -78.060 52.041 23.803 1.00 29.34 164 SER A CA 1
ATOM 1266 C C . SER A 1 164 ? -76.780 52.821 24.250 1.00 29.34 164 SER A C 1
ATOM 1268 O O . SER A 1 164 ? -76.830 53.809 24.970 1.00 29.34 164 SER A O 1
ATOM 1270 N N . VAL A 1 165 ? -75.649 52.442 23.615 1.00 30.16 165 VAL A N 1
ATOM 1271 C CA . VAL A 1 165 ? -74.768 53.268 22.729 1.00 30.16 165 VAL A CA 1
ATOM 1272 C C . VAL A 1 165 ? -73.837 54.366 23.308 1.00 30.16 165 VAL A C 1
ATOM 1274 O O . VAL A 1 165 ? -74.228 55.480 23.615 1.00 30.16 165 VAL A O 1
ATOM 1277 N N . THR A 1 166 ? -72.540 54.019 23.248 1.00 27.06 166 THR A N 1
ATOM 1278 C CA . THR A 1 166 ? -71.331 54.759 22.794 1.00 27.06 166 THR A CA 1
ATOM 1279 C C . THR A 1 166 ? -70.837 56.077 23.415 1.00 27.06 166 THR A C 1
ATOM 1281 O O . THR A 1 166 ? -71.530 57.085 23.458 1.00 27.06 166 THR A O 1
ATOM 1284 N N . SER A 1 167 ? -69.498 56.082 23.522 1.00 27.12 167 SER A N 1
ATOM 1285 C CA . SER A 1 167 ? -68.532 57.154 23.208 1.00 27.12 167 SER A CA 1
ATOM 1286 C C . SER A 1 167 ? -68.039 58.052 24.346 1.00 27.12 167 SER A C 1
ATOM 1288 O O . SER A 1 167 ? -68.813 58.537 25.159 1.00 27.12 167 SER A O 1
ATOM 1290 N N . GLY A 1 168 ? -66.725 58.314 24.315 1.00 26.31 168 GLY A N 1
ATOM 1291 C CA . GLY A 1 168 ? -66.128 59.536 24.859 1.00 26.31 168 GLY A CA 1
ATOM 1292 C C . GLY A 1 168 ? -65.220 59.376 26.080 1.00 26.31 168 GLY A C 1
ATOM 1293 O O . GLY A 1 168 ? -65.682 59.324 27.210 1.00 26.31 168 GLY A O 1
ATOM 1294 N N . THR A 1 169 ? -63.910 59.396 25.832 1.00 27.78 169 THR A N 1
ATOM 1295 C CA . THR A 1 169 ? -62.858 60.031 26.666 1.00 27.78 169 THR A CA 1
ATOM 1296 C C . THR A 1 169 ? -63.184 61.520 26.966 1.00 27.78 169 THR A C 1
ATOM 1298 O O . THR A 1 169 ? -64.107 62.014 26.315 1.00 27.78 169 THR A O 1
ATOM 1301 N N . PRO A 1 170 ? -62.428 62.322 27.768 1.00 41.97 170 PRO A N 1
ATOM 1302 C CA . PRO A 1 170 ? -61.161 62.091 28.493 1.00 41.97 170 PRO A CA 1
ATOM 1303 C C . PRO A 1 170 ? -61.093 62.701 29.939 1.00 41.97 170 PRO A C 1
ATOM 1305 O O . PRO A 1 170 ? -62.048 63.280 30.440 1.00 41.97 170 PRO A O 1
ATOM 1308 N N . ASP A 1 171 ? -59.902 62.585 30.546 1.00 28.28 171 ASP A N 1
ATOM 1309 C CA . ASP A 1 171 ? -59.183 63.537 31.424 1.00 28.28 171 ASP A CA 1
ATOM 1310 C C . ASP A 1 171 ? -59.573 63.892 32.884 1.00 28.28 171 ASP A C 1
ATOM 1312 O O . ASP A 1 171 ? -60.680 64.288 33.235 1.00 28.28 171 ASP A O 1
ATOM 1316 N N . THR A 1 172 ? -58.478 63.988 33.661 1.00 30.47 172 THR A N 1
ATOM 1317 C CA . THR A 1 172 ? -58.145 64.933 34.760 1.00 30.47 172 THR A CA 1
ATOM 1318 C C . THR A 1 172 ? -58.506 64.642 36.234 1.00 30.47 172 THR A C 1
ATOM 1320 O O . THR A 1 172 ? -59.625 64.832 36.687 1.00 30.47 172 THR A O 1
ATOM 1323 N N . ALA A 1 173 ? -57.432 64.340 36.985 1.00 33.91 173 ALA A N 1
ATOM 1324 C CA . ALA A 1 173 ? -56.853 65.141 38.084 1.00 33.91 173 ALA A CA 1
ATOM 1325 C C . ALA A 1 173 ? -57.413 65.128 39.534 1.00 33.91 173 ALA A C 1
ATOM 1327 O O . ALA A 1 173 ? -58.461 65.677 39.840 1.00 33.91 173 ALA A O 1
ATOM 1328 N N . GLU A 1 174 ? -56.514 64.645 40.413 1.00 34.06 174 GLU A N 1
ATOM 1329 C CA . GLU A 1 174 ? -55.952 65.282 41.630 1.00 34.06 174 GLU A CA 1
ATOM 1330 C C . GLU A 1 174 ? -56.757 65.438 42.941 1.00 34.06 174 GLU A C 1
ATOM 1332 O O . GLU A 1 174 ? -57.782 66.108 43.000 1.00 34.06 174 GLU A O 1
ATOM 1337 N N . LYS A 1 175 ? -56.160 64.966 44.058 1.00 34.16 175 LYS A N 1
ATOM 1338 C CA . LYS A 1 175 ? -55.405 65.763 45.077 1.00 34.16 175 LYS A CA 1
ATOM 1339 C C . LYS A 1 175 ? -55.056 64.880 46.303 1.00 34.16 175 LYS A C 1
ATOM 1341 O O . LYS A 1 175 ? -55.937 64.223 46.839 1.00 34.16 175 LYS A O 1
ATOM 1346 N N . LEU A 1 176 ? -53.771 64.652 46.617 1.00 30.91 176 LEU A N 1
ATOM 1347 C CA . LEU A 1 176 ? -52.841 65.384 47.523 1.00 30.91 176 LEU A CA 1
ATOM 1348 C C . LEU A 1 176 ? -52.736 64.755 48.929 1.00 30.91 176 LEU A C 1
ATOM 1350 O O . LEU A 1 176 ? -53.733 64.698 49.635 1.00 30.91 176 LEU A O 1
ATOM 1354 N N . PHE A 1 177 ? -51.525 64.349 49.340 1.00 30.30 177 PHE A N 1
ATOM 1355 C CA . PHE A 1 177 ? -50.743 64.972 50.430 1.00 30.30 177 PHE A CA 1
ATOM 1356 C C . PHE A 1 177 ? -49.315 64.376 50.504 1.00 30.30 177 PHE A C 1
ATOM 1358 O O . PHE A 1 177 ? -49.111 63.193 50.242 1.00 30.30 177 PHE A O 1
ATOM 1365 N N . GLU A 1 178 ? -48.349 65.247 50.806 1.00 29.94 178 GLU A N 1
ATOM 1366 C CA . GLU A 1 178 ? -46.883 65.086 50.793 1.00 29.94 178 GLU A CA 1
ATOM 1367 C C . GLU A 1 178 ? -46.297 64.403 52.050 1.00 29.94 178 GLU A C 1
ATOM 1369 O O . GLU A 1 178 ? -46.869 64.537 53.132 1.00 29.94 178 GLU A O 1
ATOM 1374 N N . ALA A 1 179 ? -45.122 63.759 51.909 1.00 30.50 179 ALA A N 1
ATOM 1375 C CA . ALA A 1 179 ? -43.860 64.012 52.650 1.00 30.50 179 ALA A CA 1
ATOM 1376 C C . ALA A 1 179 ? -42.939 62.759 52.723 1.00 30.50 179 ALA A C 1
ATOM 1378 O O . ALA A 1 179 ? -43.342 61.698 53.190 1.00 30.50 179 ALA A O 1
ATOM 1379 N N . ASP A 1 180 ? -41.698 62.934 52.256 1.00 30.70 180 ASP A N 1
ATOM 1380 C CA . ASP A 1 180 ? -40.512 62.041 52.229 1.00 30.70 180 ASP A CA 1
ATOM 1381 C C . ASP A 1 180 ? -39.905 61.724 53.629 1.00 30.70 180 ASP A C 1
ATOM 1383 O O . ASP A 1 180 ? -40.336 62.349 54.603 1.00 30.70 180 ASP A O 1
ATOM 1387 N N . PRO A 1 181 ? -38.797 60.942 53.785 1.00 47.56 181 PRO A N 1
ATOM 1388 C CA . PRO A 1 181 ? -38.174 59.902 52.930 1.00 47.56 181 PRO A CA 1
ATOM 1389 C C . PRO A 1 181 ? -37.662 58.651 53.721 1.00 47.56 181 PRO A C 1
ATOM 1391 O O . PRO A 1 181 ? -37.559 58.673 54.942 1.00 47.56 181 PRO A O 1
ATOM 1394 N N . GLU A 1 182 ? -37.260 57.568 53.031 1.00 34.94 182 GLU A N 1
ATOM 1395 C CA . GLU A 1 182 ? -35.919 56.925 53.144 1.00 34.94 182 GLU A CA 1
ATOM 1396 C C . GLU A 1 182 ? -35.822 55.538 52.450 1.00 34.94 182 GLU A C 1
ATOM 1398 O O . GLU A 1 182 ? -36.583 54.616 52.738 1.00 34.94 182 GLU A O 1
ATOM 1403 N N . LYS A 1 183 ? -34.746 55.395 51.650 1.00 36.59 183 LYS A N 1
ATOM 1404 C CA . LYS A 1 183 ? -34.014 54.175 51.217 1.00 36.59 183 LYS A CA 1
ATOM 1405 C C . LYS A 1 183 ? -34.494 53.367 49.997 1.00 36.59 183 LYS A C 1
ATOM 1407 O O . LYS A 1 183 ? -34.901 52.212 50.065 1.00 36.59 183 LYS A O 1
ATOM 1412 N N . GLU A 1 184 ? -34.264 54.005 48.853 1.00 31.48 184 GLU A N 1
ATOM 1413 C CA . GLU A 1 184 ? -33.625 53.515 47.612 1.00 31.48 184 GLU A CA 1
ATOM 1414 C C . GLU A 1 184 ? -32.386 52.600 47.836 1.00 31.48 184 GLU A C 1
ATOM 1416 O O . GLU A 1 184 ? -31.726 52.743 48.861 1.00 31.48 184 GLU A O 1
ATOM 1421 N N . LEU A 1 185 ? -31.896 51.679 46.983 1.00 36.41 185 LEU A N 1
ATOM 1422 C CA . LEU A 1 185 ? -32.025 51.235 45.567 1.00 36.41 185 LEU A CA 1
ATOM 1423 C C . LEU A 1 185 ? -31.019 50.026 45.414 1.00 36.41 185 LEU A C 1
ATOM 1425 O O . LEU A 1 185 ? -30.387 49.662 46.407 1.00 36.41 185 LEU A O 1
ATOM 1429 N N . PRO A 1 186 ? -30.650 49.485 44.226 1.00 48.62 186 PRO A N 1
ATOM 1430 C CA . PRO A 1 186 ? -31.428 49.031 43.065 1.00 48.62 186 PRO A CA 1
ATOM 1431 C C . PRO A 1 186 ? -30.982 47.658 42.482 1.00 48.62 186 PRO A C 1
ATOM 1433 O O . PRO A 1 186 ? -29.982 47.054 42.866 1.00 48.62 186 PRO A O 1
ATOM 1436 N N . LYS A 1 187 ? -31.739 47.209 41.466 1.00 32.81 187 LYS A N 1
ATOM 1437 C CA . LYS A 1 187 ? -31.477 46.088 40.541 1.00 32.81 187 LYS A CA 1
ATOM 1438 C C . LYS A 1 187 ? -30.534 46.473 39.387 1.00 32.81 187 LYS A C 1
ATOM 1440 O O . LYS A 1 187 ? -30.504 47.620 38.960 1.00 32.81 187 LYS A O 1
ATOM 1445 N N . VAL A 1 188 ? -29.845 45.459 38.855 1.00 35.06 188 VAL A N 1
ATOM 1446 C CA . VAL A 1 188 ? -28.939 45.488 37.691 1.00 35.06 188 VAL A CA 1
ATOM 1447 C C . VAL A 1 188 ? -29.712 45.471 36.364 1.00 35.06 188 VAL A C 1
ATOM 1449 O O . VAL A 1 188 ? -30.631 44.668 36.187 1.00 35.06 188 VAL A O 1
ATOM 1452 N N . ASP A 1 189 ? -29.285 46.337 35.442 1.00 37.12 189 ASP A N 1
ATOM 1453 C CA . ASP A 1 189 ? -29.834 46.577 34.102 1.00 37.12 189 ASP A CA 1
ATOM 1454 C C . ASP A 1 189 ? -28.945 45.976 32.987 1.00 37.12 189 ASP A C 1
ATOM 1456 O O . ASP A 1 189 ? -27.741 45.769 33.157 1.00 37.12 189 ASP A O 1
ATOM 1460 N N . LYS A 1 190 ? -29.560 45.675 31.838 1.00 36.94 190 LYS A N 1
ATOM 1461 C CA . LYS A 1 190 ? -28.955 45.126 30.615 1.00 36.94 190 LYS A CA 1
ATOM 1462 C C . LYS A 1 190 ? -28.523 46.264 29.685 1.00 36.94 190 LYS A C 1
ATOM 1464 O O . LYS A 1 190 ? -29.347 47.087 29.312 1.00 36.94 190 LYS A O 1
ATOM 1469 N N . GLY A 1 191 ? -27.293 46.229 29.165 1.00 34.69 191 GLY A N 1
ATOM 1470 C CA . GLY A 1 191 ? -26.846 47.194 28.152 1.00 34.69 191 GLY A CA 1
ATOM 1471 C C . GLY A 1 191 ? -25.801 46.644 27.182 1.00 34.69 191 GLY A C 1
ATOM 1472 O O . GLY A 1 191 ? -24.731 46.207 27.589 1.00 34.69 191 GLY A O 1
ATOM 1473 N N . LYS A 1 192 ? -26.128 46.682 25.883 1.00 34.88 192 LYS A N 1
ATOM 1474 C CA . LYS A 1 192 ? -25.224 46.487 24.737 1.00 34.88 192 LYS A CA 1
ATOM 1475 C C . LYS A 1 192 ? -24.355 47.736 24.534 1.00 34.88 192 LYS A C 1
ATOM 1477 O O . LYS A 1 192 ? -24.883 48.841 24.579 1.00 34.88 192 LYS A O 1
ATOM 1482 N N . GLY A 1 193 ? -23.089 47.560 24.158 1.00 31.94 193 GLY A N 1
ATOM 1483 C CA . GLY A 1 193 ? -22.229 48.641 23.666 1.00 31.94 193 GLY A CA 1
ATOM 1484 C C . GLY A 1 193 ? -21.012 48.098 22.916 1.00 31.94 193 GLY A C 1
ATOM 1485 O O . GLY A 1 193 ? -20.324 47.211 23.406 1.00 31.94 193 GLY A O 1
ATOM 1486 N N . LYS A 1 194 ? -20.801 48.603 21.701 1.00 36.72 194 LYS A N 1
ATOM 1487 C CA . LYS A 1 194 ? -19.745 48.275 20.732 1.00 36.72 194 LYS A CA 1
ATOM 1488 C C . LYS A 1 194 ? -18.670 49.367 20.817 1.00 36.72 194 LYS A C 1
ATOM 1490 O O . LYS A 1 194 ? -19.046 50.533 20.870 1.00 36.72 194 LYS A O 1
ATOM 1495 N N . ALA A 1 195 ? -17.384 49.020 20.760 1.00 33.88 195 ALA A N 1
ATOM 1496 C CA . ALA A 1 195 ? -16.296 49.981 20.552 1.00 33.88 195 ALA A CA 1
ATOM 1497 C C . ALA A 1 195 ? -15.197 49.369 19.666 1.00 33.88 195 ALA A C 1
ATOM 1499 O O . ALA A 1 195 ? -14.812 48.215 19.841 1.00 33.88 195 ALA A O 1
ATOM 1500 N N . VAL A 1 196 ? -14.764 50.157 18.685 1.00 33.44 196 VAL A N 1
ATOM 1501 C CA . VAL A 1 196 ? -13.619 49.965 17.787 1.00 33.44 196 VAL A CA 1
ATOM 1502 C C . VAL A 1 196 ? -12.553 50.944 18.265 1.00 33.44 196 VAL A C 1
ATOM 1504 O O . VAL A 1 196 ? -12.925 52.071 18.575 1.00 33.44 196 VAL A O 1
ATOM 1507 N N . ASP A 1 197 ? -11.276 50.555 18.278 1.00 32.69 197 ASP A N 1
ATOM 1508 C CA . ASP A 1 197 ? -10.191 51.537 18.199 1.00 32.69 197 ASP A CA 1
ATOM 1509 C C . ASP A 1 197 ? -8.904 50.973 17.577 1.00 32.69 197 ASP A C 1
ATOM 1511 O O . ASP A 1 197 ? -8.680 49.760 17.524 1.00 32.69 197 ASP A O 1
ATOM 1515 N N . GLU A 1 198 ? -8.127 51.900 17.025 1.00 31.22 198 GLU A N 1
ATOM 1516 C CA . GLU A 1 198 ? -7.115 51.761 15.975 1.00 31.22 198 GLU A CA 1
ATOM 1517 C C . GLU A 1 198 ? -5.674 51.469 16.481 1.00 31.22 198 GLU A C 1
ATOM 1519 O O . GLU A 1 198 ? -5.385 51.435 17.672 1.00 31.22 198 GLU A O 1
ATOM 1524 N N . ARG A 1 199 ? -4.762 51.182 15.535 1.00 34.09 199 ARG A N 1
ATOM 1525 C CA . ARG A 1 199 ? -3.391 50.612 15.684 1.00 34.09 199 ARG A CA 1
ATOM 1526 C C . ARG A 1 199 ? -2.315 51.664 16.063 1.00 34.09 199 ARG A C 1
ATOM 1528 O O . ARG A 1 199 ? -2.614 52.850 15.967 1.00 34.09 199 ARG A O 1
ATOM 1535 N N . PRO A 1 200 ? -1.038 51.284 16.364 1.00 43.38 200 PRO A N 1
ATOM 1536 C CA . PRO A 1 200 ? -0.022 51.149 15.285 1.00 43.38 200 PRO A CA 1
ATOM 1537 C C . PRO A 1 200 ? 1.150 50.117 15.463 1.00 43.38 200 PRO A C 1
ATOM 1539 O O . PRO A 1 200 ? 1.764 50.009 16.514 1.00 43.38 200 PRO A O 1
ATOM 1542 N N . ILE A 1 201 ? 1.486 49.440 14.343 1.00 32.38 201 ILE A N 1
ATOM 1543 C CA . ILE A 1 201 ? 2.818 49.176 13.705 1.00 32.38 201 ILE A CA 1
ATOM 1544 C C . ILE A 1 201 ? 3.899 48.236 14.352 1.00 32.38 201 ILE A C 1
ATOM 1546 O O . ILE A 1 201 ? 4.824 48.697 15.003 1.00 32.38 201 ILE A O 1
ATOM 1550 N N . SER A 1 202 ? 3.851 46.943 13.939 1.00 31.03 202 SER A N 1
ATOM 1551 C CA . SER A 1 202 ? 4.902 46.006 13.393 1.00 31.03 202 SER A CA 1
ATOM 1552 C C . SER A 1 202 ? 6.132 45.526 14.230 1.00 31.03 202 SER A C 1
ATOM 1554 O O . SER A 1 202 ? 6.534 46.260 15.123 1.00 31.03 202 SER A O 1
ATOM 1556 N N . PRO A 1 203 ? 6.797 44.361 13.931 1.00 40.94 203 PRO A N 1
ATOM 1557 C CA . PRO A 1 203 ? 6.772 43.590 12.670 1.00 40.94 203 PRO A CA 1
ATOM 1558 C C . PRO A 1 203 ? 6.706 42.034 12.723 1.00 40.94 203 PRO A C 1
ATOM 1560 O O . PRO A 1 203 ? 7.040 41.382 13.702 1.00 40.94 203 PRO A O 1
ATOM 1563 N N . ALA A 1 204 ? 6.327 41.484 11.558 1.00 34.69 204 ALA A N 1
ATOM 1564 C CA . ALA A 1 204 ? 6.659 40.175 10.973 1.00 34.69 204 ALA A CA 1
ATOM 1565 C C . ALA A 1 204 ? 6.403 38.880 11.779 1.00 34.69 204 ALA A C 1
ATOM 1567 O O . ALA A 1 204 ? 7.297 38.343 12.427 1.00 34.69 204 ALA A O 1
ATOM 1568 N N . MET A 1 205 ? 5.233 38.263 11.564 1.00 34.97 205 MET A N 1
ATOM 1569 C CA . MET A 1 205 ? 5.082 36.808 11.675 1.00 34.97 205 MET A CA 1
ATOM 1570 C C . MET A 1 205 ? 4.553 36.225 10.366 1.00 34.97 205 MET A C 1
ATOM 1572 O O . MET A 1 205 ? 3.660 36.769 9.720 1.00 34.97 205 MET A O 1
ATOM 1576 N N . LEU A 1 206 ? 5.211 35.138 9.983 1.00 39.62 206 LEU A N 1
ATOM 1577 C CA . LEU A 1 206 ? 5.116 34.398 8.738 1.00 39.62 206 LEU A CA 1
ATOM 1578 C C . LEU A 1 206 ? 3.683 33.978 8.398 1.00 39.62 206 LEU A C 1
ATOM 1580 O O . LEU A 1 206 ? 2.928 33.514 9.250 1.00 39.62 206 LEU A O 1
ATOM 1584 N N . ALA A 1 207 ? 3.358 34.117 7.115 1.00 37.09 207 ALA A N 1
ATOM 1585 C CA . ALA A 1 207 ? 2.144 33.619 6.496 1.00 37.09 207 ALA A CA 1
ATOM 1586 C C . ALA A 1 207 ? 1.973 32.110 6.739 1.00 37.09 207 ALA A C 1
ATOM 1588 O O . ALA A 1 207 ? 2.880 31.317 6.482 1.00 37.09 207 ALA A O 1
ATOM 1589 N N . SER A 1 208 ? 0.788 31.717 7.197 1.00 36.72 208 SER A N 1
ATOM 1590 C CA . SER A 1 208 ? 0.308 30.343 7.114 1.00 36.72 208 SER A CA 1
ATOM 1591 C C . SER A 1 208 ? 0.001 29.999 5.648 1.00 36.72 208 SER A C 1
ATOM 1593 O O . SER A 1 208 ? -0.576 30.825 4.935 1.00 36.72 208 SER A O 1
ATOM 1595 N N . PRO A 1 209 ? 0.368 28.803 5.156 1.00 40.44 209 PRO A N 1
ATOM 1596 C CA . PRO A 1 209 ? 0.024 28.403 3.802 1.00 40.44 209 PRO A CA 1
ATOM 1597 C C . PRO A 1 209 ? -1.473 28.076 3.708 1.00 40.44 209 PRO A C 1
ATOM 1599 O O . PRO A 1 209 ? -2.064 27.472 4.603 1.00 40.44 209 PRO A O 1
ATOM 1602 N N . THR A 1 210 ? -2.080 28.484 2.597 1.00 47.47 210 THR A N 1
ATOM 1603 C CA . THR A 1 210 ? -3.462 28.184 2.203 1.00 47.47 210 THR A CA 1
ATOM 1604 C C . THR A 1 210 ? -3.711 26.673 2.097 1.00 47.47 210 THR A C 1
ATOM 1606 O O . THR A 1 210 ? -2.843 25.963 1.581 1.00 47.47 210 THR A O 1
ATOM 1609 N N . PRO A 1 211 ? -4.897 26.162 2.481 1.00 39.00 211 PRO A N 1
ATOM 1610 C CA . PRO A 1 211 ? -5.253 24.767 2.249 1.00 39.00 211 PRO A CA 1
ATOM 1611 C C . PRO A 1 211 ? -5.494 24.533 0.750 1.00 39.00 211 PRO A C 1
ATOM 1613 O O . PRO A 1 211 ? -6.565 24.827 0.224 1.00 39.00 211 PRO A O 1
ATOM 1616 N N . MET A 1 212 ? -4.496 23.994 0.048 1.00 34.84 212 MET A N 1
ATOM 1617 C CA . MET A 1 212 ? -4.696 23.421 -1.283 1.00 34.84 212 MET A CA 1
ATOM 1618 C C . MET A 1 212 ? -5.426 22.085 -1.129 1.00 34.84 212 MET A C 1
ATOM 1620 O O . MET A 1 212 ? -4.815 21.058 -0.849 1.00 34.84 212 MET A O 1
ATOM 1624 N N . SER A 1 213 ? -6.746 22.109 -1.292 1.00 47.28 213 SER A N 1
ATOM 1625 C CA . SER A 1 213 ? -7.522 20.904 -1.593 1.00 47.28 213 SER A CA 1
ATOM 1626 C C . SER A 1 213 ? -7.613 20.772 -3.118 1.00 47.28 213 SER A C 1
ATOM 1628 O O . SER A 1 213 ? -7.899 21.777 -3.773 1.00 47.28 213 SER A O 1
ATOM 1630 N N . PRO A 1 214 ? -7.377 19.591 -3.716 1.00 45.16 214 PRO A N 1
ATOM 1631 C CA . PRO A 1 214 ? -7.616 19.398 -5.141 1.00 45.16 214 PRO A CA 1
ATOM 1632 C C . PRO A 1 214 ? -9.119 19.520 -5.439 1.00 45.16 214 PRO A C 1
ATOM 1634 O O . PRO A 1 214 ? -9.957 19.029 -4.681 1.00 45.16 214 PRO A O 1
ATOM 1637 N N . MET A 1 215 ? -9.453 20.208 -6.534 1.00 44.94 215 MET A N 1
ATOM 1638 C CA . MET A 1 215 ? -10.829 20.403 -6.995 1.00 44.94 215 MET A CA 1
ATOM 1639 C C . MET A 1 215 ? -11.504 19.054 -7.280 1.00 44.94 215 MET A C 1
ATOM 1641 O O . MET A 1 215 ? -10.954 18.205 -7.980 1.00 44.94 215 MET A O 1
ATOM 1645 N N . LEU A 1 216 ? -12.711 18.884 -6.739 1.00 41.09 216 LEU A N 1
ATOM 1646 C CA . LEU A 1 216 ? -13.613 17.773 -7.045 1.00 41.09 216 LEU A CA 1
ATOM 1647 C C . LEU A 1 216 ? -13.996 17.788 -8.541 1.00 41.09 216 LEU A C 1
ATOM 1649 O O . LEU A 1 216 ? -14.242 18.870 -9.082 1.00 41.09 216 LEU A O 1
ATOM 1653 N N . PRO A 1 217 ? -14.090 16.622 -9.209 1.00 46.78 217 PRO A N 1
ATOM 1654 C CA . PRO A 1 217 ? -14.613 16.539 -10.571 1.00 46.78 217 PRO A CA 1
ATOM 1655 C C . PRO A 1 217 ? -16.096 16.963 -10.625 1.00 46.78 217 PRO A C 1
ATOM 1657 O O . PRO A 1 217 ? -16.802 16.864 -9.615 1.00 46.78 217 PRO A O 1
ATOM 1660 N N . PRO A 1 218 ? -16.581 17.458 -11.781 1.00 40.66 218 PRO A N 1
ATOM 1661 C CA . PRO A 1 218 ? -17.908 18.047 -11.900 1.00 40.66 218 PRO A CA 1
ATOM 1662 C C . PRO A 1 218 ? -18.999 17.017 -11.604 1.00 40.66 218 PRO A C 1
ATOM 1664 O O . PRO A 1 218 ? -18.995 15.897 -12.115 1.00 40.66 218 PRO A O 1
ATOM 1667 N N . LYS A 1 219 ? -19.941 17.434 -10.760 1.00 36.97 219 LYS A N 1
ATOM 1668 C CA . LYS A 1 219 ? -21.128 16.679 -10.376 1.00 36.97 219 LYS A CA 1
ATOM 1669 C C . LYS A 1 219 ? -22.017 16.521 -11.612 1.00 36.97 219 LYS A C 1
ATOM 1671 O O . LYS A 1 219 ? -22.511 17.508 -12.146 1.00 36.97 219 LYS A O 1
ATOM 1676 N N . VAL A 1 220 ? -22.172 15.288 -12.084 1.00 41.34 220 VAL A N 1
ATOM 1677 C CA . VAL A 1 220 ? -23.200 14.936 -13.066 1.00 41.34 220 VAL A CA 1
ATOM 1678 C C . VAL A 1 220 ? -24.523 14.892 -12.308 1.00 41.34 220 VAL A C 1
ATOM 1680 O O . VAL A 1 220 ? -24.719 14.028 -11.452 1.00 41.34 220 VAL A O 1
ATOM 1683 N N . ASP A 1 221 ? -25.401 15.852 -12.585 1.00 37.94 221 ASP A N 1
ATOM 1684 C CA . ASP A 1 221 ? -26.765 15.866 -12.064 1.00 37.94 221 ASP A CA 1
ATOM 1685 C C . ASP A 1 221 ? -27.563 14.732 -12.718 1.00 37.94 221 ASP A C 1
ATOM 1687 O O . ASP A 1 221 ? -27.998 14.820 -13.866 1.00 37.94 221 ASP A O 1
ATOM 1691 N N . ILE A 1 222 ? -27.741 13.642 -11.974 1.00 44.22 222 ILE A N 1
ATOM 1692 C CA . ILE A 1 222 ? -28.764 12.640 -12.269 1.00 44.22 222 ILE A CA 1
ATOM 1693 C C . ILE A 1 222 ? -30.070 13.174 -11.660 1.00 44.22 222 ILE A C 1
ATOM 1695 O O . ILE A 1 222 ? -30.083 13.500 -10.468 1.00 44.22 222 ILE A O 1
ATOM 1699 N N . PRO A 1 223 ? -31.165 13.300 -12.431 1.00 38.25 223 PRO A N 1
ATOM 1700 C CA . PRO A 1 223 ? -32.429 13.786 -11.897 1.00 38.25 223 PRO A CA 1
ATOM 1701 C C . PRO A 1 223 ? -32.945 12.825 -10.812 1.00 38.25 223 PRO A C 1
ATOM 1703 O O . PRO A 1 223 ? -32.920 11.608 -11.018 1.00 38.25 223 PRO A O 1
ATOM 1706 N N . PRO A 1 224 ? -33.420 13.329 -9.658 1.00 42.03 224 PRO A N 1
ATOM 1707 C CA . PRO A 1 224 ? -33.975 12.475 -8.623 1.00 42.03 224 PRO A CA 1
ATOM 1708 C C . PRO A 1 224 ? -35.271 11.842 -9.133 1.00 42.03 224 PRO A C 1
ATOM 1710 O O . PRO A 1 224 ? -36.217 12.534 -9.514 1.00 42.03 224 PRO A O 1
ATOM 1713 N N . VAL A 1 225 ? -35.309 10.510 -9.126 1.00 45.75 225 VAL A N 1
ATOM 1714 C CA . VAL A 1 225 ? -36.552 9.743 -9.240 1.00 45.75 225 VAL A CA 1
ATOM 1715 C C . VAL A 1 225 ? -37.448 10.152 -8.059 1.00 45.75 225 VAL A C 1
ATOM 1717 O O . VAL A 1 225 ? -36.945 10.248 -6.936 1.00 45.75 225 VAL A O 1
ATOM 1720 N N . PRO A 1 226 ? -38.744 10.438 -8.272 1.00 41.16 226 PRO A N 1
ATOM 1721 C CA . PRO A 1 226 ? -39.637 10.851 -7.196 1.00 41.16 226 PRO A CA 1
ATOM 1722 C C . PRO A 1 226 ? -39.821 9.690 -6.211 1.00 41.16 226 PRO A C 1
ATOM 1724 O O . PRO A 1 226 ? -40.527 8.729 -6.503 1.00 41.16 226 PRO A O 1
ATOM 1727 N N . ALA A 1 227 ? -39.162 9.763 -5.055 1.00 44.28 227 ALA A N 1
ATOM 1728 C CA . ALA A 1 227 ? -39.368 8.819 -3.966 1.00 44.28 227 ALA A CA 1
ATOM 1729 C C . ALA A 1 227 ? -40.699 9.145 -3.279 1.00 44.28 227 ALA A C 1
ATOM 1731 O O . ALA A 1 227 ? -40.869 10.234 -2.721 1.00 44.28 227 ALA A O 1
ATOM 1732 N N . ASN A 1 228 ? -41.646 8.208 -3.323 1.00 55.94 228 ASN A N 1
ATOM 1733 C CA . ASN A 1 228 ? -42.833 8.290 -2.488 1.00 55.94 228 ASN A CA 1
ATOM 1734 C C . ASN A 1 228 ? -42.407 8.094 -1.019 1.00 55.94 228 ASN A C 1
ATOM 1736 O O . ASN A 1 228 ? -41.555 7.252 -0.735 1.00 55.94 228 ASN A O 1
ATOM 1740 N N . PRO A 1 229 ? -43.000 8.818 -0.054 1.00 58.59 229 PRO A N 1
ATOM 1741 C CA . PRO A 1 229 ? -42.619 8.763 1.366 1.00 58.59 229 PRO A CA 1
ATOM 1742 C C . PRO A 1 229 ? -42.885 7.407 2.055 1.00 58.59 229 PRO A C 1
ATOM 1744 O O . PRO A 1 229 ? -42.662 7.270 3.258 1.00 58.59 229 PRO A O 1
ATOM 1747 N N . GLU A 1 230 ? -43.365 6.405 1.317 1.00 63.03 230 GLU A N 1
ATOM 1748 C CA . GLU A 1 230 ? -43.697 5.071 1.818 1.00 63.03 230 GLU A CA 1
ATOM 1749 C C . GLU A 1 230 ? -42.713 3.976 1.372 1.00 63.03 230 GLU A C 1
ATOM 1751 O O . GLU A 1 230 ? -42.841 2.843 1.837 1.00 63.03 230 GLU A O 1
ATOM 1756 N N . ASP A 1 231 ? -41.715 4.291 0.540 1.00 76.56 231 ASP A N 1
ATOM 1757 C CA . ASP A 1 231 ? -40.746 3.310 0.037 1.00 76.56 231 ASP A CA 1
ATOM 1758 C C . ASP A 1 231 ? -39.605 3.055 1.041 1.00 76.56 231 ASP A C 1
ATOM 1760 O O . ASP A 1 231 ? -39.083 3.970 1.682 1.00 76.56 231 ASP A O 1
ATOM 1764 N N . ILE A 1 232 ? -39.194 1.791 1.175 1.00 80.44 232 ILE A N 1
ATOM 1765 C CA . ILE A 1 232 ? -38.034 1.381 1.973 1.00 80.44 232 ILE A CA 1
ATOM 1766 C C . ILE A 1 232 ? -36.815 1.256 1.078 1.00 80.44 232 ILE A C 1
ATOM 1768 O O . ILE A 1 232 ? -36.867 0.617 0.034 1.00 80.44 232 ILE A O 1
ATOM 1772 N N . VAL A 1 233 ? -35.690 1.809 1.524 1.00 85.94 233 VAL A N 1
ATOM 1773 C CA . VAL A 1 233 ? -34.417 1.706 0.810 1.00 85.94 233 VAL A CA 1
ATOM 1774 C C . VAL A 1 233 ? -33.626 0.505 1.334 1.00 85.94 233 VAL A C 1
ATOM 1776 O O . VAL A 1 233 ? -33.036 0.581 2.410 1.00 85.94 233 VAL A O 1
ATOM 1779 N N . LEU A 1 234 ? -33.597 -0.591 0.573 1.00 83.62 234 LEU A N 1
ATOM 1780 C CA . LEU A 1 234 ? -32.759 -1.768 0.831 1.00 83.62 234 LEU A CA 1
ATOM 1781 C C . LEU A 1 234 ? -31.474 -1.669 0.003 1.00 83.62 234 LEU A C 1
ATOM 1783 O O . LEU A 1 234 ? -31.535 -1.719 -1.222 1.00 83.62 234 LEU A O 1
ATOM 1787 N N . ALA A 1 235 ? -30.323 -1.488 0.662 1.00 82.25 235 ALA A N 1
ATOM 1788 C CA . ALA A 1 235 ? -29.001 -1.392 0.023 1.00 82.25 235 ALA A CA 1
ATOM 1789 C C . ALA A 1 235 ? -28.945 -0.434 -1.196 1.00 82.25 235 ALA A C 1
ATOM 1791 O O . ALA A 1 235 ? -28.326 -0.722 -2.217 1.00 82.25 235 ALA A O 1
ATOM 1792 N N . GLY A 1 236 ? -29.627 0.715 -1.098 1.00 78.25 236 GLY A N 1
ATOM 1793 C CA . GLY A 1 236 ? -29.700 1.729 -2.161 1.00 78.25 236 GLY A CA 1
ATOM 1794 C C . GLY A 1 236 ? -30.863 1.567 -3.149 1.00 78.25 236 GLY A C 1
ATOM 1795 O O . GLY A 1 236 ? -31.047 2.432 -4.002 1.00 78.25 236 GLY A O 1
ATOM 1796 N N . VAL A 1 237 ? -31.682 0.520 -3.014 1.00 82.62 237 VAL A N 1
ATOM 1797 C CA . VAL A 1 237 ? -32.846 0.245 -3.869 1.00 82.62 237 VAL A CA 1
ATOM 1798 C C . VAL A 1 237 ? -34.132 0.602 -3.127 1.00 82.62 237 VAL A C 1
ATOM 1800 O O . VAL A 1 237 ? -34.435 0.013 -2.091 1.00 82.62 237 VAL A O 1
ATOM 1803 N N . ALA A 1 238 ? -34.899 1.560 -3.649 1.00 85.31 238 ALA A N 1
ATOM 1804 C CA . ALA A 1 238 ? -36.215 1.900 -3.113 1.00 85.31 238 ALA A CA 1
ATOM 1805 C C . ALA A 1 238 ? -37.244 0.837 -3.529 1.00 85.31 238 ALA A C 1
ATOM 1807 O O . ALA A 1 238 ? -37.513 0.652 -4.716 1.00 85.31 238 ALA A O 1
ATOM 1808 N N . LEU A 1 239 ? -37.803 0.130 -2.549 1.00 83.00 239 LEU A N 1
ATOM 1809 C CA . LEU A 1 239 ? -38.825 -0.894 -2.726 1.00 83.00 239 LEU A CA 1
ATOM 1810 C C . LEU A 1 239 ? -40.076 -0.527 -1.918 1.00 83.00 239 LEU A C 1
ATOM 1812 O O . LEU A 1 239 ? -39.963 -0.167 -0.741 1.00 83.00 239 LEU A O 1
ATOM 1816 N N . PRO A 1 240 ? -41.281 -0.663 -2.497 1.00 86.88 240 PRO A N 1
ATOM 1817 C CA . PRO A 1 240 ? -42.506 -0.454 -1.746 1.00 86.88 240 PRO A CA 1
ATOM 1818 C C . PRO A 1 240 ? -42.648 -1.539 -0.672 1.00 86.88 240 PRO A C 1
ATOM 1820 O O . PRO A 1 240 ? -42.257 -2.694 -0.861 1.00 86.88 240 PRO A O 1
ATOM 1823 N N . ARG A 1 241 ? -43.257 -1.190 0.463 1.00 83.88 241 ARG A N 1
ATOM 1824 C CA . ARG A 1 241 ? -43.438 -2.100 1.612 1.00 83.88 241 ARG A CA 1
ATOM 1825 C C . ARG A 1 241 ? -44.142 -3.414 1.251 1.00 83.88 241 ARG A C 1
ATOM 1827 O O . ARG A 1 241 ? -43.774 -4.473 1.756 1.00 83.88 241 ARG A O 1
ATOM 1834 N N . SER A 1 242 ? -45.094 -3.354 0.320 1.00 85.12 242 SER A N 1
ATOM 1835 C CA . SER A 1 242 ? -45.795 -4.522 -0.221 1.00 85.12 242 SER A CA 1
ATOM 1836 C C . SER A 1 242 ? -44.887 -5.453 -1.033 1.00 85.12 242 SER A C 1
ATOM 1838 O O . SER A 1 242 ? -45.083 -6.664 -1.011 1.00 85.12 242 SER A O 1
ATOM 1840 N N . ALA A 1 243 ? -43.867 -4.925 -1.715 1.00 86.81 243 ALA A N 1
ATOM 1841 C CA . ALA A 1 243 ? -42.873 -5.757 -2.388 1.00 86.81 243 ALA A CA 1
ATOM 1842 C C . ALA A 1 243 ? -41.957 -6.451 -1.372 1.00 86.81 243 ALA A C 1
ATOM 1844 O O . ALA A 1 243 ? -41.602 -7.610 -1.568 1.00 86.81 243 ALA A O 1
ATOM 1845 N N . VAL A 1 244 ? -41.631 -5.788 -0.255 1.00 88.50 244 VAL A N 1
ATOM 1846 C CA . VAL A 1 244 ? -40.841 -6.394 0.832 1.00 88.50 244 VAL A CA 1
ATOM 1847 C C . VAL A 1 244 ? -41.602 -7.548 1.494 1.00 88.50 244 VAL A C 1
ATOM 1849 O O . VAL A 1 244 ? -41.019 -8.607 1.720 1.00 88.50 244 VAL A O 1
ATOM 1852 N N . SER A 1 245 ? -42.907 -7.405 1.754 1.00 88.31 245 SER A N 1
ATOM 1853 C CA . SER A 1 245 ? -43.703 -8.509 2.314 1.00 88.31 245 SER A CA 1
ATOM 1854 C C . SER A 1 245 ? -43.858 -9.680 1.341 1.00 88.31 245 SER A C 1
ATOM 1856 O O . SER A 1 245 ? -43.777 -10.837 1.759 1.00 88.31 245 SER A O 1
ATOM 1858 N N . GLN A 1 246 ? -44.017 -9.413 0.040 1.00 89.88 246 GLN A N 1
ATOM 1859 C CA . GLN A 1 246 ? -44.029 -10.454 -0.995 1.00 89.88 246 GLN A CA 1
ATOM 1860 C C . GLN A 1 246 ? -42.683 -11.178 -1.089 1.00 89.88 246 GLN A C 1
ATOM 1862 O O . GLN A 1 246 ? -42.653 -12.404 -1.164 1.00 89.88 246 GLN A O 1
ATOM 1867 N N . LEU A 1 247 ? -41.578 -10.435 -1.020 1.00 90.94 247 LEU A N 1
ATOM 1868 C CA . LEU A 1 247 ? -40.225 -10.983 -1.017 1.00 90.94 247 LEU A CA 1
ATOM 1869 C C . LEU A 1 247 ? -40.001 -11.904 0.186 1.00 90.94 247 LEU A C 1
ATOM 1871 O O . LEU A 1 247 ? -39.519 -13.017 0.014 1.00 90.94 247 LEU A O 1
ATOM 1875 N N . ILE A 1 248 ? -40.420 -11.493 1.385 1.00 91.81 248 ILE A N 1
ATOM 1876 C CA . ILE A 1 248 ? -40.303 -12.327 2.589 1.00 91.81 248 ILE A CA 1
ATOM 1877 C C . ILE A 1 248 ? -41.222 -13.552 2.522 1.00 91.81 248 ILE A C 1
ATOM 1879 O O . ILE A 1 248 ? -40.827 -14.645 2.922 1.00 91.81 248 ILE A O 1
ATOM 1883 N N . THR A 1 249 ? -42.428 -13.399 1.975 1.00 92.31 249 THR A N 1
ATOM 1884 C CA . THR A 1 249 ? -43.348 -14.526 1.750 1.00 92.31 249 THR A CA 1
ATOM 1885 C C . THR A 1 249 ? -42.726 -15.557 0.810 1.00 92.31 249 THR A C 1
ATOM 1887 O O . THR A 1 249 ? -42.813 -16.757 1.062 1.00 92.31 249 THR A O 1
ATOM 1890 N N . ARG A 1 250 ? -42.041 -15.091 -0.238 1.00 92.75 250 ARG A N 1
ATOM 1891 C CA . ARG A 1 250 ? -41.314 -15.947 -1.173 1.00 92.75 250 ARG A CA 1
ATOM 1892 C C . ARG A 1 250 ? -40.118 -16.628 -0.505 1.00 92.75 250 ARG A C 1
ATOM 1894 O O . ARG A 1 250 ? -39.990 -17.844 -0.619 1.00 92.75 250 ARG A O 1
ATOM 1901 N N . ALA A 1 251 ? -39.327 -15.883 0.268 1.00 92.12 251 ALA A N 1
ATOM 1902 C CA . ALA A 1 251 ? -38.201 -16.421 1.032 1.00 92.12 251 ALA A CA 1
ATOM 1903 C C . ALA A 1 251 ? -38.643 -17.542 1.983 1.00 92.12 251 ALA A C 1
ATOM 1905 O O . ALA A 1 251 ? -38.046 -18.612 2.000 1.00 92.12 251 ALA A O 1
ATOM 1906 N N . ALA A 1 252 ? -39.742 -17.346 2.715 1.00 91.06 252 ALA A N 1
ATOM 1907 C CA . ALA A 1 252 ? -40.283 -18.362 3.616 1.00 91.06 252 ALA A CA 1
ATOM 1908 C C . ALA A 1 252 ? -40.771 -19.635 2.895 1.00 91.06 252 ALA A C 1
ATOM 1910 O O . ALA A 1 252 ? -40.835 -20.689 3.518 1.00 91.06 252 ALA A O 1
ATOM 1911 N N . SER A 1 253 ? -41.117 -19.552 1.604 1.00 91.69 253 SER A N 1
ATOM 1912 C CA . SER A 1 253 ? -41.546 -20.712 0.806 1.00 91.69 253 SER A CA 1
ATOM 1913 C C . SER A 1 253 ? -40.406 -21.448 0.096 1.00 91.69 253 SER A C 1
ATOM 1915 O O . SER A 1 253 ? -40.536 -22.637 -0.181 1.00 91.69 253 SER A O 1
ATOM 1917 N N . GLU A 1 254 ? -39.311 -20.751 -0.218 1.00 92.19 254 GLU A N 1
ATOM 1918 C CA . GLU A 1 254 ? -38.193 -21.295 -1.000 1.00 92.19 254 GLU A CA 1
ATOM 1919 C C . GLU A 1 254 ? -37.000 -21.725 -0.131 1.00 92.19 254 GLU A C 1
ATOM 1921 O O . GLU A 1 254 ? -36.224 -22.585 -0.545 1.00 92.19 254 GLU A O 1
ATOM 1926 N N . MET A 1 255 ? -36.838 -21.147 1.063 1.00 92.12 255 MET A N 1
ATOM 1927 C CA . MET A 1 255 ? -35.727 -21.473 1.961 1.00 92.12 255 MET A CA 1
ATOM 1928 C C . MET A 1 255 ? -35.979 -22.733 2.792 1.00 92.12 255 MET A C 1
ATOM 1930 O O . MET A 1 255 ? -37.112 -23.123 3.074 1.00 92.12 255 MET A O 1
ATOM 1934 N N . ASN A 1 256 ? -34.887 -23.352 3.242 1.00 88.69 256 ASN A N 1
ATOM 1935 C CA . ASN A 1 256 ? -34.918 -24.564 4.051 1.00 88.69 256 ASN A CA 1
ATOM 1936 C C . ASN A 1 256 ? -35.197 -24.257 5.533 1.00 88.69 256 ASN A C 1
ATOM 1938 O O . ASN A 1 256 ? -34.281 -24.183 6.357 1.00 88.69 256 ASN A O 1
ATOM 1942 N N . LEU A 1 257 ? -36.478 -24.085 5.860 1.00 92.38 257 LEU A N 1
ATOM 1943 C CA . LEU A 1 257 ? -36.949 -23.887 7.227 1.00 92.38 257 LEU A CA 1
ATOM 1944 C C . LEU A 1 257 ? -36.851 -25.195 8.030 1.00 92.38 257 LEU A C 1
ATOM 1946 O O . LEU A 1 257 ? -37.457 -26.206 7.672 1.00 92.38 257 LEU A O 1
ATOM 1950 N N . ARG A 1 258 ? -36.092 -25.176 9.129 1.00 92.00 258 ARG A N 1
ATOM 1951 C CA . ARG A 1 258 ? -35.790 -26.354 9.955 1.00 92.00 258 ARG A CA 1
ATOM 1952 C C . ARG A 1 258 ? -36.001 -26.105 11.450 1.00 92.00 258 ARG A C 1
ATOM 1954 O O . ARG A 1 258 ? -35.817 -24.978 11.914 1.00 92.00 258 ARG A O 1
ATOM 1961 N N . PRO A 1 259 ? -36.350 -27.145 12.228 1.00 92.25 259 PRO A N 1
ATOM 1962 C CA . PRO A 1 259 ? -36.329 -27.062 13.680 1.00 92.25 259 PRO A CA 1
ATOM 1963 C C . PRO A 1 259 ? -34.895 -26.949 14.204 1.00 92.25 259 PRO A C 1
ATOM 1965 O O . PRO A 1 259 ? -34.027 -27.745 13.840 1.00 92.25 259 PRO A O 1
ATOM 1968 N N . VAL A 1 260 ? -34.649 -25.995 15.100 1.00 91.44 260 VAL A N 1
ATOM 1969 C CA . VAL A 1 260 ? -33.342 -25.782 15.738 1.00 91.44 260 VAL A CA 1
ATOM 1970 C C . VAL A 1 260 ? -33.502 -25.816 17.252 1.00 91.44 260 VAL A C 1
ATOM 1972 O O . VAL A 1 260 ? -34.304 -25.085 17.837 1.00 91.44 260 VAL A O 1
ATOM 1975 N N . ARG A 1 261 ? -32.728 -26.684 17.911 1.00 88.56 261 ARG A N 1
ATOM 1976 C CA . ARG A 1 261 ? -32.800 -26.903 19.359 1.00 88.56 261 ARG A CA 1
ATOM 1977 C C . ARG A 1 261 ? -31.635 -26.240 20.078 1.00 88.56 261 ARG A C 1
ATOM 1979 O O . ARG A 1 261 ? -30.485 -26.609 19.867 1.00 88.56 261 ARG A O 1
ATOM 1986 N N . PHE A 1 262 ? -31.956 -25.368 21.029 1.00 85.31 262 PHE A N 1
ATOM 1987 C CA . PHE A 1 262 ? -30.982 -24.763 21.931 1.00 85.31 262 PHE A CA 1
ATOM 1988 C C . PHE A 1 262 ? -31.050 -25.413 23.323 1.00 85.31 262 PHE A C 1
ATOM 1990 O O . PHE A 1 262 ? -32.148 -25.622 23.862 1.00 85.31 262 PHE A O 1
ATOM 1997 N N . PRO A 1 263 ? -29.903 -25.731 23.954 1.00 77.31 263 PRO A N 1
ATOM 1998 C CA . PRO A 1 263 ? -29.868 -26.163 25.348 1.00 77.31 263 PRO A CA 1
ATOM 1999 C C . PRO A 1 263 ? -30.560 -25.131 26.254 1.00 77.31 263 PRO A C 1
ATOM 2001 O O . PRO A 1 263 ? -30.329 -23.934 26.123 1.00 77.31 263 PRO A O 1
ATOM 2004 N N . LEU A 1 264 ? -31.422 -25.590 27.167 1.00 73.50 264 LEU A N 1
ATOM 2005 C CA . LEU A 1 264 ? -32.241 -24.782 28.094 1.00 73.50 264 LEU A CA 1
ATOM 2006 C C . LEU A 1 264 ? -33.334 -23.883 27.472 1.00 73.50 264 LEU A C 1
ATOM 2008 O O . LEU A 1 264 ? -34.319 -23.618 28.158 1.00 73.50 264 LEU A O 1
ATOM 2012 N N . LEU A 1 265 ? -33.208 -23.440 26.216 1.00 75.62 265 LEU A N 1
ATOM 2013 C CA . LEU A 1 265 ? -34.172 -22.532 25.564 1.00 75.62 265 LEU A CA 1
ATOM 2014 C C . LEU A 1 265 ? -35.280 -23.241 24.767 1.00 75.62 265 LEU A C 1
ATOM 2016 O O . LEU A 1 265 ? -36.271 -22.603 24.420 1.00 75.62 265 LEU A O 1
ATOM 2020 N N . GLY A 1 266 ? -35.140 -24.544 24.515 1.00 83.88 266 GLY A N 1
ATOM 2021 C CA . GLY A 1 266 ? -36.132 -25.341 23.790 1.00 83.88 266 GLY A CA 1
ATOM 2022 C C . GLY A 1 266 ? -35.854 -25.440 22.289 1.00 83.88 266 GLY A C 1
ATOM 2023 O O . GLY A 1 266 ? -34.756 -25.141 21.821 1.00 83.88 266 GLY A O 1
ATOM 2024 N N . GLU A 1 267 ? -36.842 -25.934 21.547 1.00 89.31 267 GLU A N 1
ATOM 2025 C CA . GLU A 1 267 ? -36.785 -26.111 20.094 1.00 89.31 267 GLU A CA 1
ATOM 2026 C C . GLU A 1 267 ? -37.602 -25.014 19.409 1.00 89.31 267 GLU A C 1
ATOM 2028 O O . GLU A 1 267 ? -38.773 -24.811 19.733 1.00 89.31 267 GLU A O 1
ATOM 2033 N N . TYR A 1 268 ? -36.971 -24.304 18.478 1.00 89.44 268 TYR A N 1
ATOM 2034 C CA . TYR A 1 268 ? -37.610 -23.302 17.637 1.00 89.44 268 TYR A CA 1
ATOM 2035 C C . TYR A 1 268 ? -37.905 -23.922 16.278 1.00 89.44 268 TYR A C 1
ATOM 2037 O O . TYR A 1 268 ? -37.024 -24.513 15.661 1.00 89.44 268 TYR A O 1
ATOM 2045 N N . GLN A 1 269 ? -39.156 -23.807 15.842 1.00 90.69 269 GLN A N 1
ATOM 2046 C CA . GLN A 1 269 ? -39.600 -24.267 14.528 1.00 90.69 269 GLN A CA 1
ATOM 2047 C C . GLN A 1 269 ? -39.360 -23.180 13.478 1.00 90.69 269 GLN A C 1
ATOM 2049 O O . GLN A 1 269 ? -39.275 -21.997 13.813 1.00 90.69 269 GLN A O 1
ATOM 2054 N N . ASP A 1 270 ? -39.305 -23.578 12.212 1.00 91.88 270 ASP A N 1
ATOM 2055 C CA . ASP A 1 270 ? -39.230 -22.670 11.066 1.00 91.88 270 ASP A CA 1
ATOM 2056 C C . ASP A 1 270 ? -38.019 -21.711 11.087 1.00 91.88 270 ASP A C 1
ATOM 2058 O O . ASP A 1 270 ? -38.143 -20.520 10.785 1.00 91.88 270 ASP A O 1
ATOM 2062 N N . CYS A 1 271 ? -36.842 -22.211 11.480 1.00 93.31 271 CYS A N 1
ATOM 2063 C CA . CYS A 1 271 ? -35.599 -21.439 11.511 1.00 93.31 271 CYS A CA 1
ATOM 2064 C C . CYS A 1 271 ? -34.764 -21.630 10.238 1.00 93.31 271 CYS A C 1
ATOM 2066 O O . CYS A 1 271 ? -34.785 -22.695 9.626 1.00 93.31 271 CYS A O 1
ATOM 2068 N N . PHE A 1 272 ? -33.983 -20.614 9.882 1.00 95.00 272 PHE A N 1
ATOM 2069 C CA . PHE A 1 272 ? -33.028 -20.628 8.767 1.00 95.00 272 PHE A CA 1
ATOM 2070 C C . PHE A 1 272 ? -31.727 -19.914 9.162 1.00 95.00 272 PHE A C 1
ATOM 2072 O O . PHE A 1 272 ? -31.702 -19.202 10.170 1.00 95.00 272 PHE A O 1
ATOM 2079 N N . ASN A 1 273 ? -30.657 -20.105 8.388 1.00 95.12 273 ASN A N 1
ATOM 2080 C CA . ASN A 1 273 ? -29.350 -19.496 8.667 1.00 95.12 273 ASN A CA 1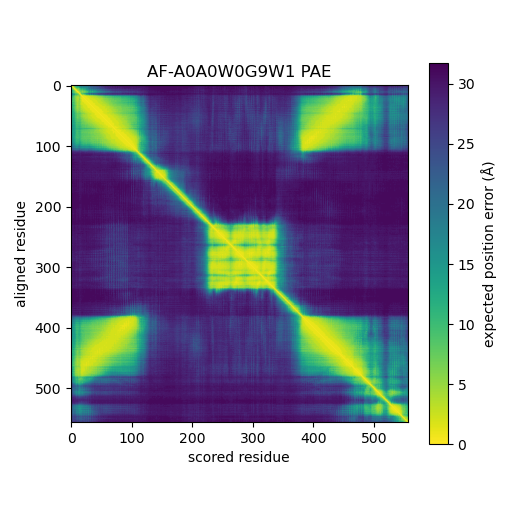
ATOM 2081 C C . ASN A 1 273 ? -29.219 -18.083 8.085 1.00 95.12 273 ASN A C 1
ATOM 2083 O O . ASN A 1 273 ? -29.821 -17.778 7.055 1.00 95.12 273 ASN A O 1
ATOM 2087 N N . GLY A 1 274 ? -28.375 -17.252 8.702 1.00 93.19 274 GLY A N 1
ATOM 2088 C CA . GLY A 1 274 ? -28.002 -15.935 8.175 1.00 93.19 274 GLY A CA 1
ATOM 2089 C C . GLY A 1 274 ? -27.428 -16.022 6.761 1.00 93.19 274 GLY A C 1
ATOM 2090 O O . GLY A 1 274 ? -27.956 -15.376 5.856 1.00 93.19 274 GLY A O 1
ATOM 2091 N N . GLU A 1 275 ? -26.451 -16.911 6.557 1.00 95.06 275 GLU A N 1
ATOM 2092 C CA . GLU A 1 275 ? -25.805 -17.134 5.252 1.00 95.06 275 GLU A CA 1
ATOM 2093 C C . GLU A 1 275 ? -26.795 -17.564 4.163 1.00 95.06 275 GLU A C 1
ATOM 2095 O O . GLU A 1 275 ? -26.820 -17.005 3.065 1.00 95.06 275 GLU A O 1
ATOM 2100 N N . GLU A 1 276 ? -27.687 -18.509 4.478 1.00 94.19 276 GLU A N 1
ATOM 2101 C CA . GLU A 1 276 ? -28.715 -18.975 3.538 1.00 94.19 276 GLU A CA 1
ATOM 2102 C C . GLU A 1 276 ? -29.629 -17.823 3.088 1.00 94.19 276 GLU A C 1
ATOM 2104 O O . GLU A 1 276 ? -30.007 -17.747 1.917 1.00 94.19 276 GLU A O 1
ATOM 2109 N N . PHE A 1 277 ? -29.954 -16.897 3.994 1.00 95.31 277 PHE A N 1
ATOM 2110 C CA . PHE A 1 277 ? -30.800 -15.746 3.692 1.00 95.31 277 PHE A CA 1
ATOM 2111 C C . PHE A 1 277 ? -30.086 -14.684 2.848 1.00 95.31 277 PHE A C 1
ATOM 2113 O O . PHE A 1 277 ? -30.692 -14.147 1.918 1.00 95.31 277 PHE A O 1
ATOM 2120 N N . VAL A 1 278 ? -28.805 -14.407 3.114 1.00 95.75 278 VAL A N 1
ATOM 2121 C CA . VAL A 1 278 ? -27.991 -13.482 2.302 1.00 95.75 278 VAL A CA 1
ATOM 2122 C C . VAL A 1 278 ? -27.824 -14.020 0.883 1.00 95.75 278 VAL A C 1
ATOM 2124 O O . VAL A 1 278 ? -28.067 -13.297 -0.087 1.00 95.75 278 VAL A O 1
ATOM 2127 N N . VAL A 1 279 ? -27.494 -15.307 0.739 1.00 94.94 279 VAL A N 1
ATOM 2128 C CA . VAL A 1 279 ? -27.388 -15.964 -0.573 1.00 94.94 279 VAL A CA 1
ATOM 2129 C C . VAL A 1 279 ? -28.731 -15.936 -1.304 1.00 94.94 279 VAL A C 1
ATOM 2131 O O . VAL A 1 279 ? -28.779 -15.586 -2.485 1.00 94.94 279 VAL A O 1
ATOM 2134 N N . TRP A 1 280 ? -29.837 -16.214 -0.606 1.00 94.88 280 TRP A N 1
ATOM 2135 C CA . TRP A 1 280 ? -31.170 -16.153 -1.205 1.00 94.88 280 TRP A CA 1
ATOM 2136 C C . TRP A 1 280 ? -31.521 -14.739 -1.691 1.00 94.88 280 TRP A C 1
ATOM 2138 O O . TRP A 1 280 ? -32.035 -14.588 -2.801 1.00 94.88 280 TRP A O 1
ATOM 2148 N N . LEU A 1 281 ? -31.207 -13.697 -0.912 1.00 93.56 281 LEU A N 1
ATOM 2149 C CA . LEU A 1 281 ? -31.411 -12.297 -1.302 1.00 93.56 281 LEU A CA 1
ATOM 2150 C C . LEU A 1 281 ? -30.574 -11.911 -2.524 1.00 93.56 281 LEU A C 1
ATOM 2152 O O . LEU A 1 281 ? -31.090 -11.256 -3.431 1.00 93.56 281 LEU A O 1
ATOM 2156 N N . LYS A 1 282 ? -29.309 -12.343 -2.570 1.00 94.12 282 LYS A N 1
ATOM 2157 C CA . LYS A 1 282 ? -28.402 -12.124 -3.704 1.00 94.12 282 LYS A CA 1
ATOM 2158 C C . LYS A 1 282 ? -28.989 -12.658 -5.014 1.00 94.12 282 LYS A C 1
ATOM 2160 O O . LYS A 1 282 ? -28.882 -12.001 -6.048 1.00 94.12 282 LYS A O 1
ATOM 2165 N N . ASP A 1 283 ? -29.610 -13.835 -4.955 1.00 92.44 283 ASP A N 1
ATOM 2166 C CA . ASP A 1 283 ? -30.103 -14.549 -6.135 1.00 92.44 283 ASP A CA 1
ATOM 2167 C C . ASP A 1 283 ? -31.533 -14.134 -6.534 1.00 92.44 283 ASP A C 1
ATOM 2169 O O . ASP A 1 283 ? -31.886 -14.186 -7.713 1.00 92.44 283 ASP A O 1
ATOM 2173 N N . ASN A 1 284 ? -32.357 -13.682 -5.579 1.00 90.56 284 ASN A N 1
ATOM 2174 C CA . ASN A 1 284 ? -33.772 -13.354 -5.811 1.00 90.56 284 ASN A CA 1
ATOM 2175 C C . ASN A 1 284 ? -34.075 -11.857 -5.936 1.00 90.56 284 ASN A C 1
ATOM 2177 O O . ASN A 1 284 ? -35.196 -11.498 -6.312 1.00 90.56 284 ASN A O 1
ATOM 2181 N N . VAL A 1 285 ? -33.105 -10.979 -5.666 1.00 89.69 285 VAL A N 1
ATOM 2182 C CA . VAL A 1 285 ? -33.232 -9.530 -5.863 1.00 89.69 285 VAL A CA 1
ATOM 2183 C C . VAL A 1 285 ? -32.317 -9.087 -7.010 1.00 89.69 285 VAL A C 1
ATOM 2185 O O . VAL A 1 285 ? -31.133 -8.832 -6.790 1.00 89.69 285 VAL A O 1
ATOM 2188 N N . PRO A 1 286 ? -32.846 -8.915 -8.241 1.00 85.69 286 PRO A N 1
ATOM 2189 C CA . PRO A 1 286 ? -32.037 -8.542 -9.406 1.00 85.69 286 PRO A CA 1
ATOM 2190 C C . PRO A 1 286 ? -31.244 -7.242 -9.221 1.00 85.69 286 PRO A C 1
ATOM 2192 O O . PRO A 1 286 ? -30.165 -7.082 -9.783 1.00 85.69 286 PRO A O 1
ATOM 2195 N N . ALA A 1 287 ? -31.761 -6.321 -8.403 1.00 85.38 287 ALA A N 1
ATOM 2196 C CA . ALA A 1 287 ? -31.137 -5.030 -8.131 1.00 85.38 287 ALA A CA 1
ATOM 2197 C C . ALA A 1 287 ? -29.838 -5.122 -7.301 1.00 85.38 287 ALA A C 1
ATOM 2199 O O . ALA A 1 287 ? -29.090 -4.148 -7.229 1.00 85.38 287 ALA A O 1
ATOM 2200 N N . PHE A 1 288 ? -29.544 -6.274 -6.687 1.00 86.88 288 PHE A N 1
ATOM 2201 C CA . PHE A 1 288 ? -28.277 -6.493 -5.986 1.00 86.88 288 PHE A CA 1
ATOM 2202 C C . PHE A 1 288 ? -27.141 -6.921 -6.923 1.00 86.88 288 PHE A C 1
ATOM 2204 O O . PHE A 1 288 ? -25.997 -6.953 -6.484 1.00 86.88 288 PHE A O 1
ATOM 2211 N N . GLU A 1 289 ? -27.418 -7.182 -8.209 1.00 83.06 289 GLU A N 1
ATOM 2212 C CA . GLU A 1 289 ? -26.409 -7.464 -9.250 1.00 83.06 289 GLU A CA 1
ATOM 2213 C C . GLU A 1 289 ? -25.442 -8.611 -8.884 1.00 83.06 289 GLU A C 1
ATOM 2215 O O . GLU A 1 289 ? -24.298 -8.646 -9.331 1.00 83.06 289 GLU A O 1
ATOM 2220 N N . GLY A 1 290 ? -25.880 -9.555 -8.043 1.00 83.00 290 GLY A N 1
ATOM 2221 C CA . GLY A 1 290 ? -25.033 -10.649 -7.563 1.00 83.00 290 GLY A CA 1
ATOM 2222 C C . GLY A 1 290 ? -24.026 -10.262 -6.467 1.00 83.00 290 GLY A C 1
ATOM 2223 O O . GLY A 1 290 ? -23.180 -11.084 -6.121 1.00 83.00 290 GLY A O 1
ATOM 2224 N N . SER A 1 291 ? -24.092 -9.044 -5.918 1.00 89.19 291 SER A N 1
ATOM 2225 C CA . SER A 1 291 ? -23.226 -8.581 -4.826 1.00 89.19 291 SER A CA 1
ATOM 2226 C C . SER A 1 291 ? -23.680 -9.146 -3.475 1.00 89.19 291 SER A C 1
ATOM 2228 O O . SER A 1 291 ? -24.802 -8.887 -3.038 1.00 89.19 291 SER A O 1
ATOM 2230 N N . LEU A 1 292 ? -22.789 -9.889 -2.808 1.00 90.06 292 LEU A N 1
ATOM 2231 C CA . LEU A 1 292 ? -23.005 -10.391 -1.444 1.00 90.06 292 LEU A CA 1
ATOM 2232 C C . LEU A 1 292 ? -23.077 -9.245 -0.429 1.00 90.06 292 LEU A C 1
ATOM 2234 O O . LEU A 1 292 ? -24.018 -9.204 0.352 1.00 90.06 292 LEU A O 1
ATOM 2238 N N . ASP A 1 293 ? -22.177 -8.263 -0.523 1.00 90.12 293 ASP A N 1
ATOM 2239 C CA . ASP A 1 293 ? -22.134 -7.112 0.391 1.00 90.12 293 ASP A CA 1
ATOM 2240 C C . ASP A 1 293 ? -23.471 -6.344 0.426 1.00 90.12 293 ASP A C 1
ATOM 2242 O O . ASP A 1 293 ? -23.988 -6.005 1.489 1.00 90.12 293 ASP A O 1
ATOM 2246 N N . ARG A 1 294 ? -24.095 -6.116 -0.743 1.00 90.19 294 ARG A N 1
ATOM 2247 C CA . ARG A 1 294 ? -25.418 -5.464 -0.815 1.00 90.19 294 ARG A CA 1
ATOM 2248 C C . ARG A 1 294 ? -26.527 -6.330 -0.217 1.00 90.19 294 ARG A C 1
ATOM 2250 O O . ARG A 1 294 ? -27.458 -5.796 0.386 1.00 90.19 294 ARG A O 1
ATOM 2257 N N . ALA A 1 295 ? -26.456 -7.646 -0.404 1.00 92.75 295 ALA A N 1
ATOM 2258 C CA . ALA A 1 295 ? -27.430 -8.577 0.153 1.00 92.75 295 ALA A CA 1
ATOM 2259 C C . ALA A 1 295 ? -27.314 -8.662 1.686 1.00 92.75 295 ALA A C 1
ATOM 2261 O O . ALA A 1 295 ? -28.339 -8.671 2.370 1.00 92.75 295 ALA A O 1
ATOM 2262 N N . GLU A 1 296 ? -26.094 -8.633 2.225 1.00 94.25 296 GLU A N 1
ATOM 2263 C CA . GLU A 1 296 ? -25.824 -8.575 3.664 1.00 94.25 296 GLU A CA 1
ATOM 2264 C C . GLU A 1 296 ? -26.354 -7.267 4.272 1.00 94.25 296 GLU A C 1
ATOM 2266 O O . GLU A 1 296 ? -27.098 -7.295 5.254 1.00 94.25 296 GLU A O 1
ATOM 2271 N N . ASP A 1 297 ? -26.064 -6.117 3.653 1.00 92.75 297 ASP A N 1
ATOM 2272 C CA . ASP A 1 297 ? -26.578 -4.814 4.097 1.00 92.75 297 ASP A CA 1
A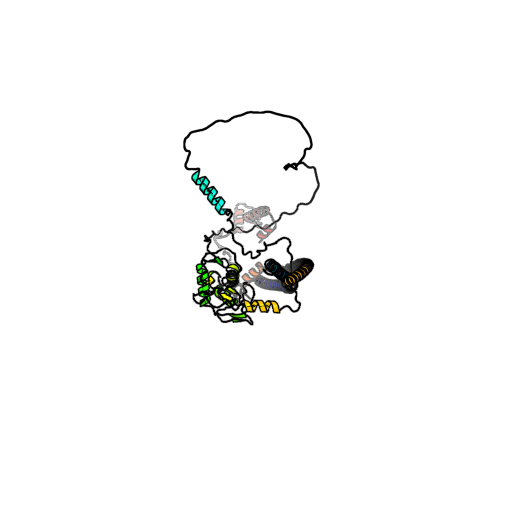TOM 2273 C C . ASP A 1 297 ? -28.115 -4.767 4.090 1.00 92.75 297 ASP A C 1
ATOM 2275 O O . ASP A 1 297 ? -28.746 -4.215 5.000 1.00 92.75 297 ASP A O 1
ATOM 2279 N N . ALA A 1 298 ? -28.747 -5.374 3.081 1.00 91.94 298 ALA A N 1
ATOM 2280 C CA . ALA A 1 298 ? -30.197 -5.504 3.027 1.00 91.94 298 ALA A CA 1
ATOM 2281 C C . ALA A 1 298 ? -30.733 -6.408 4.150 1.00 91.94 298 ALA A C 1
ATOM 2283 O O . ALA A 1 298 ? -31.734 -6.065 4.785 1.00 91.94 298 ALA A O 1
ATOM 2284 N N . ALA A 1 299 ? -30.065 -7.527 4.439 1.00 93.00 299 ALA A N 1
ATOM 2285 C CA . ALA A 1 299 ? -30.441 -8.432 5.521 1.00 93.00 299 ALA A CA 1
ATOM 2286 C C . ALA A 1 299 ? -30.299 -7.777 6.907 1.00 93.00 299 ALA A C 1
ATOM 2288 O O . ALA A 1 299 ? -31.221 -7.878 7.729 1.00 93.00 299 ALA A O 1
ATOM 2289 N N . LYS A 1 300 ? -29.221 -7.012 7.133 1.00 94.00 300 LYS A N 1
ATOM 2290 C CA . LYS A 1 300 ? -29.034 -6.161 8.321 1.00 94.00 300 LYS A CA 1
ATOM 2291 C C . LYS A 1 300 ? -30.166 -5.162 8.465 1.00 94.00 300 LYS A C 1
ATOM 2293 O O . LYS A 1 300 ? -30.810 -5.102 9.509 1.00 94.00 300 LYS A O 1
ATOM 2298 N N . TYR A 1 301 ? -30.501 -4.444 7.395 1.00 91.94 301 TYR A N 1
ATOM 2299 C CA . TYR A 1 301 ? -31.586 -3.465 7.417 1.00 91.94 301 TYR A CA 1
ATOM 2300 C C . TYR A 1 301 ? -32.947 -4.099 7.772 1.00 91.94 301 TYR A C 1
ATOM 2302 O O . TYR A 1 301 ? -33.675 -3.586 8.631 1.00 91.94 301 TYR A O 1
ATOM 2310 N N . LEU A 1 302 ? -33.293 -5.231 7.147 1.00 91.38 302 LEU A N 1
ATOM 2311 C CA . LEU A 1 302 ? -34.556 -5.946 7.388 1.00 91.38 302 LEU A CA 1
ATOM 2312 C C . LEU A 1 302 ? -34.655 -6.493 8.822 1.00 91.38 302 LEU A C 1
ATOM 2314 O O . LEU A 1 302 ? -35.746 -6.534 9.406 1.00 91.38 302 LEU A O 1
ATOM 2318 N N . THR A 1 303 ? -33.525 -6.894 9.398 1.00 91.81 303 THR A N 1
ATOM 2319 C CA . THR A 1 303 ? -33.448 -7.480 10.740 1.00 91.81 303 THR A CA 1
ATOM 2320 C C . THR A 1 303 ? -33.383 -6.414 11.826 1.00 91.81 303 THR A C 1
ATOM 2322 O O . THR A 1 303 ? -34.190 -6.434 12.751 1.00 91.81 303 THR A O 1
ATOM 2325 N N . GLU A 1 304 ? -32.467 -5.460 11.724 1.00 92.19 304 GLU A N 1
ATOM 2326 C CA . GLU A 1 304 ? -32.156 -4.517 12.800 1.00 92.19 304 GLU A CA 1
ATOM 2327 C C . GLU A 1 304 ? -33.106 -3.324 12.811 1.00 92.19 304 GLU A C 1
ATOM 2329 O O . GLU A 1 304 ? -33.628 -2.952 13.864 1.00 92.19 304 GLU A O 1
ATOM 2334 N N . LYS A 1 305 ? -33.369 -2.739 11.636 1.00 88.19 305 LYS A N 1
ATOM 2335 C CA . LYS A 1 305 ? -34.144 -1.501 11.530 1.00 88.19 305 LYS A CA 1
ATOM 2336 C C . LYS A 1 305 ? -35.638 -1.763 11.401 1.00 88.19 305 LYS A C 1
ATOM 2338 O O . LYS A 1 305 ? -36.427 -1.200 12.157 1.00 88.19 305 LYS A O 1
ATOM 2343 N N . GLU A 1 306 ? -36.036 -2.646 10.487 1.00 86.25 306 GLU A N 1
ATOM 2344 C CA . GLU A 1 306 ? -37.457 -2.979 10.293 1.00 86.25 306 GLU A CA 1
ATOM 2345 C C . GLU A 1 306 ? -37.941 -4.066 11.266 1.00 86.25 306 GLU A C 1
ATOM 2347 O O . GLU A 1 306 ? -39.143 -4.212 11.531 1.00 86.25 306 GLU A O 1
ATOM 2352 N N . GLY A 1 307 ? -37.017 -4.827 11.865 1.00 88.94 307 GLY A N 1
ATOM 2353 C CA . GLY A 1 307 ? -37.325 -5.843 12.868 1.00 88.94 307 GLY A CA 1
ATOM 2354 C C . GLY A 1 307 ? -38.135 -7.015 12.323 1.00 88.94 307 GLY A C 1
ATOM 2355 O O . GLY A 1 307 ? -38.915 -7.590 13.085 1.00 88.94 307 GLY A O 1
ATOM 2356 N N . LEU A 1 308 ? -38.057 -7.310 11.024 1.00 91.88 308 LEU A N 1
ATOM 2357 C CA . LEU A 1 308 ? -38.875 -8.331 10.354 1.00 91.88 308 LEU A CA 1
ATOM 2358 C C . LEU A 1 308 ? -38.392 -9.750 10.661 1.00 91.88 308 LEU A C 1
ATOM 2360 O O . LEU A 1 308 ? -39.188 -10.689 10.650 1.00 91.88 308 LEU A O 1
ATOM 2364 N N . LEU A 1 309 ? -37.122 -9.881 11.026 1.00 93.62 309 LEU A N 1
ATOM 2365 C CA . LEU A 1 309 ? -36.490 -11.118 11.463 1.00 93.62 309 LEU A CA 1
ATOM 2366 C C . LEU A 1 309 ? -36.233 -11.098 12.972 1.00 93.62 309 LEU A C 1
ATOM 2368 O O . LEU A 1 309 ? -36.171 -10.038 13.607 1.00 93.62 309 LEU A O 1
ATOM 2372 N N . ARG A 1 310 ? -36.155 -12.285 13.572 1.00 92.38 310 ARG A N 1
ATOM 2373 C CA . ARG A 1 310 ? -35.743 -12.485 14.963 1.00 92.38 310 ARG A CA 1
ATOM 2374 C C . ARG A 1 310 ? -34.524 -13.399 15.002 1.00 92.38 310 ARG A C 1
ATOM 2376 O O . ARG A 1 310 ? -34.641 -14.524 14.529 1.00 92.38 310 ARG A O 1
ATOM 2383 N N . ARG A 1 311 ? -33.432 -12.953 15.627 1.00 93.25 311 ARG A N 1
ATOM 2384 C CA . ARG A 1 311 ? -32.277 -13.811 15.942 1.00 93.25 311 ARG A CA 1
ATOM 2385 C C . ARG A 1 311 ? -32.620 -14.781 17.079 1.00 93.25 311 ARG A C 1
ATOM 2387 O O . ARG A 1 311 ? -33.264 -14.392 18.058 1.00 93.25 311 ARG A O 1
ATOM 2394 N N . ILE A 1 312 ? -32.252 -16.048 16.919 1.00 90.81 312 ILE A N 1
ATOM 2395 C CA . ILE A 1 312 ? -32.564 -17.147 17.839 1.00 90.81 312 ILE A CA 1
ATOM 2396 C C . ILE A 1 312 ? -31.270 -17.614 18.513 1.00 90.81 312 ILE A C 1
ATOM 2398 O O . ILE A 1 312 ? -30.257 -17.793 17.852 1.00 90.81 312 ILE A O 1
ATOM 2402 N N . GLY A 1 313 ? -31.307 -17.820 19.832 1.00 82.94 313 GLY A N 1
ATOM 2403 C CA . GLY A 1 313 ? -30.163 -18.318 20.611 1.00 82.94 313 GLY A CA 1
ATOM 2404 C C . GLY A 1 313 ? -29.334 -17.235 21.309 1.00 82.94 313 GLY A C 1
ATOM 2405 O O . GLY A 1 313 ? -28.736 -17.521 22.343 1.00 82.94 313 GLY A O 1
ATOM 2406 N N . GLU A 1 314 ? -29.385 -15.985 20.839 1.00 82.88 314 GLU A N 1
ATOM 2407 C CA . GLU A 1 314 ? -28.650 -14.857 21.428 1.00 82.88 314 GLU A CA 1
ATOM 2408 C C . GLU A 1 314 ? -29.550 -13.686 21.849 1.00 82.88 314 GLU A C 1
ATOM 2410 O O . GLU A 1 314 ? -30.655 -13.489 21.341 1.00 82.88 314 GLU A O 1
ATOM 2415 N N . PHE A 1 315 ? -29.074 -12.892 22.814 1.00 76.62 315 PHE A N 1
ATOM 2416 C CA . PHE A 1 315 ? -29.755 -11.674 23.251 1.00 76.62 315 PHE A CA 1
ATOM 2417 C C . PHE A 1 315 ? -29.446 -10.524 22.294 1.00 76.62 315 PHE A C 1
ATOM 2419 O O . PHE A 1 315 ? -28.346 -9.985 22.303 1.00 76.62 315 PHE A O 1
ATOM 2426 N N . GLY A 1 316 ? -30.443 -10.107 21.520 1.00 83.94 316 GLY A N 1
ATOM 2427 C CA . GLY A 1 316 ? -30.317 -8.998 20.580 1.00 83.94 316 GLY A CA 1
ATOM 2428 C C . GLY A 1 316 ? -31.088 -9.277 19.299 1.00 83.94 316 GLY A C 1
ATOM 2429 O O . GLY A 1 316 ? -31.800 -10.273 19.193 1.00 83.94 316 GLY A O 1
ATOM 2430 N N . ASN A 1 317 ? -30.977 -8.371 18.335 1.00 89.62 317 ASN A N 1
ATOM 2431 C CA . ASN A 1 317 ? -31.487 -8.587 16.981 1.00 89.62 317 ASN A CA 1
ATOM 2432 C C . ASN A 1 317 ? -30.503 -8.061 15.930 1.00 89.62 317 ASN A C 1
ATOM 2434 O O . ASN A 1 317 ? -30.934 -7.617 14.874 1.00 89.62 317 ASN A O 1
ATOM 2438 N N . GLU A 1 318 ? -29.215 -8.051 16.273 1.00 92.38 318 GLU A N 1
ATOM 2439 C CA . GLU A 1 318 ? -28.124 -7.757 15.344 1.00 92.38 318 GLU A CA 1
ATOM 2440 C C . GLU A 1 318 ? -28.029 -8.887 14.326 1.00 92.38 318 GLU A C 1
ATOM 2442 O O . GLU A 1 318 ? -28.183 -10.054 14.698 1.00 92.38 318 GLU A O 1
ATOM 2447 N N . PHE A 1 319 ? -27.862 -8.536 13.055 1.00 94.38 319 PHE A N 1
ATOM 2448 C CA . PHE A 1 319 ? -27.754 -9.519 11.991 1.00 94.38 319 PHE A CA 1
ATOM 2449 C C . PHE A 1 319 ? -26.292 -9.878 11.740 1.00 94.38 319 PHE A C 1
ATOM 2451 O O . PHE A 1 319 ? -25.417 -9.024 11.636 1.00 94.38 319 PHE A O 1
ATOM 2458 N N . GLU A 1 320 ? -26.067 -11.167 11.581 1.00 94.31 320 GLU A N 1
ATOM 2459 C CA . GLU A 1 320 ? -24.788 -11.814 11.353 1.00 94.31 320 GLU A CA 1
ATOM 2460 C C . GLU A 1 320 ? -24.945 -12.796 10.191 1.00 94.31 320 GLU A C 1
ATOM 2462 O O . GLU A 1 320 ? -25.843 -13.649 10.207 1.00 94.31 320 GLU A O 1
ATOM 2467 N N . ASP A 1 321 ? -24.079 -12.634 9.192 1.00 93.81 321 ASP A N 1
ATOM 2468 C CA . ASP A 1 321 ? -23.950 -13.503 8.027 1.00 93.81 321 ASP A CA 1
ATOM 2469 C C . ASP A 1 321 ? -23.062 -14.707 8.373 1.00 93.81 321 ASP A C 1
ATOM 2471 O O . ASP A 1 321 ? -21.853 -14.703 8.147 1.00 93.81 321 ASP A O 1
ATOM 2475 N N . ALA A 1 322 ? -23.661 -15.702 9.030 1.00 93.00 322 ALA A N 1
ATOM 2476 C CA . ALA A 1 322 ? -22.988 -16.929 9.442 1.00 93.00 322 ALA A CA 1
ATOM 2477 C C . ALA A 1 322 ? -23.920 -18.147 9.347 1.00 93.00 322 ALA A C 1
ATOM 2479 O O . ALA A 1 322 ? -25.153 -18.021 9.308 1.00 93.00 322 ALA A O 1
ATOM 2480 N N . ASP A 1 323 ? -23.325 -19.339 9.319 1.00 92.50 323 ASP A N 1
ATOM 2481 C CA . ASP A 1 323 ? -24.013 -20.631 9.259 1.00 92.50 323 ASP A CA 1
ATOM 2482 C C . ASP A 1 323 ? -24.474 -21.147 10.636 1.00 92.50 323 ASP A C 1
ATOM 2484 O O . ASP A 1 323 ? -25.336 -22.029 10.711 1.00 92.50 323 ASP A O 1
ATOM 2488 N N . ASP A 1 324 ? -23.958 -20.575 11.723 1.00 90.81 324 ASP A N 1
ATOM 2489 C CA . ASP A 1 324 ? -24.362 -20.832 13.109 1.00 90.81 324 ASP A CA 1
ATOM 2490 C C . ASP A 1 324 ? -25.342 -19.781 13.671 1.00 90.81 324 ASP A C 1
ATOM 2492 O O . ASP A 1 324 ? -25.932 -19.979 14.740 1.00 90.81 324 ASP A O 1
ATOM 2496 N N . ALA A 1 325 ? -25.589 -18.700 12.924 1.00 93.50 325 ALA A N 1
ATOM 2497 C CA . ALA A 1 325 ? -26.561 -17.668 13.257 1.00 93.50 325 ALA A CA 1
ATOM 2498 C C . ALA A 1 325 ? -27.957 -18.017 12.709 1.00 93.50 325 ALA A C 1
ATOM 2500 O O . ALA A 1 325 ? -28.209 -17.965 11.503 1.00 93.50 325 ALA A O 1
ATOM 2501 N N . PHE A 1 326 ? -28.896 -18.333 13.606 1.00 94.44 326 PHE A N 1
ATOM 2502 C CA . PHE A 1 326 ? -30.257 -18.742 13.242 1.00 94.44 326 PHE A CA 1
ATOM 2503 C C . PHE A 1 326 ? -31.281 -17.614 13.379 1.00 94.44 326 PHE A C 1
ATOM 2505 O O . PHE A 1 326 ? -31.315 -16.890 14.380 1.00 94.44 326 PHE A O 1
ATOM 2512 N N . TYR A 1 327 ? -32.193 -17.531 12.410 1.00 95.62 327 TYR A N 1
ATOM 2513 C CA . TYR A 1 327 ? -33.255 -16.531 12.357 1.00 95.62 327 TYR A CA 1
ATOM 2514 C C . TYR A 1 327 ? -34.630 -17.162 12.148 1.00 95.62 327 TYR A C 1
ATOM 2516 O O . TYR A 1 327 ? -34.771 -18.247 11.589 1.00 95.62 327 TYR A O 1
ATOM 2524 N N . GLN A 1 328 ? -35.661 -16.449 12.600 1.00 94.50 328 GLN A N 1
ATOM 2525 C CA . GLN A 1 328 ? -37.065 -16.783 12.373 1.00 94.50 328 GLN A CA 1
ATOM 2526 C C . GLN A 1 328 ? -37.817 -15.552 11.851 1.00 94.50 328 GLN A C 1
ATOM 2528 O O . GLN A 1 328 ? -37.679 -14.447 12.394 1.00 94.50 328 GLN A O 1
ATOM 2533 N N . PHE A 1 329 ? -38.650 -15.734 10.823 1.00 94.00 329 PHE A N 1
ATOM 2534 C CA . PHE A 1 329 ? -39.517 -14.669 10.316 1.00 94.00 329 PHE A CA 1
ATOM 2535 C C . PHE A 1 329 ? -40.544 -14.251 11.369 1.00 94.00 329 PHE A C 1
ATOM 2537 O O . PHE A 1 329 ? -41.219 -15.082 11.979 1.00 94.00 329 PHE A O 1
ATOM 2544 N N . ARG A 1 330 ? -40.714 -12.942 11.584 1.00 91.69 330 ARG A N 1
ATOM 2545 C CA . ARG A 1 330 ? -41.786 -12.445 12.453 1.00 91.69 330 ARG A CA 1
ATOM 2546 C C . ARG A 1 330 ? -43.115 -12.412 11.697 1.00 91.69 330 ARG A C 1
ATOM 2548 O O . ARG A 1 330 ? -43.131 -12.038 10.530 1.00 91.69 330 ARG A O 1
ATOM 2555 N N . PRO A 1 331 ? -44.263 -12.615 12.371 1.00 88.06 331 PRO A N 1
ATOM 2556 C CA . PRO A 1 331 ? -45.578 -12.514 11.728 1.00 88.06 331 PRO A CA 1
ATOM 2557 C C . PRO A 1 331 ? -45.837 -11.171 11.023 1.00 88.06 331 PRO A C 1
ATOM 2559 O O . PRO A 1 331 ? -46.521 -11.123 10.005 1.00 88.06 331 PRO A O 1
ATOM 2562 N N . LYS A 1 332 ? -45.252 -10.073 11.532 1.00 88.06 332 LYS A N 1
ATOM 2563 C CA . LYS A 1 332 ? -45.356 -8.740 10.913 1.00 88.06 332 LYS A CA 1
ATOM 2564 C C . LYS A 1 332 ? -44.637 -8.622 9.564 1.00 88.06 332 LYS A C 1
ATOM 2566 O O . LYS A 1 332 ? -44.934 -7.702 8.815 1.00 88.06 332 LYS A O 1
ATOM 2571 N N . ALA A 1 333 ? -43.713 -9.530 9.260 1.00 86.44 333 ALA A N 1
ATOM 2572 C CA . ALA A 1 333 ? -42.972 -9.529 8.007 1.00 86.44 333 ALA A CA 1
ATOM 2573 C C . ALA A 1 333 ? -43.863 -9.879 6.804 1.00 86.44 333 ALA A C 1
ATOM 2575 O O . ALA A 1 333 ? -43.647 -9.371 5.709 1.00 86.44 333 ALA A O 1
ATOM 2576 N N . PHE A 1 334 ? -44.914 -10.672 7.029 1.00 88.25 334 PHE A N 1
ATOM 2577 C CA . PHE A 1 334 ? -45.857 -11.092 5.989 1.00 88.25 334 PHE A CA 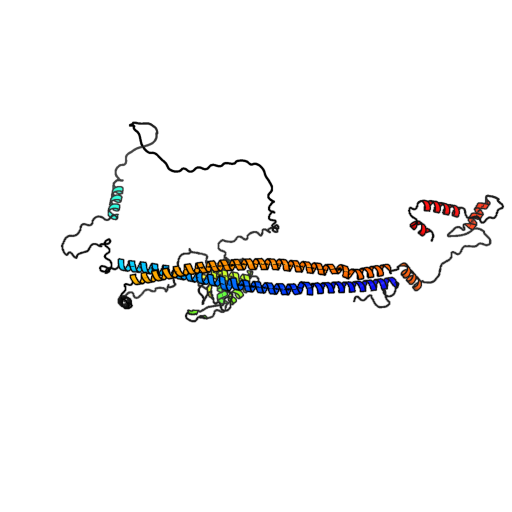1
ATOM 2578 C C . PHE A 1 334 ? -46.962 -10.058 5.712 1.00 88.25 334 PHE A C 1
ATOM 2580 O O . PHE A 1 334 ? -47.543 -10.056 4.635 1.00 88.25 334 PHE A O 1
ATOM 2587 N N . ASN A 1 335 ? -47.226 -9.144 6.655 1.00 83.44 335 ASN A N 1
ATOM 2588 C CA . ASN A 1 335 ? -48.241 -8.086 6.544 1.00 83.44 335 ASN A CA 1
ATOM 2589 C C . ASN A 1 335 ? -47.625 -6.714 6.845 1.00 83.44 335 ASN A C 1
ATOM 2591 O O . ASN A 1 335 ? -48.042 -6.004 7.763 1.00 83.44 335 ASN A O 1
ATOM 2595 N N . PHE A 1 336 ? -46.573 -6.377 6.105 1.00 75.50 336 PHE A N 1
ATOM 2596 C CA . PHE A 1 336 ? -45.818 -5.149 6.294 1.00 75.50 336 PHE A CA 1
ATOM 2597 C C . PHE A 1 336 ? -46.514 -3.971 5.582 1.00 75.50 336 PHE A C 1
ATOM 2599 O O . PHE A 1 336 ? -46.152 -3.593 4.472 1.00 75.50 336 PHE A O 1
ATOM 2606 N N . ASP A 1 337 ? -47.568 -3.440 6.212 1.00 60.72 337 ASP A N 1
ATOM 2607 C CA . ASP A 1 337 ? -48.395 -2.338 5.696 1.00 60.72 337 ASP A CA 1
ATOM 2608 C C . ASP A 1 337 ? -48.196 -1.054 6.532 1.00 60.72 337 ASP A C 1
ATOM 2610 O O . ASP A 1 337 ? -48.043 -1.105 7.754 1.00 60.72 337 ASP A O 1
ATOM 2614 N N . GLY A 1 338 ? -48.144 0.105 5.872 1.00 54.91 338 GLY A N 1
ATOM 2615 C CA . GLY A 1 338 ? -47.458 1.344 6.287 1.00 54.91 338 GLY A CA 1
ATOM 2616 C C . GLY A 1 338 ? -47.953 2.121 7.520 1.00 54.91 338 GLY A C 1
ATOM 2617 O O . GLY A 1 338 ? -47.706 3.322 7.607 1.00 54.91 338 GLY A O 1
ATOM 2618 N N . LYS A 1 339 ? -48.612 1.506 8.506 1.00 45.72 339 LYS A N 1
ATOM 2619 C CA . LYS A 1 339 ? -49.019 2.195 9.746 1.00 45.72 339 LYS A CA 1
ATOM 2620 C C . LYS A 1 339 ? -47.954 2.060 10.835 1.00 45.72 339 LYS A C 1
ATOM 2622 O O . LYS A 1 339 ? -48.081 1.232 11.736 1.00 45.72 339 LYS A O 1
ATOM 2627 N N . SER A 1 340 ? -46.924 2.908 10.799 1.00 39.38 340 SER A N 1
ATOM 2628 C CA . SER A 1 340 ? -46.050 3.083 11.966 1.00 39.38 340 SER A CA 1
ATOM 2629 C C . SER A 1 340 ? -46.799 3.863 13.054 1.00 39.38 340 SER A C 1
ATOM 2631 O O . SER A 1 340 ? -46.885 5.091 13.022 1.00 39.38 340 SER A O 1
ATOM 2633 N N . GLY A 1 341 ? -47.376 3.139 14.011 1.00 35.34 341 GLY A N 1
ATOM 2634 C CA . GLY A 1 341 ? -47.756 3.689 15.308 1.00 35.34 341 GLY A CA 1
ATOM 2635 C C . GLY A 1 341 ? -46.512 3.915 16.168 1.00 35.34 341 GLY A C 1
ATOM 2636 O O . GLY A 1 341 ? -45.609 3.083 16.190 1.00 35.34 341 GLY A O 1
ATOM 2637 N N . SER A 1 342 ? -46.497 5.063 16.837 1.00 31.64 342 SER A N 1
ATOM 2638 C CA . SER A 1 342 ? -45.564 5.532 17.865 1.00 31.64 342 SER A CA 1
ATOM 2639 C C . SER A 1 342 ? -44.839 4.452 18.678 1.00 31.64 342 SER A C 1
ATOM 2641 O O . SER A 1 342 ? -45.452 3.538 19.230 1.00 31.64 342 SER A O 1
ATOM 2643 N N . VAL A 1 343 ? -43.534 4.659 18.845 1.00 41.25 343 VAL A N 1
ATOM 2644 C CA . VAL A 1 343 ? -42.724 4.115 19.941 1.00 41.25 343 VAL A CA 1
ATOM 2645 C C . VAL A 1 343 ? -43.334 4.522 21.283 1.00 41.25 343 VAL A C 1
ATOM 2647 O O . VAL A 1 343 ? -43.236 5.677 21.668 1.00 41.25 343 VAL A O 1
ATOM 2650 N N . ASP A 1 344 ? -43.979 3.566 21.949 1.00 33.56 344 ASP A N 1
ATOM 2651 C CA . ASP A 1 344 ? -44.097 3.450 23.406 1.00 33.56 344 ASP A CA 1
ATOM 2652 C C . ASP A 1 344 ? -44.759 2.103 23.734 1.00 33.56 344 ASP A C 1
ATOM 2654 O O . ASP A 1 344 ? -45.943 1.915 23.467 1.00 33.56 344 ASP A O 1
ATOM 2658 N N . ALA A 1 345 ? -43.981 1.150 24.263 1.00 29.48 345 ALA A N 1
ATOM 2659 C CA . ALA A 1 345 ? -44.390 0.167 25.278 1.00 29.48 345 ALA A CA 1
ATOM 2660 C C . ALA A 1 345 ? -43.407 -1.014 25.349 1.00 29.48 345 ALA A C 1
ATOM 2662 O O . ALA A 1 345 ? -43.345 -1.883 24.479 1.00 29.48 345 ALA A O 1
ATOM 2663 N N . LEU A 1 346 ? -42.699 -1.074 26.473 1.00 39.03 346 LEU A N 1
ATOM 2664 C CA . LEU A 1 346 ? -42.180 -2.300 27.070 1.00 39.03 346 LEU A CA 1
ATOM 2665 C C . LEU A 1 346 ? -43.375 -3.213 27.428 1.00 39.03 346 LEU A C 1
ATOM 2667 O O . LEU A 1 346 ? -44.307 -2.750 28.084 1.00 39.03 346 LEU A O 1
ATOM 2671 N N . GLY A 1 347 ? -43.358 -4.499 27.061 1.00 32.38 347 GLY A N 1
ATOM 2672 C CA . GLY A 1 347 ? -44.397 -5.438 27.505 1.00 32.38 347 GLY A CA 1
ATOM 2673 C C . GLY A 1 347 ? -44.296 -6.840 26.904 1.00 32.38 347 GLY A C 1
ATOM 2674 O O . GLY A 1 347 ? -44.359 -7.024 25.695 1.00 32.38 347 GLY A O 1
ATOM 2675 N N . SER A 1 348 ? -44.145 -7.823 27.782 1.00 34.09 348 SER A N 1
ATOM 2676 C CA . SER A 1 348 ? -44.135 -9.272 27.560 1.00 34.09 348 SER A CA 1
ATOM 2677 C C . SER A 1 348 ? -45.384 -9.822 26.833 1.00 34.09 348 SER A C 1
ATOM 2679 O O . SER A 1 348 ? -46.455 -9.214 26.881 1.00 34.09 348 SER A O 1
ATOM 2681 N N . PRO A 1 349 ? -45.292 -11.000 26.177 1.00 40.31 349 PRO A N 1
ATOM 2682 C CA . PRO A 1 349 ? -46.362 -11.526 25.342 1.00 40.31 349 PRO A CA 1
ATOM 2683 C C . PRO A 1 349 ? -47.234 -12.515 26.121 1.00 40.31 349 PRO A C 1
ATOM 2685 O O . PRO A 1 349 ? -46.820 -13.646 26.329 1.00 40.31 349 PRO A O 1
ATOM 2688 N N . ILE A 1 350 ? -48.460 -12.141 26.490 1.00 38.84 350 ILE A N 1
ATOM 2689 C CA . ILE A 1 350 ? -49.551 -13.112 26.684 1.00 38.84 350 ILE A CA 1
ATOM 2690 C C . ILE A 1 350 ? -50.857 -12.461 26.220 1.00 38.84 350 ILE A C 1
ATOM 2692 O O . ILE A 1 350 ? -51.444 -11.641 26.921 1.00 38.84 350 ILE A O 1
ATOM 2696 N N . LYS A 1 351 ? -51.335 -12.849 25.036 1.00 32.12 351 LYS A N 1
ATOM 2697 C CA . LYS A 1 351 ? -52.745 -12.717 24.653 1.00 32.12 351 LYS A CA 1
ATOM 2698 C C . LYS A 1 351 ? -53.204 -14.043 24.060 1.00 32.12 351 LYS A C 1
ATOM 2700 O O . LYS A 1 351 ? -53.226 -14.221 22.849 1.00 32.12 351 LYS A O 1
ATOM 2705 N N . THR A 1 352 ? -53.556 -14.968 24.948 1.00 32.28 352 THR A N 1
ATOM 2706 C CA . THR A 1 352 ? -54.454 -16.072 24.616 1.00 32.28 352 THR A CA 1
ATOM 2707 C C . THR A 1 352 ? -55.879 -15.552 24.745 1.00 32.28 352 THR A C 1
ATOM 2709 O O . THR A 1 352 ? -56.294 -15.068 25.796 1.00 32.28 352 THR A O 1
ATOM 2712 N N . THR A 1 353 ? -56.588 -15.622 23.628 1.00 31.58 353 THR A N 1
ATOM 2713 C CA . THR A 1 353 ? -58.016 -15.390 23.437 1.00 31.58 353 THR A CA 1
ATOM 2714 C C . THR A 1 353 ? -58.867 -15.999 24.555 1.00 31.58 353 THR A C 1
ATOM 2716 O O . THR A 1 353 ? -58.830 -17.205 24.792 1.00 31.58 353 THR A O 1
ATOM 2719 N N . LEU A 1 354 ? -59.670 -15.159 25.210 1.00 34.50 354 LEU A N 1
ATOM 2720 C CA . LEU A 1 354 ? -60.739 -15.578 26.111 1.00 34.50 354 LEU A CA 1
ATOM 2721 C C . LEU A 1 354 ? -61.961 -16.006 25.290 1.00 34.50 354 LEU A C 1
ATOM 2723 O O . LEU A 1 354 ? -62.538 -15.197 24.564 1.00 34.50 354 LEU A O 1
ATOM 2727 N N . GLN A 1 355 ? -62.376 -17.260 25.463 1.00 36.44 355 GLN A N 1
ATOM 2728 C CA . GLN A 1 355 ? -63.780 -17.648 25.350 1.00 36.44 355 GLN A CA 1
ATOM 2729 C C . GLN A 1 355 ? -64.422 -17.636 26.750 1.00 36.44 355 GLN A C 1
ATOM 2731 O O . GLN A 1 355 ? -63.724 -17.871 27.741 1.00 36.44 355 GLN A O 1
ATOM 2736 N N . PRO A 1 356 ? -65.730 -17.352 26.865 1.00 43.03 356 PRO A N 1
ATOM 2737 C CA . PRO A 1 356 ? -66.373 -17.096 28.141 1.00 43.03 356 PRO A CA 1
ATOM 2738 C C . PRO A 1 356 ? -67.006 -18.377 28.682 1.00 43.03 356 PRO A C 1
ATOM 2740 O O . PRO A 1 356 ? -67.996 -18.818 28.120 1.00 43.03 356 PRO A O 1
ATOM 2743 N N . GLN A 1 357 ? -66.484 -18.949 29.767 1.00 41.78 357 GLN A N 1
ATOM 2744 C CA . GLN A 1 357 ? -67.253 -19.715 30.763 1.00 41.78 357 GLN A CA 1
ATOM 2745 C C . GLN A 1 357 ? -66.372 -19.994 31.996 1.00 41.78 357 GLN A C 1
ATOM 2747 O O . GLN A 1 357 ? -65.177 -20.241 31.863 1.00 41.78 357 GLN A O 1
ATOM 2752 N N . ASN A 1 358 ? -66.999 -20.027 33.178 1.00 42.56 358 ASN A N 1
ATOM 2753 C CA . ASN A 1 358 ? -66.465 -20.443 34.491 1.00 42.56 358 ASN A CA 1
ATOM 2754 C C . ASN A 1 358 ? -65.767 -19.379 35.356 1.00 42.56 358 ASN A C 1
ATOM 2756 O O . ASN A 1 358 ? -64.623 -19.526 35.783 1.00 42.56 358 ASN A O 1
ATOM 2760 N N . ILE A 1 359 ? -66.535 -18.361 35.745 1.00 47.03 359 ILE A N 1
ATOM 2761 C CA . ILE A 1 359 ? -66.281 -17.562 36.950 1.00 47.03 359 ILE A CA 1
ATOM 2762 C C . ILE A 1 359 ? -67.086 -18.203 38.082 1.00 47.03 359 ILE A C 1
ATOM 2764 O O . ILE A 1 359 ? -68.271 -17.940 38.187 1.00 47.03 359 ILE A O 1
ATOM 2768 N N . LEU A 1 360 ? -66.472 -19.090 38.866 1.00 45.09 360 LEU A N 1
ATOM 2769 C CA . LEU A 1 360 ? -66.817 -19.438 40.257 1.00 45.09 360 LEU A CA 1
ATOM 2770 C C . LEU A 1 360 ? -65.860 -20.578 40.665 1.00 45.09 360 LEU A C 1
ATOM 2772 O O . LEU A 1 360 ? -66.126 -21.720 40.301 1.00 45.09 360 LEU A O 1
ATOM 2776 N N . LYS A 1 361 ? -64.735 -20.260 41.343 1.00 44.16 361 LYS A N 1
ATOM 2777 C CA . LYS A 1 361 ? -63.860 -21.136 42.187 1.00 44.16 361 LYS A CA 1
ATOM 2778 C C . LYS A 1 361 ? -62.379 -20.685 42.185 1.00 44.16 361 LYS A C 1
ATOM 2780 O O . LYS A 1 361 ? -61.502 -21.427 41.758 1.00 44.16 361 LYS A O 1
ATOM 2785 N N . SER A 1 362 ? -62.050 -19.497 42.701 1.00 49.94 362 SER A N 1
ATOM 2786 C CA . SER A 1 362 ? -60.628 -19.140 42.929 1.00 49.94 362 SER A CA 1
ATOM 2787 C C . SER A 1 362 ? -60.339 -18.380 44.227 1.00 49.94 362 SER A C 1
ATOM 2789 O O . SER A 1 362 ? -59.299 -17.741 44.353 1.00 49.94 362 SER A O 1
ATOM 2791 N N . THR A 1 363 ? -61.208 -18.480 45.232 1.00 48.47 363 THR A N 1
ATOM 2792 C CA . THR A 1 363 ? -61.009 -17.832 46.540 1.00 48.47 363 THR A CA 1
ATOM 2793 C C . THR A 1 363 ? -60.111 -18.615 47.511 1.00 48.47 363 THR A C 1
ATOM 2795 O O . THR A 1 363 ? -59.750 -18.075 48.549 1.00 48.47 363 THR A O 1
ATOM 2798 N N . ASN A 1 364 ? -59.656 -19.832 47.172 1.00 46.47 364 ASN A N 1
ATOM 2799 C CA . ASN A 1 364 ? -58.836 -20.665 48.075 1.00 46.47 364 ASN A CA 1
ATOM 2800 C C . ASN A 1 364 ? -57.314 -20.636 47.827 1.00 46.47 364 ASN A C 1
ATOM 2802 O O . ASN A 1 364 ? -56.565 -21.131 48.664 1.00 46.47 364 ASN A O 1
ATOM 2806 N N . ASN A 1 365 ? -56.825 -20.031 46.737 1.00 54.47 365 ASN A N 1
ATOM 2807 C CA . ASN A 1 365 ? -55.381 -20.017 46.432 1.00 54.47 365 ASN A CA 1
ATOM 2808 C C . ASN A 1 365 ? -54.621 -18.796 46.974 1.00 54.47 365 ASN A C 1
ATOM 2810 O O . ASN A 1 365 ? -53.395 -18.835 47.046 1.00 54.47 365 ASN A O 1
ATOM 2814 N N . PHE A 1 366 ? -55.312 -17.739 47.405 1.00 48.97 366 PHE A N 1
ATOM 2815 C CA . PHE A 1 366 ? -54.653 -16.552 47.965 1.00 48.97 366 PHE A CA 1
ATOM 2816 C C . PHE A 1 366 ? -54.207 -16.745 49.423 1.00 48.97 366 PHE A C 1
ATOM 2818 O O . PHE A 1 366 ? -53.195 -16.187 49.838 1.00 48.97 366 PHE A O 1
ATOM 2825 N N . VAL A 1 367 ? -54.893 -17.597 50.190 1.00 55.94 367 VAL A N 1
ATOM 2826 C CA . VAL A 1 367 ? -54.610 -17.792 51.624 1.00 55.94 367 VAL A CA 1
ATOM 2827 C C . VAL A 1 367 ? -53.351 -18.648 51.859 1.00 55.94 367 VAL A C 1
ATOM 2829 O O . VAL A 1 367 ? -52.613 -18.414 52.813 1.00 55.94 367 VAL A O 1
ATOM 2832 N N . ASN A 1 368 ? -53.027 -19.569 50.944 1.00 48.78 368 ASN A N 1
ATOM 2833 C CA . ASN A 1 368 ? -51.853 -20.448 51.060 1.00 48.78 368 ASN A CA 1
ATOM 2834 C C . ASN A 1 368 ? -50.534 -19.826 50.562 1.00 48.78 368 ASN A C 1
ATOM 2836 O O . ASN A 1 368 ? -49.459 -20.348 50.852 1.00 48.78 368 ASN A O 1
ATOM 2840 N N . LEU A 1 369 ? -50.591 -18.713 49.824 1.00 57.06 369 LEU A N 1
ATOM 2841 C CA . LEU A 1 369 ? -49.396 -17.987 49.378 1.00 57.06 369 LEU A CA 1
ATOM 2842 C C . LEU A 1 369 ? -48.894 -17.022 50.466 1.00 57.06 369 LEU A C 1
ATOM 2844 O O . LEU A 1 369 ? -47.691 -16.899 50.698 1.00 57.06 369 LEU A O 1
ATOM 2848 N N . VAL A 1 370 ? -49.831 -16.396 51.185 1.00 51.00 370 VAL A N 1
ATOM 2849 C CA . VAL A 1 370 ? -49.547 -15.443 52.268 1.00 51.00 370 VAL A CA 1
ATOM 2850 C C . VAL A 1 370 ? -48.940 -16.144 53.492 1.00 51.00 370 VAL A C 1
ATOM 2852 O O . VAL A 1 370 ? -48.071 -15.581 54.154 1.00 51.00 370 VAL A O 1
ATOM 2855 N N . SER A 1 371 ? -49.289 -17.409 53.747 1.00 50.03 371 SER A N 1
ATOM 2856 C CA . SER A 1 371 ? -48.680 -18.201 54.827 1.00 50.03 371 SER A CA 1
ATOM 2857 C C . SER A 1 371 ? -47.246 -18.658 54.518 1.00 50.03 371 SER A C 1
ATOM 2859 O O . SER A 1 371 ? -46.427 -18.776 55.428 1.00 50.03 371 SER A O 1
ATOM 2861 N N . LYS A 1 372 ? -46.901 -18.859 53.239 1.00 48.78 372 LYS A N 1
ATOM 2862 C CA . LYS A 1 372 ? -45.568 -19.324 52.818 1.00 48.78 372 LYS A CA 1
ATOM 2863 C C . LYS A 1 372 ? -44.541 -18.189 52.726 1.00 48.78 372 LYS A C 1
ATOM 2865 O O . LYS A 1 372 ? -43.372 -18.416 53.020 1.00 48.78 372 LYS A O 1
ATOM 2870 N N . ALA A 1 373 ? -44.978 -16.968 52.405 1.00 49.50 373 ALA A N 1
ATOM 2871 C CA . ALA A 1 373 ? -44.131 -15.769 52.413 1.00 49.50 373 ALA A CA 1
ATOM 2872 C C . ALA A 1 373 ? -43.706 -15.343 53.834 1.00 49.50 373 ALA A C 1
ATOM 2874 O O . ALA A 1 373 ? -42.613 -14.807 54.021 1.00 49.50 373 ALA A O 1
ATOM 2875 N N . LEU A 1 374 ? -44.533 -15.641 54.843 1.00 52.31 374 LEU A N 1
ATOM 2876 C CA . LEU A 1 374 ? -44.232 -15.376 56.253 1.00 52.31 374 LEU A CA 1
ATOM 2877 C C . LEU A 1 374 ? -43.254 -16.407 56.860 1.00 52.31 374 LEU A C 1
ATOM 2879 O O . LEU A 1 374 ? -42.558 -16.102 57.824 1.00 52.31 374 LEU A O 1
ATOM 2883 N N . ALA A 1 375 ? -43.162 -17.608 56.275 1.00 47.84 375 ALA A N 1
ATOM 2884 C CA . ALA A 1 375 ? -42.362 -18.723 56.791 1.00 47.84 375 ALA A CA 1
ATOM 2885 C C . ALA A 1 375 ? -40.889 -18.734 56.323 1.00 47.84 375 ALA A C 1
ATOM 2887 O O . ALA A 1 375 ? -40.064 -19.436 56.901 1.00 47.84 375 ALA A O 1
ATOM 2888 N N . THR A 1 376 ? -40.515 -17.944 55.313 1.00 50.22 376 THR A N 1
ATOM 2889 C CA . THR A 1 376 ? -39.136 -17.858 54.775 1.00 50.22 376 THR A CA 1
ATOM 2890 C C . THR A 1 376 ? -38.213 -16.904 55.545 1.00 50.22 376 THR A C 1
ATOM 2892 O O . THR A 1 376 ? -37.274 -16.346 54.976 1.00 50.22 376 THR A O 1
ATOM 2895 N N . ASN A 1 377 ? -38.463 -16.674 56.837 1.00 51.06 377 ASN A N 1
ATOM 2896 C CA . ASN A 1 377 ? -37.705 -15.712 57.635 1.00 51.06 377 ASN A CA 1
ATOM 2897 C C . ASN A 1 377 ? -36.781 -16.402 58.660 1.00 51.06 377 ASN A C 1
ATOM 2899 O O . ASN A 1 377 ? -37.175 -16.552 59.813 1.00 51.06 377 ASN A O 1
ATOM 2903 N N . PRO A 1 378 ? -35.543 -16.793 58.293 1.00 52.72 378 PRO A N 1
ATOM 2904 C CA . PRO A 1 378 ? -34.614 -17.414 59.239 1.00 52.72 378 PRO A CA 1
ATOM 2905 C C . PRO A 1 378 ? -34.082 -16.446 60.315 1.00 52.72 378 PRO A C 1
ATOM 2907 O O . PRO A 1 378 ? -33.528 -16.915 61.297 1.00 52.72 378 PRO A O 1
ATOM 2910 N N . ASN A 1 379 ? -34.288 -15.124 60.176 1.00 53.69 379 ASN A N 1
ATOM 2911 C CA . ASN A 1 379 ? -33.779 -14.101 61.110 1.00 53.69 379 ASN A CA 1
ATOM 2912 C C . ASN A 1 379 ? -34.823 -13.072 61.601 1.00 53.69 379 ASN A C 1
ATOM 2914 O O . ASN A 1 379 ? -34.446 -12.031 62.129 1.00 53.69 379 ASN A O 1
ATOM 2918 N N . GLY A 1 380 ? -36.129 -13.308 61.437 1.00 59.16 380 GLY A N 1
ATOM 2919 C CA . GLY A 1 380 ? -37.175 -12.466 62.052 1.00 59.16 380 GLY A CA 1
ATOM 2920 C C . GLY A 1 380 ? -37.220 -10.979 61.641 1.00 59.16 380 GLY A C 1
ATOM 2921 O O . GLY A 1 380 ? -38.023 -10.230 62.190 1.00 59.16 380 GLY A O 1
ATOM 2922 N N . GLN A 1 381 ? -36.402 -10.528 60.684 1.00 66.12 381 GLN A N 1
ATOM 2923 C CA . GLN A 1 381 ? -36.391 -9.130 60.244 1.00 66.12 381 GLN A CA 1
ATOM 2924 C C . GLN A 1 381 ? -37.574 -8.833 59.299 1.00 66.12 381 GLN A C 1
ATOM 2926 O O . GLN A 1 381 ? -37.869 -9.659 58.427 1.00 66.12 381 GLN A O 1
ATOM 2931 N N . PRO A 1 382 ? -38.254 -7.678 59.443 1.00 80.81 382 PRO A N 1
ATOM 2932 C CA . PRO A 1 382 ? -39.329 -7.245 58.550 1.00 80.81 382 PRO A CA 1
ATOM 2933 C C . PRO A 1 382 ? -38.891 -7.144 57.081 1.00 80.81 382 PRO A C 1
ATOM 2935 O O . PRO A 1 382 ? -37.767 -6.739 56.784 1.00 80.81 382 PRO A O 1
ATOM 2938 N N . ALA A 1 383 ? -39.800 -7.461 56.153 1.00 82.25 383 ALA A N 1
ATOM 2939 C CA . ALA A 1 383 ? -39.515 -7.487 54.715 1.00 82.25 383 ALA A CA 1
ATOM 2940 C C . ALA A 1 383 ? -39.018 -6.136 54.160 1.00 82.25 383 ALA A C 1
ATOM 2942 O O . ALA A 1 383 ? -38.097 -6.132 53.346 1.00 82.25 383 ALA A O 1
ATOM 2943 N N . PHE A 1 384 ? -39.563 -5.011 54.640 1.00 85.38 384 PHE A N 1
ATOM 2944 C CA . PHE A 1 384 ? -39.141 -3.665 54.230 1.00 85.38 384 PHE A CA 1
ATOM 2945 C C . PHE A 1 384 ? -37.697 -3.345 54.653 1.00 85.38 384 PHE A C 1
ATOM 2947 O O . PHE A 1 384 ? -36.927 -2.809 53.863 1.00 85.38 384 PHE A O 1
ATOM 2954 N N . ILE A 1 385 ? -37.279 -3.776 55.852 1.00 87.62 385 ILE A N 1
ATOM 2955 C CA . ILE A 1 385 ? -35.905 -3.583 56.346 1.00 87.62 385 ILE A CA 1
ATOM 2956 C C . ILE A 1 385 ? -34.913 -4.385 55.499 1.00 87.62 385 ILE A C 1
ATOM 2958 O O . ILE A 1 385 ? -33.862 -3.867 55.126 1.00 87.62 385 ILE A O 1
ATOM 2962 N N . ARG A 1 386 ? -35.255 -5.631 55.143 1.00 88.81 386 ARG A N 1
ATOM 2963 C CA . ARG A 1 386 ? -34.426 -6.445 54.240 1.00 88.81 386 ARG A CA 1
ATOM 2964 C C . ARG A 1 386 ? -34.338 -5.822 52.847 1.00 88.81 386 ARG A C 1
ATOM 2966 O O . ARG A 1 386 ? -33.244 -5.710 52.311 1.00 88.81 386 ARG A O 1
ATOM 2973 N N . ALA A 1 387 ? -35.464 -5.391 52.277 1.00 91.12 387 ALA A N 1
ATOM 2974 C CA . ALA A 1 387 ? -35.478 -4.754 50.961 1.00 91.12 387 ALA A CA 1
ATOM 2975 C C . ALA A 1 387 ? -34.609 -3.484 50.938 1.00 91.12 387 ALA A C 1
ATOM 2977 O O . ALA A 1 387 ? -33.879 -3.259 49.971 1.00 91.12 387 ALA A O 1
ATOM 2978 N N . ARG A 1 388 ? -34.610 -2.706 52.031 1.00 93.06 388 ARG A N 1
ATOM 2979 C CA . ARG A 1 388 ? -33.737 -1.539 52.183 1.00 93.06 388 ARG A CA 1
ATOM 2980 C C . ARG A 1 388 ? -32.257 -1.910 52.263 1.00 93.06 388 ARG A C 1
ATOM 2982 O O . ARG A 1 388 ? -31.450 -1.310 51.559 1.00 93.06 388 ARG A O 1
ATOM 2989 N N . GLN A 1 389 ? -31.903 -2.929 53.048 1.00 93.69 389 GLN A N 1
ATOM 2990 C CA . GLN A 1 389 ? -30.529 -3.445 53.112 1.00 93.69 389 GLN A CA 1
ATOM 2991 C C . GLN A 1 389 ? -30.043 -3.948 51.743 1.00 93.69 389 GLN A C 1
ATOM 2993 O O . GLN A 1 389 ? -28.941 -3.599 51.322 1.00 93.69 389 GLN A O 1
ATOM 2998 N N . ASP A 1 390 ? -30.881 -4.690 51.012 1.00 94.00 390 ASP A N 1
ATOM 2999 C CA . ASP A 1 390 ? -30.557 -5.198 49.674 1.00 94.00 390 ASP A CA 1
ATOM 3000 C C . ASP A 1 390 ? -30.307 -4.054 48.670 1.00 94.00 390 ASP A C 1
ATOM 3002 O O . ASP A 1 390 ? -29.458 -4.183 47.777 1.00 94.00 390 ASP A O 1
ATOM 3006 N N . ALA A 1 391 ? -31.057 -2.950 48.788 1.00 95.50 391 ALA A N 1
ATOM 3007 C CA . ALA A 1 391 ? -30.889 -1.749 47.971 1.00 95.50 391 ALA A CA 1
ATOM 3008 C C . ALA A 1 391 ? -29.593 -0.997 48.315 1.00 95.50 391 ALA A C 1
ATOM 3010 O O . ALA A 1 391 ? -28.858 -0.612 47.406 1.00 95.50 391 ALA A O 1
ATOM 3011 N N . GLU A 1 392 ? -29.268 -0.843 49.602 1.00 96.50 392 GLU A N 1
ATOM 3012 C CA . GLU A 1 392 ? -28.005 -0.241 50.050 1.00 96.50 392 GLU A CA 1
ATOM 3013 C C . GLU A 1 392 ? -26.780 -1.069 49.646 1.00 96.50 392 GLU A C 1
ATOM 3015 O O . GLU A 1 392 ? -25.737 -0.515 49.291 1.00 96.50 392 GLU A O 1
ATOM 3020 N N . GLU A 1 393 ? -26.878 -2.399 49.680 1.00 96.88 393 GLU A N 1
ATOM 3021 C CA . GLU A 1 393 ? -25.813 -3.282 49.204 1.00 96.88 393 GLU A CA 1
ATOM 3022 C C . GLU A 1 393 ? -25.591 -3.121 47.694 1.00 96.88 393 GLU A C 1
ATOM 3024 O O . GLU A 1 393 ? -24.449 -3.006 47.241 1.00 96.88 393 GLU A O 1
ATOM 3029 N N . ALA A 1 394 ? -26.671 -3.034 46.910 1.00 96.75 394 ALA A N 1
ATOM 3030 C CA . ALA A 1 394 ? -26.569 -2.786 45.475 1.00 96.75 394 ALA A CA 1
ATOM 3031 C C . ALA A 1 394 ? -26.044 -1.382 45.141 1.00 96.75 394 ALA A C 1
ATOM 3033 O O . ALA A 1 394 ? -25.280 -1.250 44.187 1.00 96.75 394 ALA A O 1
ATOM 3034 N N . ASP A 1 395 ? -26.380 -0.358 45.932 1.00 97.75 395 ASP A N 1
ATOM 3035 C CA . ASP A 1 395 ? -25.793 0.982 45.795 1.00 97.75 395 ASP A CA 1
ATOM 3036 C C . ASP A 1 395 ? -24.280 0.957 46.046 1.00 97.75 395 ASP A C 1
ATOM 3038 O O . ASP A 1 395 ? -23.496 1.456 45.235 1.00 97.75 395 ASP A O 1
ATOM 3042 N N . LYS A 1 396 ? -23.839 0.298 47.127 1.00 97.88 396 LYS A N 1
ATOM 3043 C CA . LYS A 1 396 ? -22.410 0.125 47.430 1.00 97.88 396 LYS A CA 1
ATOM 3044 C C . LYS A 1 396 ? -21.690 -0.603 46.295 1.00 97.88 396 LYS A C 1
ATOM 3046 O O . LYS A 1 396 ? -20.634 -0.136 45.862 1.00 97.88 396 LYS A O 1
ATOM 3051 N N . ALA A 1 397 ? -22.259 -1.699 45.789 1.00 97.38 397 ALA A N 1
ATOM 3052 C CA . ALA A 1 397 ? -21.695 -2.460 44.676 1.00 97.38 397 ALA A CA 1
ATOM 3053 C C . ALA A 1 397 ? -21.602 -1.617 43.394 1.00 97.38 397 ALA A C 1
ATOM 3055 O O . ALA A 1 397 ? -20.536 -1.544 42.782 1.00 97.38 397 ALA A O 1
ATOM 3056 N N . TYR A 1 398 ? -22.676 -0.909 43.033 1.00 98.31 398 TYR A N 1
ATOM 3057 C CA . TYR A 1 398 ? -22.694 -0.001 41.887 1.00 98.31 398 TYR A CA 1
ATOM 3058 C C . TYR A 1 398 ? -21.650 1.114 42.034 1.00 98.31 398 TYR A C 1
ATOM 3060 O O . TYR A 1 398 ? -20.855 1.343 41.124 1.00 98.31 398 TYR A O 1
ATOM 3068 N N . ARG A 1 399 ? -21.563 1.761 43.199 1.00 98.12 399 ARG A N 1
ATOM 3069 C CA . ARG A 1 399 ? -20.593 2.833 43.463 1.00 98.12 399 ARG A CA 1
ATOM 3070 C C . ARG A 1 399 ? -19.145 2.350 43.383 1.00 98.12 399 ARG A C 1
ATOM 3072 O O . ARG A 1 399 ? -18.282 3.081 42.893 1.00 98.12 399 ARG A O 1
ATOM 3079 N N . ILE A 1 400 ? -18.859 1.141 43.870 1.00 97.94 400 ILE A N 1
ATOM 3080 C CA . ILE A 1 400 ? -17.535 0.519 43.738 1.00 97.94 400 ILE A CA 1
ATOM 3081 C C . ILE A 1 400 ? -17.232 0.247 42.263 1.00 97.94 400 ILE A C 1
ATOM 3083 O O . ILE A 1 400 ? -16.164 0.640 41.793 1.00 97.94 400 ILE A O 1
ATOM 3087 N N . ALA A 1 401 ? -18.174 -0.346 41.528 1.00 97.75 401 ALA A N 1
ATOM 3088 C CA . ALA A 1 401 ? -18.011 -0.647 40.111 1.00 97.75 401 ALA A CA 1
ATOM 3089 C C . ALA A 1 401 ? -17.788 0.617 39.267 1.00 97.75 401 ALA A C 1
ATOM 3091 O O . ALA A 1 401 ? -16.896 0.634 38.426 1.00 97.75 401 ALA A O 1
ATOM 3092 N N . VAL A 1 402 ? -18.502 1.715 39.542 1.00 98.38 402 VAL A N 1
ATOM 3093 C CA . VAL A 1 402 ? -18.292 3.010 38.865 1.00 98.38 402 VAL A CA 1
ATOM 3094 C C . VAL A 1 402 ? -16.866 3.525 39.075 1.00 98.38 402 VAL A C 1
ATOM 3096 O O . VAL A 1 402 ? -16.215 3.940 38.121 1.00 98.38 402 VAL A O 1
ATOM 3099 N N . ARG A 1 403 ? -16.335 3.455 40.304 1.00 98.06 403 ARG A N 1
ATOM 3100 C CA . ARG A 1 403 ? -14.940 3.855 40.577 1.00 98.06 403 ARG A CA 1
ATOM 3101 C C . ARG A 1 403 ? -13.930 2.940 39.886 1.00 98.06 403 ARG A C 1
ATOM 3103 O O . ARG A 1 403 ? -12.872 3.402 39.470 1.00 98.06 403 ARG A O 1
ATOM 3110 N N . GLN A 1 404 ? -14.220 1.643 39.798 1.00 97.38 404 GLN A N 1
ATOM 3111 C CA . GLN A 1 404 ? -13.366 0.695 39.080 1.00 97.38 404 GLN A CA 1
ATOM 3112 C C . GLN A 1 404 ? -13.390 0.948 37.570 1.00 97.38 404 GLN A C 1
ATOM 3114 O O . GLN A 1 404 ? -12.333 0.910 36.943 1.00 97.38 404 GLN A O 1
ATOM 3119 N N . LEU A 1 405 ? -14.556 1.260 37.000 1.00 98.06 405 LEU A N 1
ATOM 3120 C CA . LEU A 1 405 ? -14.703 1.620 35.593 1.00 98.06 405 LEU A CA 1
ATOM 3121 C C . LEU A 1 405 ? -13.914 2.884 35.255 1.00 98.06 405 LEU A C 1
ATOM 3123 O O . LEU A 1 405 ? -13.214 2.900 34.251 1.00 98.06 405 LEU A O 1
ATOM 3127 N N . ASP A 1 406 ? -13.967 3.907 36.109 1.00 98.25 406 ASP A N 1
ATOM 3128 C CA . ASP A 1 406 ? -13.207 5.144 35.903 1.00 98.25 406 ASP A CA 1
ATOM 3129 C C . ASP A 1 406 ? -11.687 4.894 35.922 1.00 98.25 406 ASP A C 1
ATOM 3131 O O . ASP A 1 406 ? -10.956 5.367 35.056 1.00 98.25 406 ASP A O 1
ATOM 3135 N N . ARG A 1 407 ? -11.201 4.023 36.818 1.00 97.44 407 ARG A N 1
ATOM 3136 C CA . ARG A 1 407 ? -9.796 3.571 36.794 1.00 97.44 407 ARG A CA 1
ATOM 3137 C C . ARG A 1 407 ? -9.440 2.825 35.507 1.00 97.44 407 ARG A C 1
ATOM 3139 O O . ARG A 1 407 ? -8.354 3.032 34.973 1.00 97.44 407 ARG A O 1
ATOM 3146 N N . ARG A 1 408 ? -10.331 1.958 35.010 1.00 96.25 408 ARG A N 1
ATOM 3147 C CA . ARG A 1 408 ? -10.128 1.249 33.734 1.00 96.25 408 ARG A CA 1
ATOM 3148 C C . ARG A 1 408 ? -10.130 2.211 32.550 1.00 96.25 408 ARG A C 1
ATOM 3150 O O . ARG A 1 408 ? -9.304 2.044 31.663 1.00 96.25 408 ARG A O 1
ATOM 3157 N N . ARG A 1 409 ? -10.996 3.229 32.561 1.00 97.75 409 ARG A N 1
ATOM 3158 C CA . ARG A 1 409 ? -11.031 4.292 31.551 1.00 97.75 409 ARG A CA 1
ATOM 3159 C C . ARG A 1 409 ? -9.689 5.016 31.482 1.00 97.75 409 ARG A C 1
ATOM 3161 O O . ARG A 1 409 ? -9.112 5.092 30.408 1.00 97.75 409 ARG A O 1
ATOM 3168 N N . LEU A 1 410 ? -9.181 5.497 32.618 1.00 97.75 410 LEU A N 1
ATOM 3169 C CA . LEU A 1 410 ? -7.896 6.204 32.669 1.00 97.75 410 LEU A CA 1
ATOM 3170 C C . LEU A 1 410 ? -6.743 5.319 32.178 1.00 97.75 410 LEU A C 1
ATOM 3172 O O . LEU A 1 410 ? -5.896 5.776 31.419 1.00 97.75 410 LEU A O 1
ATOM 3176 N N . ASN A 1 411 ? -6.738 4.037 32.559 1.00 96.50 411 ASN A N 1
ATOM 3177 C CA . ASN A 1 411 ? -5.735 3.098 32.064 1.00 96.50 411 ASN A CA 1
ATOM 3178 C C . ASN A 1 411 ? -5.841 2.879 30.546 1.00 96.50 411 ASN A C 1
ATOM 3180 O O . ASN A 1 411 ? -4.821 2.837 29.867 1.00 96.50 411 ASN A O 1
ATOM 3184 N N . LEU A 1 412 ? -7.058 2.767 30.005 1.00 97.06 412 LEU A N 1
ATOM 3185 C CA . LEU A 1 412 ? -7.275 2.664 28.564 1.00 97.06 412 LEU A CA 1
ATOM 3186 C C . LEU A 1 412 ? -6.780 3.924 27.841 1.00 97.06 412 LEU A C 1
ATOM 3188 O O . LEU A 1 412 ? -6.095 3.803 26.832 1.00 97.06 412 LEU A O 1
ATOM 3192 N N . GLU A 1 413 ? -7.084 5.116 28.357 1.00 97.38 413 GLU A N 1
ATOM 3193 C CA . GLU A 1 413 ? -6.627 6.390 27.786 1.00 97.38 413 GLU A CA 1
ATOM 3194 C C . GLU A 1 413 ? -5.093 6.472 27.734 1.00 97.38 413 GLU A C 1
ATOM 3196 O O . GLU A 1 413 ? -4.533 6.786 26.684 1.00 97.38 413 GLU A O 1
ATOM 3201 N N . GLU A 1 414 ? -4.408 6.097 28.817 1.00 96.94 414 GLU A N 1
ATOM 3202 C CA . GLU A 1 414 ? -2.941 6.031 28.877 1.00 96.94 414 GLU A CA 1
ATOM 3203 C C . GLU A 1 414 ? -2.366 5.059 27.827 1.00 96.94 414 GLU A C 1
ATOM 3205 O O . GLU A 1 414 ? -1.438 5.388 27.082 1.00 96.94 414 GLU A O 1
ATOM 3210 N N . ARG A 1 415 ? -2.959 3.865 27.712 1.00 96.12 415 ARG A N 1
ATOM 3211 C CA . ARG A 1 415 ? -2.552 2.835 26.743 1.00 96.12 415 ARG A CA 1
ATOM 3212 C C . ARG A 1 415 ? -2.796 3.254 25.292 1.00 96.12 415 ARG A C 1
ATOM 3214 O O . ARG A 1 415 ? -1.986 2.952 24.409 1.00 96.12 415 ARG A O 1
ATOM 3221 N N . LEU A 1 416 ? -3.899 3.953 25.032 1.00 96.69 416 LEU A N 1
ATOM 3222 C CA . LEU A 1 416 ? -4.206 4.511 23.717 1.00 96.69 416 LEU A CA 1
ATOM 3223 C C . LEU A 1 416 ? -3.208 5.609 23.343 1.00 96.69 416 LEU A C 1
ATOM 3225 O O . LEU A 1 416 ? -2.715 5.611 22.217 1.00 96.69 416 LEU A O 1
ATOM 3229 N N . GLU A 1 417 ? -2.845 6.490 24.277 1.00 96.88 417 GLU A N 1
ATOM 3230 C CA . GLU A 1 417 ? -1.825 7.517 24.041 1.00 96.88 417 GLU A CA 1
ATOM 3231 C C . GLU A 1 417 ? -0.471 6.893 23.655 1.00 96.88 417 GLU A C 1
ATOM 3233 O O . GLU A 1 417 ? 0.160 7.307 22.675 1.00 96.88 417 GLU A O 1
ATOM 3238 N N . GLU A 1 418 ? -0.033 5.860 24.379 1.00 96.19 418 GLU A N 1
ATOM 3239 C CA . GLU A 1 418 ? 1.189 5.110 24.065 1.00 96.19 418 GLU A CA 1
ATOM 3240 C C . GLU A 1 418 ? 1.115 4.440 22.678 1.00 96.19 418 GLU A C 1
ATOM 3242 O O . GLU A 1 418 ? 2.074 4.477 21.894 1.00 96.19 418 GLU A O 1
ATOM 3247 N N . SER A 1 419 ? -0.053 3.896 22.332 1.00 96.12 419 SER A N 1
ATOM 3248 C CA . SER A 1 419 ? -0.302 3.278 21.026 1.00 96.12 419 SER A CA 1
ATOM 3249 C C . SER A 1 419 ? -0.243 4.295 19.894 1.00 96.12 419 SER A C 1
ATOM 3251 O O . SER A 1 419 ? 0.413 4.043 18.885 1.00 96.12 419 SER A O 1
ATOM 3253 N N . PHE A 1 420 ? -0.845 5.474 20.059 1.00 96.31 420 PHE A N 1
ATOM 3254 C CA . PHE A 1 420 ? -0.792 6.531 19.050 1.00 96.31 420 PHE A CA 1
ATOM 3255 C C . PHE A 1 420 ? 0.627 7.055 18.835 1.00 96.31 420 PHE A C 1
ATOM 3257 O O . PHE A 1 420 ? 1.034 7.249 17.689 1.00 96.31 420 PHE A O 1
ATOM 3264 N N . LYS A 1 421 ? 1.426 7.202 19.900 1.00 97.38 421 LYS A N 1
ATOM 3265 C CA . LYS A 1 421 ? 2.854 7.542 19.772 1.00 97.38 421 LYS A CA 1
ATOM 3266 C C . LYS A 1 421 ? 3.614 6.478 18.981 1.00 97.38 421 LYS A C 1
ATOM 3268 O O . LYS A 1 421 ? 4.455 6.812 18.147 1.00 97.38 421 LYS A O 1
ATOM 3273 N N . THR A 1 422 ? 3.316 5.204 19.218 1.00 95.69 422 THR A N 1
ATOM 3274 C CA . THR A 1 422 ? 3.923 4.090 18.478 1.00 95.69 422 THR A CA 1
ATOM 3275 C C . THR A 1 422 ? 3.500 4.102 17.007 1.00 95.69 422 THR A C 1
ATOM 3277 O O . THR A 1 422 ? 4.359 4.019 16.132 1.00 95.69 422 THR A O 1
ATOM 3280 N N . LEU A 1 423 ? 2.213 4.311 16.716 1.00 96.25 423 LEU A N 1
ATOM 3281 C CA . LEU A 1 423 ? 1.696 4.440 15.349 1.00 96.25 423 LEU A CA 1
ATOM 3282 C C . LEU A 1 423 ? 2.316 5.629 14.608 1.00 96.25 423 LEU A C 1
ATOM 3284 O O . LEU A 1 423 ? 2.690 5.498 13.446 1.00 96.25 423 LEU A O 1
ATOM 3288 N N . GLN A 1 424 ? 2.504 6.768 15.278 1.00 97.44 424 GLN A N 1
ATOM 3289 C CA . GLN A 1 424 ? 3.183 7.926 14.698 1.00 97.44 424 GLN A CA 1
ATOM 3290 C C . GLN A 1 424 ? 4.637 7.604 14.314 1.00 97.44 424 GLN A C 1
ATOM 3292 O O . GLN A 1 424 ? 5.103 8.005 13.241 1.00 97.44 424 GLN A O 1
ATOM 3297 N N . ARG A 1 425 ? 5.361 6.860 15.163 1.00 97.38 425 ARG A N 1
ATOM 3298 C CA . ARG A 1 425 ? 6.718 6.384 14.841 1.00 97.38 425 ARG A CA 1
ATOM 3299 C C . ARG A 1 425 ? 6.692 5.435 13.647 1.00 97.38 425 ARG A C 1
ATOM 3301 O O . ARG A 1 425 ? 7.470 5.632 12.720 1.00 97.38 425 ARG A O 1
ATOM 3308 N N . TRP A 1 426 ? 5.771 4.476 13.627 1.00 97.38 426 TRP A N 1
ATOM 3309 C CA . TRP A 1 426 ? 5.629 3.523 12.526 1.00 97.38 426 TRP A CA 1
ATOM 3310 C C . TRP A 1 426 ? 5.259 4.184 11.201 1.00 97.38 426 TRP A C 1
ATOM 3312 O O . TRP A 1 426 ? 5.769 3.767 10.165 1.00 97.38 426 TRP A O 1
ATOM 3322 N N . GLU A 1 427 ? 4.414 5.215 11.193 1.00 96.56 427 GLU A N 1
ATOM 3323 C CA . GLU A 1 427 ? 4.135 5.956 9.958 1.00 96.56 427 GLU A CA 1
ATOM 3324 C C . GLU A 1 427 ? 5.366 6.746 9.507 1.00 96.56 427 GLU A C 1
ATOM 3326 O O . GLU A 1 427 ? 5.712 6.750 8.329 1.00 96.56 427 GLU A O 1
ATOM 3331 N N . THR A 1 428 ? 6.105 7.339 10.445 1.00 98.12 428 THR A N 1
ATOM 3332 C CA . THR A 1 428 ? 7.373 8.009 10.122 1.00 98.12 428 THR A CA 1
ATOM 3333 C C . THR A 1 428 ? 8.386 7.031 9.515 1.00 98.12 428 THR A C 1
ATOM 3335 O O . THR A 1 428 ? 9.048 7.354 8.528 1.00 98.12 428 THR A O 1
ATOM 3338 N N . GLU A 1 429 ? 8.507 5.828 10.076 1.00 97.12 429 GLU A N 1
ATOM 3339 C CA . GLU A 1 429 ? 9.344 4.752 9.538 1.00 97.12 429 GLU A CA 1
ATOM 3340 C C . GLU A 1 429 ? 8.874 4.304 8.154 1.00 97.12 429 GLU A C 1
ATOM 3342 O O . GLU A 1 429 ? 9.704 4.157 7.259 1.00 97.12 429 GLU A O 1
ATOM 3347 N N . ARG A 1 430 ? 7.560 4.166 7.941 1.00 97.50 430 ARG A N 1
ATOM 3348 C CA . ARG A 1 430 ? 6.977 3.817 6.639 1.00 97.50 430 ARG A CA 1
ATOM 3349 C C . ARG A 1 430 ? 7.312 4.851 5.574 1.00 97.50 430 ARG A C 1
ATOM 3351 O O . ARG A 1 430 ? 7.795 4.489 4.504 1.00 97.50 430 ARG A O 1
ATOM 3358 N N . LEU A 1 431 ? 7.126 6.134 5.875 1.00 98.19 431 LEU A N 1
ATOM 3359 C CA . LEU A 1 431 ? 7.468 7.225 4.960 1.00 98.19 431 LEU A CA 1
ATOM 3360 C C . LEU A 1 431 ? 8.968 7.243 4.632 1.00 98.19 431 LEU A C 1
ATOM 3362 O O . LEU A 1 431 ? 9.350 7.454 3.480 1.00 98.19 431 LEU A O 1
ATOM 3366 N N . ARG A 1 432 ? 9.831 6.978 5.621 1.00 98.00 432 ARG A N 1
ATOM 3367 C CA . ARG A 1 432 ? 11.281 6.852 5.404 1.00 98.00 432 ARG A CA 1
ATOM 3368 C C . ARG A 1 432 ? 11.630 5.639 4.544 1.00 98.00 432 ARG A C 1
ATOM 3370 O O . ARG A 1 432 ? 12.445 5.784 3.640 1.00 98.00 432 ARG A O 1
ATOM 3377 N N . ALA A 1 433 ? 11.008 4.486 4.781 1.00 97.38 433 ALA A N 1
ATOM 3378 C CA . ALA A 1 433 ? 11.220 3.277 3.988 1.00 97.38 433 ALA A CA 1
ATOM 3379 C C . ALA A 1 433 ? 10.836 3.504 2.519 1.00 97.38 433 ALA A C 1
ATOM 3381 O O . ALA A 1 433 ? 11.646 3.250 1.632 1.00 97.38 433 ALA A O 1
ATOM 3382 N N . VAL A 1 434 ? 9.661 4.089 2.262 1.00 97.81 434 VAL A N 1
ATOM 3383 C CA . VAL A 1 434 ? 9.220 4.445 0.902 1.00 97.81 434 VAL A CA 1
ATOM 3384 C C . VAL A 1 434 ? 10.202 5.411 0.240 1.00 97.81 434 VAL A C 1
ATOM 3386 O O . VAL A 1 434 ? 10.577 5.214 -0.914 1.00 97.81 434 VAL A O 1
ATOM 3389 N N . LYS A 1 435 ? 10.681 6.430 0.965 1.00 98.19 435 LYS A N 1
ATOM 3390 C CA . LYS A 1 435 ? 11.704 7.343 0.440 1.00 98.19 435 LYS A CA 1
ATOM 3391 C C . LYS A 1 435 ? 12.986 6.600 0.047 1.00 98.19 435 LYS A C 1
ATOM 3393 O O . LYS A 1 435 ? 13.526 6.869 -1.021 1.00 98.19 435 LYS A O 1
ATOM 3398 N N . THR A 1 436 ? 13.465 5.675 0.878 1.00 97.69 436 THR A N 1
ATOM 3399 C CA . THR A 1 436 ? 14.650 4.857 0.576 1.00 97.69 436 THR A CA 1
ATOM 3400 C C . THR A 1 436 ? 14.449 4.021 -0.686 1.00 97.69 436 THR A C 1
ATOM 3402 O O . THR A 1 436 ? 15.323 4.020 -1.548 1.00 97.69 436 THR A O 1
ATOM 3405 N N . VAL A 1 437 ? 13.287 3.386 -0.841 1.00 97.94 437 VAL A N 1
ATOM 3406 C CA . VAL A 1 437 ? 12.940 2.579 -2.024 1.00 97.94 437 VAL A CA 1
ATOM 3407 C C . VAL A 1 437 ? 12.935 3.422 -3.296 1.00 97.94 437 VAL A C 1
ATOM 3409 O O . VAL A 1 437 ? 13.520 3.026 -4.300 1.00 97.94 437 VAL A O 1
ATOM 3412 N N . LEU A 1 438 ? 12.347 4.620 -3.254 1.00 97.62 438 LEU A N 1
ATOM 3413 C CA . LEU A 1 438 ? 12.352 5.536 -4.399 1.00 97.62 438 LEU A CA 1
ATOM 3414 C C . LEU A 1 438 ? 13.772 5.986 -4.772 1.00 97.62 438 LEU A C 1
ATOM 3416 O O . LEU A 1 438 ? 14.100 6.072 -5.955 1.00 97.62 438 LEU A O 1
ATOM 3420 N N . LEU A 1 439 ? 14.633 6.227 -3.779 1.00 98.00 439 LEU A N 1
ATOM 3421 C CA . LEU A 1 439 ? 16.041 6.555 -4.016 1.00 98.00 439 LEU A CA 1
ATOM 3422 C C . LEU A 1 439 ? 16.811 5.372 -4.617 1.00 98.00 439 LEU A C 1
ATOM 3424 O O . LEU A 1 439 ? 17.615 5.573 -5.524 1.00 98.00 439 LEU A O 1
ATOM 3428 N N . GLN A 1 440 ? 16.559 4.147 -4.154 1.00 97.25 440 GLN A N 1
ATOM 3429 C CA . GLN A 1 440 ? 17.171 2.934 -4.707 1.00 97.25 440 GLN A CA 1
ATOM 3430 C C . GLN A 1 440 ? 16.703 2.666 -6.142 1.00 97.25 440 GLN A C 1
ATOM 3432 O O . GLN A 1 440 ? 17.526 2.375 -7.008 1.00 97.25 440 GLN A O 1
ATOM 3437 N N . TYR A 1 441 ? 15.410 2.838 -6.422 1.00 97.44 441 TYR A N 1
ATOM 3438 C CA . TYR A 1 441 ? 14.842 2.770 -7.770 1.00 97.44 441 TYR A CA 1
ATOM 3439 C C . TYR A 1 441 ? 15.503 3.782 -8.716 1.00 97.44 441 TYR A C 1
ATOM 3441 O O . TYR A 1 441 ? 15.945 3.439 -9.811 1.00 97.44 441 TYR A O 1
ATOM 3449 N N . GLN A 1 442 ? 15.628 5.038 -8.283 1.00 97.12 442 GLN A N 1
ATOM 3450 C CA . GLN A 1 442 ? 16.293 6.061 -9.086 1.00 97.12 442 GLN A CA 1
ATOM 3451 C C . GLN A 1 442 ? 17.781 5.742 -9.289 1.00 97.12 442 GLN A C 1
ATOM 3453 O O . GLN A 1 442 ? 18.295 5.897 -10.395 1.00 97.12 442 GLN A O 1
ATOM 3458 N N . GLY A 1 443 ? 18.475 5.299 -8.238 1.00 96.69 443 GLY A N 1
ATOM 3459 C CA . GLY A 1 443 ? 19.898 4.967 -8.291 1.00 96.69 443 GLY A CA 1
ATOM 3460 C C . GLY A 1 443 ? 20.206 3.794 -9.223 1.00 96.69 443 GLY A C 1
ATOM 3461 O O . GLY A 1 443 ? 21.167 3.855 -9.983 1.00 96.69 443 GLY A O 1
ATOM 3462 N N . THR A 1 444 ? 19.367 2.759 -9.214 1.00 95.81 444 THR A N 1
ATOM 3463 C CA . THR A 1 444 ? 19.484 1.609 -10.127 1.00 95.81 444 THR A CA 1
ATOM 3464 C C . THR A 1 444 ? 19.186 2.008 -11.571 1.00 95.81 444 THR A C 1
ATOM 3466 O O . THR A 1 444 ? 19.971 1.694 -12.465 1.00 95.81 444 THR A O 1
ATOM 3469 N N . LEU A 1 445 ? 18.131 2.793 -11.820 1.00 95.75 445 LEU A N 1
ATOM 3470 C CA . LEU A 1 445 ? 17.844 3.311 -13.163 1.00 95.75 445 LEU A CA 1
ATOM 3471 C C . LEU A 1 445 ? 18.929 4.244 -13.708 1.00 95.75 445 LEU A C 1
ATOM 3473 O O . LEU A 1 445 ? 19.180 4.245 -14.912 1.00 95.75 445 LEU A O 1
ATOM 3477 N N . ALA A 1 446 ? 19.597 5.017 -12.851 1.00 96.38 446 ALA A N 1
ATOM 3478 C CA . ALA A 1 446 ? 20.680 5.908 -13.263 1.00 96.38 446 ALA A CA 1
ATOM 3479 C C . ALA A 1 446 ? 21.895 5.162 -13.853 1.00 96.38 446 ALA A C 1
ATOM 3481 O O . ALA A 1 446 ? 22.728 5.785 -14.516 1.00 96.38 446 ALA A O 1
ATOM 3482 N N . ASN A 1 447 ? 21.994 3.843 -13.656 1.00 95.38 447 ASN A N 1
ATOM 3483 C CA . ASN A 1 447 ? 23.036 3.016 -14.267 1.00 95.38 447 ASN A CA 1
ATOM 3484 C C . ASN A 1 447 ? 22.747 2.684 -15.738 1.00 95.38 447 ASN A C 1
ATOM 3486 O O . ASN A 1 447 ? 23.688 2.466 -16.498 1.00 95.38 447 ASN A O 1
ATOM 3490 N N . LEU A 1 448 ? 21.479 2.708 -16.168 1.00 96.25 448 LEU A N 1
ATOM 3491 C CA . LEU A 1 448 ? 21.075 2.299 -17.516 1.00 96.25 448 LEU A CA 1
ATOM 3492 C C . LEU A 1 448 ? 21.787 3.083 -18.639 1.00 96.25 448 LEU A C 1
ATOM 3494 O O . LEU A 1 448 ? 22.314 2.430 -19.540 1.00 96.25 448 LEU A O 1
ATOM 3498 N N . PRO A 1 449 ? 21.876 4.432 -18.613 1.00 96.31 449 PRO A N 1
ATOM 3499 C CA . PRO A 1 449 ? 22.581 5.172 -19.660 1.00 96.31 449 PRO A CA 1
ATOM 3500 C C . PRO A 1 449 ? 24.054 4.764 -19.782 1.00 96.31 449 PRO A C 1
ATOM 3502 O O . PRO A 1 449 ? 24.529 4.530 -20.889 1.00 96.31 449 PRO A O 1
ATOM 3505 N N . LYS A 1 450 ? 24.749 4.593 -18.648 1.00 95.25 450 LYS A N 1
ATOM 3506 C CA . LYS A 1 450 ? 26.160 4.171 -18.615 1.00 95.25 450 LYS A CA 1
ATOM 3507 C C . LYS A 1 450 ? 26.341 2.760 -19.169 1.00 95.25 450 LYS A C 1
ATOM 3509 O O . LYS A 1 450 ? 27.301 2.484 -19.876 1.00 95.25 450 LYS A O 1
ATOM 3514 N N . SER A 1 451 ? 25.410 1.853 -18.873 1.00 95.50 451 SER A N 1
ATOM 3515 C CA . SER A 1 451 ? 25.446 0.491 -19.412 1.00 95.50 451 SER A CA 1
ATOM 3516 C C . SER A 1 451 ? 25.205 0.451 -20.926 1.00 95.50 451 SER A C 1
ATOM 3518 O O . SER A 1 451 ? 25.782 -0.394 -21.609 1.00 95.50 451 SER A O 1
ATOM 3520 N N . LEU A 1 452 ? 24.378 1.357 -21.461 1.00 96.88 452 LEU A N 1
ATOM 3521 C CA . LEU A 1 452 ? 24.081 1.447 -22.895 1.00 96.88 452 LEU A CA 1
ATOM 3522 C C . LEU A 1 452 ? 25.180 2.149 -23.708 1.00 96.88 452 LEU A C 1
ATOM 3524 O O . LEU A 1 452 ? 25.306 1.862 -24.897 1.00 96.88 452 LEU A O 1
ATOM 3528 N N . GLU A 1 453 ? 25.979 3.018 -23.084 1.00 96.38 453 GLU A N 1
ATOM 3529 C CA . GLU A 1 453 ? 27.004 3.855 -23.727 1.00 96.38 453 GLU A CA 1
ATOM 3530 C C . GLU A 1 453 ? 27.907 3.058 -24.680 1.00 96.38 453 GLU A C 1
ATOM 3532 O O . GLU A 1 453 ? 27.950 3.347 -25.874 1.00 96.38 453 GLU A O 1
ATOM 3537 N N . SER A 1 454 ? 28.503 1.958 -24.207 1.00 95.00 454 SER A N 1
ATOM 3538 C CA . SER A 1 454 ? 29.383 1.121 -25.041 1.00 95.00 454 SER A CA 1
ATOM 3539 C C . SER A 1 454 ? 28.689 0.508 -26.267 1.00 95.00 454 SER A C 1
ATOM 3541 O O . SER A 1 454 ? 29.318 0.304 -27.303 1.00 95.00 454 SER A O 1
ATOM 3543 N N . SER A 1 455 ? 27.394 0.191 -26.173 1.00 96.25 455 SER A N 1
ATOM 3544 C CA . SER A 1 455 ? 26.624 -0.338 -27.304 1.00 96.25 455 SER A CA 1
ATOM 3545 C C . SER A 1 455 ? 26.323 0.761 -28.319 1.00 96.25 455 SER A C 1
ATOM 3547 O O . SER A 1 455 ? 26.447 0.543 -29.523 1.00 96.25 455 SER A O 1
ATOM 3549 N N . ILE A 1 456 ? 25.987 1.958 -27.837 1.00 96.25 456 ILE A N 1
ATOM 3550 C CA . ILE A 1 456 ? 25.730 3.133 -28.675 1.00 96.25 456 ILE A CA 1
ATOM 3551 C C . ILE A 1 456 ? 27.003 3.543 -29.433 1.00 96.25 456 ILE A C 1
ATOM 3553 O O . ILE A 1 456 ? 26.947 3.794 -30.637 1.00 96.25 456 ILE A O 1
ATOM 3557 N N . GLU A 1 457 ? 28.166 3.535 -28.778 1.00 96.69 457 GLU A N 1
ATOM 3558 C CA . GLU A 1 457 ? 29.459 3.804 -29.425 1.00 96.69 457 GLU A CA 1
ATOM 3559 C C . GLU A 1 457 ? 29.780 2.783 -30.529 1.00 96.69 457 GLU A C 1
ATOM 3561 O O . GLU A 1 457 ? 30.208 3.153 -31.630 1.00 96.69 457 GLU A O 1
ATOM 3566 N N . ARG A 1 458 ? 29.514 1.492 -30.282 1.00 96.25 458 ARG A N 1
ATOM 3567 C CA . ARG A 1 458 ? 29.669 0.442 -31.303 1.00 96.25 458 ARG A CA 1
ATOM 3568 C C . ARG A 1 458 ? 28.708 0.635 -32.475 1.00 96.25 458 ARG A C 1
ATOM 3570 O O . ARG A 1 458 ? 29.136 0.502 -33.619 1.00 96.25 458 ARG A O 1
ATOM 3577 N N . GLN A 1 459 ? 27.447 1.003 -32.228 1.00 96.12 459 GLN A N 1
ATOM 3578 C CA . GLN A 1 459 ? 26.485 1.331 -33.291 1.00 96.12 459 GLN A CA 1
ATOM 3579 C C . GLN A 1 459 ? 26.964 2.509 -34.148 1.00 96.12 459 GLN A C 1
ATOM 3581 O O . GLN A 1 459 ? 26.936 2.419 -35.374 1.00 96.12 459 GLN A O 1
ATOM 3586 N N . SER A 1 460 ? 27.460 3.577 -33.519 1.00 96.69 460 SER A N 1
ATOM 3587 C CA . SER A 1 460 ? 28.033 4.735 -34.220 1.00 96.69 460 SER A CA 1
ATOM 3588 C C . SER A 1 460 ? 29.216 4.337 -35.112 1.00 96.69 460 SER A C 1
ATOM 3590 O O . SER A 1 460 ? 29.293 4.720 -36.283 1.00 96.69 460 SER A O 1
ATOM 3592 N N . THR A 1 461 ? 30.100 3.480 -34.597 1.00 96.19 461 THR A N 1
ATOM 3593 C CA . THR A 1 461 ? 31.249 2.956 -35.350 1.00 96.19 461 THR A CA 1
ATOM 3594 C C . THR A 1 461 ? 30.806 2.112 -36.551 1.00 96.19 461 THR A C 1
ATOM 3596 O O . THR A 1 461 ? 31.336 2.280 -37.646 1.00 96.19 461 THR A O 1
ATOM 3599 N N . LEU A 1 462 ? 29.799 1.245 -36.383 1.00 95.06 462 LEU A N 1
ATOM 3600 C CA . LEU A 1 462 ? 29.236 0.427 -37.468 1.00 95.06 462 LEU A CA 1
ATOM 3601 C C . LEU A 1 462 ? 28.617 1.277 -38.583 1.00 95.06 462 LEU A C 1
ATOM 3603 O O . LEU A 1 462 ? 28.750 0.936 -39.756 1.00 95.06 462 LEU A O 1
ATOM 3607 N N . ILE A 1 463 ? 27.944 2.372 -38.223 1.00 94.81 463 ILE A N 1
ATOM 3608 C CA . ILE A 1 463 ? 27.375 3.315 -39.193 1.00 94.81 463 ILE A CA 1
ATOM 3609 C C . ILE A 1 463 ? 28.493 4.065 -39.920 1.00 94.81 463 ILE A C 1
ATOM 3611 O O . ILE A 1 463 ? 28.432 4.220 -41.132 1.00 94.81 463 ILE A O 1
ATOM 3615 N N . THR A 1 464 ? 29.543 4.474 -39.207 1.00 94.88 464 THR A N 1
ATOM 3616 C CA . THR A 1 464 ? 30.702 5.158 -39.806 1.00 94.88 464 THR A CA 1
ATOM 3617 C C . THR A 1 464 ? 31.476 4.247 -40.769 1.00 94.88 464 THR A C 1
ATOM 3619 O O . THR A 1 464 ? 32.052 4.720 -41.743 1.00 94.88 464 THR A O 1
ATOM 3622 N N . ALA A 1 465 ? 31.478 2.933 -40.524 1.00 91.62 465 ALA A N 1
ATOM 3623 C CA . ALA A 1 465 ? 32.114 1.941 -41.390 1.00 91.62 465 ALA A CA 1
ATOM 3624 C C . ALA A 1 465 ? 31.327 1.632 -42.680 1.00 91.62 465 ALA A C 1
ATOM 3626 O O . ALA A 1 465 ? 31.863 0.965 -43.565 1.00 91.62 465 ALA A O 1
ATOM 3627 N N . TYR A 1 466 ? 30.074 2.085 -42.798 1.00 93.00 466 TYR A N 1
ATOM 3628 C CA . TYR A 1 466 ? 29.272 1.904 -44.006 1.00 93.00 466 TYR A CA 1
ATOM 3629 C C . TYR A 1 466 ? 29.771 2.829 -45.125 1.00 93.00 466 TYR A C 1
ATOM 3631 O O . TYR A 1 466 ? 29.813 4.048 -44.960 1.00 93.00 466 TYR A O 1
ATOM 3639 N N . GLN A 1 467 ? 30.143 2.248 -46.270 1.00 91.81 467 GLN A N 1
ATOM 3640 C CA . GLN A 1 467 ? 30.731 2.959 -47.407 1.00 91.81 467 GLN A CA 1
ATOM 3641 C C . GLN A 1 467 ? 29.891 2.747 -48.678 1.00 91.81 467 GLN A C 1
ATOM 3643 O O . GLN A 1 467 ? 30.143 1.800 -49.428 1.00 91.81 467 GLN A O 1
ATOM 3648 N N . PRO A 1 468 ? 28.925 3.643 -48.966 1.00 90.75 468 PRO A N 1
ATOM 3649 C CA . PRO A 1 468 ? 28.028 3.506 -50.116 1.00 90.75 468 PRO A CA 1
ATOM 3650 C C . PRO A 1 468 ? 28.758 3.403 -51.461 1.00 90.75 468 PRO A C 1
ATOM 3652 O O . PRO A 1 468 ? 28.410 2.565 -52.285 1.00 90.75 468 PRO A O 1
ATOM 3655 N N . GLU A 1 469 ? 29.797 4.216 -51.676 1.00 91.56 469 GLU A N 1
ATOM 3656 C CA . GLU A 1 469 ? 30.544 4.252 -52.945 1.00 91.56 469 GLU A CA 1
ATOM 3657 C C . GLU A 1 469 ? 31.343 2.966 -53.204 1.00 91.56 469 GLU A C 1
ATOM 3659 O O . GLU A 1 469 ? 31.441 2.493 -54.340 1.00 91.56 469 GLU A O 1
ATOM 3664 N N . ALA A 1 470 ? 31.897 2.368 -52.144 1.00 88.44 470 ALA A N 1
ATOM 3665 C CA . ALA A 1 470 ? 32.606 1.093 -52.232 1.00 88.44 470 ALA A CA 1
ATOM 3666 C C . ALA A 1 470 ? 31.631 -0.052 -52.542 1.00 88.44 470 ALA A C 1
ATOM 3668 O O . ALA A 1 470 ? 31.904 -0.886 -53.408 1.00 88.44 470 ALA A O 1
ATOM 3669 N N . ASP A 1 471 ? 30.467 -0.047 -51.888 1.00 87.88 471 ASP A N 1
ATOM 3670 C CA . ASP A 1 471 ? 29.394 -1.007 -52.140 1.00 87.88 471 ASP A CA 1
ATOM 3671 C C . ASP A 1 471 ? 28.838 -0.867 -53.575 1.00 87.88 471 ASP A C 1
ATOM 3673 O O . ASP A 1 471 ? 28.662 -1.873 -54.266 1.00 87.88 471 ASP A O 1
ATOM 3677 N N . LEU A 1 472 ? 28.641 0.364 -54.067 1.00 87.38 472 LEU A N 1
ATOM 3678 C CA . LEU A 1 472 ? 28.218 0.646 -55.445 1.00 87.38 472 LEU A CA 1
ATOM 3679 C C . LEU A 1 472 ? 29.252 0.161 -56.466 1.00 87.38 472 LEU A C 1
ATOM 3681 O O . LEU A 1 472 ? 28.893 -0.475 -57.457 1.00 87.38 472 LEU A O 1
ATOM 3685 N N . SER A 1 473 ? 30.535 0.427 -56.219 1.00 87.75 473 SER A N 1
ATOM 3686 C CA . SER A 1 473 ? 31.626 -0.031 -57.085 1.00 87.75 473 SER A CA 1
ATOM 3687 C C . SER A 1 473 ? 31.653 -1.558 -57.188 1.00 87.75 473 SER A C 1
ATOM 3689 O O . SER A 1 473 ? 31.746 -2.096 -58.293 1.00 87.75 473 SER A O 1
ATOM 3691 N N . ALA A 1 474 ? 31.488 -2.259 -56.061 1.00 84.50 474 ALA A N 1
ATOM 3692 C CA . ALA A 1 474 ? 31.400 -3.718 -56.028 1.00 84.50 474 ALA A CA 1
ATOM 3693 C C . ALA A 1 474 ? 30.168 -4.247 -56.786 1.00 84.50 474 ALA A C 1
ATOM 3695 O O . ALA A 1 474 ? 30.255 -5.253 -57.496 1.00 84.50 474 ALA A O 1
ATOM 3696 N N . LEU A 1 475 ? 29.026 -3.557 -56.682 1.00 85.12 475 LEU A N 1
ATOM 3697 C CA . LEU A 1 475 ? 27.807 -3.898 -57.415 1.00 85.12 475 LEU A CA 1
ATOM 3698 C C . LEU A 1 475 ? 28.004 -3.735 -58.930 1.00 85.12 475 LEU A C 1
ATOM 3700 O O . LEU A 1 475 ? 27.688 -4.649 -59.694 1.00 85.12 475 LEU A O 1
ATOM 3704 N N . ILE A 1 476 ? 28.582 -2.614 -59.373 1.00 85.69 476 ILE A N 1
ATOM 3705 C CA . ILE A 1 476 ? 28.894 -2.364 -60.788 1.00 85.69 476 ILE A CA 1
ATOM 3706 C C . ILE A 1 476 ? 29.886 -3.405 -61.312 1.00 85.69 476 ILE A C 1
ATOM 3708 O O . ILE A 1 476 ? 29.679 -3.948 -62.395 1.00 85.69 476 ILE A O 1
ATOM 3712 N N . GLU A 1 477 ? 30.947 -3.725 -60.569 1.00 84.50 477 GLU A N 1
ATOM 3713 C CA . GLU A 1 477 ? 31.933 -4.725 -60.993 1.00 84.50 477 GLU A CA 1
ATOM 3714 C C . GLU A 1 477 ? 31.299 -6.105 -61.209 1.00 84.50 477 GLU A C 1
ATOM 3716 O O . GLU A 1 477 ? 31.612 -6.785 -62.192 1.00 84.50 477 GLU A O 1
ATOM 3721 N N . ARG A 1 478 ? 30.368 -6.490 -60.331 1.00 83.56 478 ARG A N 1
ATOM 3722 C CA . ARG A 1 478 ? 29.667 -7.775 -60.389 1.00 83.56 478 ARG A CA 1
ATOM 3723 C C . ARG A 1 478 ? 28.627 -7.853 -61.508 1.00 83.56 478 ARG A C 1
ATOM 3725 O O . ARG A 1 478 ? 28.455 -8.925 -62.084 1.00 83.56 478 ARG A O 1
ATOM 3732 N N . TYR A 1 479 ? 27.955 -6.742 -61.820 1.00 84.88 479 TYR A N 1
ATOM 3733 C CA . TYR A 1 479 ? 26.824 -6.695 -62.761 1.00 84.88 479 TYR A CA 1
ATOM 3734 C C . TYR A 1 479 ? 27.096 -5.950 -64.074 1.00 84.88 479 TYR A C 1
ATOM 3736 O O . TYR A 1 479 ? 26.186 -5.792 -64.891 1.00 84.88 479 TYR A O 1
ATOM 3744 N N . ARG A 1 480 ? 28.331 -5.497 -64.323 1.00 84.75 480 ARG A N 1
ATOM 3745 C CA . ARG A 1 480 ? 28.684 -4.814 -65.577 1.00 84.75 480 ARG A CA 1
ATOM 3746 C C . ARG A 1 480 ? 28.366 -5.688 -66.793 1.00 84.75 480 ARG A C 1
ATOM 3748 O O . ARG A 1 480 ? 28.777 -6.841 -66.880 1.00 84.75 480 ARG A O 1
ATOM 3755 N N . THR A 1 481 ? 27.695 -5.099 -67.778 1.00 87.50 481 THR A N 1
ATOM 3756 C CA . THR A 1 481 ? 27.313 -5.759 -69.040 1.00 87.50 481 THR A CA 1
ATOM 3757 C C . THR A 1 481 ? 28.430 -5.762 -70.090 1.00 87.50 481 THR A C 1
ATOM 3759 O O . THR A 1 481 ? 28.286 -6.364 -71.151 1.00 87.50 481 THR A O 1
ATOM 3762 N N . GLY A 1 482 ? 29.565 -5.124 -69.789 1.00 81.69 482 GLY A N 1
ATOM 3763 C CA . GLY A 1 482 ? 30.767 -5.101 -70.619 1.00 81.69 482 GLY A CA 1
ATOM 3764 C C . GLY A 1 482 ? 31.367 -3.697 -70.738 1.00 81.69 482 GLY A C 1
ATOM 3765 O O . GLY A 1 482 ? 30.728 -2.714 -70.372 1.00 81.69 482 GLY A O 1
ATOM 3766 N N . PRO A 1 483 ? 32.598 -3.565 -71.259 1.00 82.12 483 PRO A N 1
ATOM 3767 C CA . PRO A 1 483 ? 33.275 -2.277 -71.414 1.00 82.12 483 PRO A CA 1
ATOM 3768 C C . PRO A 1 483 ? 32.795 -1.497 -72.649 1.00 82.12 483 PRO A C 1
ATOM 3770 O O . PRO A 1 483 ? 33.491 -0.584 -73.089 1.00 82.12 483 PRO A O 1
ATOM 3773 N N . PHE A 1 484 ? 31.663 -1.878 -73.258 1.00 82.19 484 PHE A N 1
ATOM 3774 C CA . PHE A 1 484 ? 31.198 -1.279 -74.504 1.00 82.19 484 PHE A CA 1
ATOM 3775 C C . PHE A 1 484 ? 30.922 0.210 -74.296 1.00 82.19 484 PHE A C 1
ATOM 3777 O O . PHE A 1 484 ? 29.947 0.609 -73.664 1.00 82.19 484 PHE A O 1
ATOM 3784 N N . ARG A 1 485 ? 31.817 1.024 -74.846 1.00 78.31 485 ARG A N 1
ATOM 3785 C CA . ARG A 1 485 ? 31.687 2.471 -74.937 1.00 78.31 485 ARG A CA 1
ATOM 3786 C C . ARG A 1 485 ? 31.545 2.789 -76.422 1.00 78.31 485 ARG A C 1
ATOM 3788 O O . ARG A 1 485 ? 32.520 2.599 -77.153 1.00 78.31 485 ARG A O 1
ATOM 3795 N N . PRO A 1 486 ? 30.352 3.172 -76.907 1.00 82.31 486 PRO A N 1
ATOM 3796 C CA . PRO A 1 486 ? 30.198 3.555 -78.300 1.00 82.31 486 PRO A CA 1
ATOM 3797 C C . PRO A 1 486 ? 31.058 4.793 -78.556 1.00 82.31 486 PRO A C 1
ATOM 3799 O O . PRO A 1 486 ? 30.954 5.785 -77.838 1.00 82.31 486 PRO A O 1
ATOM 3802 N N . HIS A 1 487 ? 31.926 4.719 -79.561 1.00 73.12 487 HIS A N 1
ATOM 3803 C CA . HIS A 1 487 ? 32.704 5.870 -80.001 1.00 73.12 487 HIS A CA 1
ATOM 3804 C C . HIS A 1 487 ? 31.990 6.500 -81.200 1.00 73.12 487 HIS A C 1
ATOM 3806 O O . HIS A 1 487 ? 31.523 5.763 -82.080 1.00 73.12 487 HIS A O 1
ATOM 3812 N N . PRO A 1 488 ? 31.865 7.836 -81.245 1.00 73.38 488 PRO A N 1
ATOM 3813 C CA . PRO A 1 488 ? 31.299 8.500 -82.406 1.00 73.38 488 PRO A CA 1
ATOM 3814 C C . PRO A 1 488 ? 32.182 8.207 -83.619 1.00 73.38 488 PRO A C 1
ATOM 3816 O O . PRO A 1 488 ? 33.403 8.344 -83.559 1.00 73.38 488 PRO A O 1
ATOM 3819 N N . HIS A 1 489 ? 31.559 7.768 -84.707 1.00 70.75 489 HIS A N 1
ATOM 3820 C CA . HIS A 1 489 ? 32.241 7.604 -85.983 1.00 70.75 489 HIS A CA 1
ATOM 3821 C C . HIS A 1 489 ? 32.065 8.916 -86.744 1.00 70.75 489 HIS A C 1
ATOM 3823 O O . HIS A 1 489 ? 30.936 9.355 -86.955 1.00 70.75 489 HIS A O 1
ATOM 3829 N N . VAL A 1 490 ? 33.172 9.563 -87.093 1.00 70.44 490 VAL A N 1
ATOM 3830 C CA . VAL A 1 490 ? 33.161 10.815 -87.856 1.00 70.44 490 VAL A CA 1
ATOM 3831 C C . VAL A 1 490 ? 33.212 10.467 -89.339 1.00 70.44 490 VAL A C 1
ATOM 3833 O O . VAL A 1 490 ? 33.956 9.572 -89.740 1.00 70.44 490 VAL A O 1
ATOM 3836 N N . TYR A 1 491 ? 32.396 11.138 -90.150 1.00 69.62 491 TYR A N 1
ATOM 3837 C CA . TYR A 1 491 ? 32.471 11.002 -91.598 1.00 69.62 491 TYR A CA 1
ATOM 3838 C C . TYR A 1 491 ? 33.746 11.679 -92.111 1.00 69.62 491 TYR A C 1
ATOM 3840 O O . TYR A 1 491 ? 33.946 12.879 -91.925 1.00 69.62 491 TYR A O 1
ATOM 3848 N N . GLU A 1 492 ? 34.605 10.898 -92.762 1.00 67.06 492 GLU A N 1
ATOM 3849 C CA . GLU A 1 492 ? 35.827 11.377 -93.402 1.00 67.06 492 GLU A CA 1
ATOM 3850 C C . GLU A 1 492 ? 35.673 11.248 -94.921 1.00 67.06 492 GLU A C 1
ATOM 3852 O O . GLU A 1 492 ? 35.588 10.145 -95.464 1.00 67.06 492 GLU A O 1
ATOM 3857 N N . SER A 1 493 ? 35.618 12.380 -95.622 1.00 68.38 493 SER A N 1
ATOM 3858 C CA . SER A 1 493 ? 35.554 12.423 -97.084 1.00 68.38 493 SER A CA 1
ATOM 3859 C C . SER A 1 493 ? 36.930 12.731 -97.665 1.00 68.38 493 SER A C 1
ATOM 3861 O O . SER A 1 493 ? 37.568 13.714 -97.309 1.00 68.38 493 SER A O 1
ATOM 3863 N N . VAL A 1 494 ? 37.383 11.896 -98.603 1.00 64.38 494 VAL A N 1
ATOM 3864 C CA . VAL A 1 494 ? 38.671 12.077 -99.302 1.00 64.38 494 VAL A CA 1
ATOM 3865 C C . VAL A 1 494 ? 38.590 13.176 -100.374 1.00 64.38 494 VAL A C 1
ATOM 3867 O O . VAL A 1 494 ? 39.608 13.740 -100.762 1.00 64.38 494 VAL A O 1
ATOM 3870 N N . ALA A 1 495 ? 37.385 13.475 -100.872 1.00 64.81 495 ALA A N 1
ATOM 3871 C CA . ALA A 1 495 ? 37.163 14.382 -102.005 1.00 64.81 495 ALA A CA 1
ATOM 3872 C C . ALA A 1 495 ? 36.547 15.737 -101.619 1.00 64.81 495 ALA A C 1
ATOM 3874 O O . ALA A 1 495 ? 36.626 16.681 -102.398 1.00 64.81 495 ALA A O 1
ATOM 3875 N N . HIS A 1 496 ? 35.932 15.832 -100.440 1.00 60.22 496 HIS A N 1
ATOM 3876 C CA . HIS A 1 496 ? 35.258 17.038 -99.957 1.00 60.22 496 HIS A CA 1
ATOM 3877 C C . HIS A 1 496 ? 35.738 17.313 -98.534 1.00 60.22 496 HIS A C 1
ATOM 3879 O O . HIS A 1 496 ? 35.635 16.428 -97.693 1.00 60.22 496 HIS A O 1
ATOM 3885 N N . ASP A 1 497 ? 36.238 18.518 -98.262 1.00 60.75 497 ASP A N 1
ATOM 3886 C CA . ASP A 1 497 ? 36.746 18.910 -96.933 1.00 60.75 497 ASP A CA 1
ATOM 3887 C C . ASP A 1 497 ? 35.626 19.375 -95.978 1.00 60.75 497 ASP A C 1
A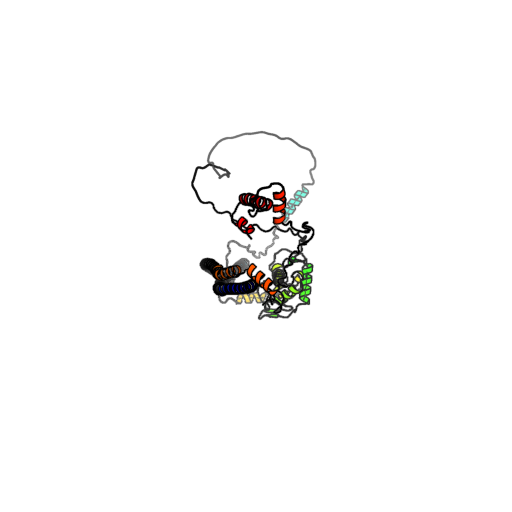TOM 3889 O O . ASP A 1 497 ? 35.863 19.944 -94.914 1.00 60.75 497 ASP A O 1
ATOM 3893 N N . GLU A 1 498 ? 34.369 19.137 -96.352 1.00 59.03 498 GLU A N 1
ATOM 3894 C CA . GLU A 1 498 ? 33.216 19.485 -95.533 1.00 59.03 498 GLU A CA 1
ATOM 3895 C C . GLU A 1 498 ? 33.057 18.457 -94.406 1.00 59.03 498 GLU A C 1
ATOM 3897 O O . GLU A 1 498 ? 32.872 17.260 -94.639 1.00 59.03 498 GLU A O 1
ATOM 3902 N N . SER A 1 499 ? 33.162 18.922 -93.160 1.00 59.16 499 SER A N 1
ATOM 3903 C CA . SER A 1 499 ? 32.962 18.096 -91.972 1.00 59.16 499 SER A CA 1
ATOM 3904 C C . SER A 1 499 ? 31.464 17.868 -91.754 1.00 59.16 499 SER A C 1
ATOM 3906 O O . SER A 1 499 ? 30.797 18.679 -91.109 1.00 59.16 499 SER A O 1
ATOM 3908 N N . ASP A 1 500 ? 30.935 16.772 -92.295 1.00 59.81 500 ASP A N 1
ATOM 3909 C CA . ASP A 1 500 ? 29.558 16.333 -92.050 1.00 59.81 500 ASP A CA 1
ATOM 3910 C C . ASP A 1 500 ? 29.473 15.657 -90.670 1.00 59.81 500 ASP A C 1
ATOM 3912 O O . ASP A 1 500 ? 29.633 14.443 -90.521 1.00 59.81 500 ASP A O 1
ATOM 3916 N N . VAL A 1 501 ? 29.337 16.471 -89.619 1.00 62.66 501 VAL A N 1
ATOM 3917 C CA . VAL A 1 501 ? 29.271 15.998 -88.229 1.00 62.66 501 VAL A CA 1
ATOM 3918 C C . VAL A 1 501 ? 27.900 16.326 -87.640 1.00 62.66 501 VAL A C 1
ATOM 3920 O O . VAL A 1 501 ? 27.525 17.486 -87.507 1.00 62.66 501 VAL A O 1
ATOM 3923 N N . LEU A 1 502 ? 27.158 15.284 -87.246 1.00 60.88 502 LEU A N 1
ATOM 3924 C CA . LEU A 1 502 ? 25.825 15.391 -86.626 1.00 60.88 502 LEU A CA 1
ATOM 3925 C C . LEU A 1 502 ? 25.863 15.912 -85.175 1.00 60.88 502 LEU A C 1
ATOM 3927 O O . LEU A 1 502 ? 24.855 16.418 -84.683 1.00 60.88 502 LEU A O 1
ATOM 3931 N N . PHE A 1 503 ? 26.997 15.779 -84.474 1.00 60.75 503 PHE A N 1
ATOM 3932 C CA . PHE A 1 503 ? 27.172 16.265 -83.102 1.00 60.75 503 PHE A CA 1
ATOM 3933 C C . PHE A 1 503 ? 28.638 16.604 -82.788 1.00 60.75 503 PHE A C 1
ATOM 3935 O O . PHE A 1 503 ? 29.512 15.746 -82.892 1.00 60.75 503 PHE A O 1
ATOM 3942 N N . GLY A 1 504 ? 28.881 17.839 -82.338 1.00 63.16 504 GLY A N 1
ATOM 3943 C CA . GLY A 1 504 ? 30.216 18.380 -82.060 1.00 63.16 504 GLY A CA 1
ATOM 3944 C C . GLY A 1 504 ? 30.858 19.030 -83.291 1.00 63.16 504 GLY A C 1
ATOM 3945 O O . GLY A 1 504 ? 30.774 18.510 -84.396 1.00 63.16 504 GLY A O 1
ATOM 3946 N N . VAL A 1 505 ? 31.491 20.189 -83.101 1.00 67.81 505 VAL A N 1
ATOM 3947 C CA . VAL A 1 505 ? 32.305 20.855 -84.132 1.00 67.81 505 VAL A CA 1
ATOM 3948 C C . VAL A 1 505 ? 33.763 20.514 -83.851 1.00 67.81 505 VAL A C 1
ATOM 3950 O O . VAL A 1 505 ? 34.202 20.654 -82.707 1.00 67.81 505 VAL A O 1
ATOM 3953 N N . ASP A 1 506 ? 34.526 20.082 -84.859 1.00 69.81 506 ASP A N 1
ATOM 3954 C CA . ASP A 1 506 ? 35.970 19.916 -84.683 1.00 69.81 506 ASP A CA 1
ATOM 3955 C C . ASP A 1 506 ? 36.623 21.294 -84.530 1.00 69.81 506 ASP A C 1
ATOM 3957 O O . ASP A 1 506 ? 36.819 22.040 -85.494 1.00 69.81 506 ASP A O 1
ATOM 3961 N N . LEU A 1 507 ? 36.944 21.640 -83.284 1.00 70.12 507 LEU A N 1
ATOM 3962 C CA . LEU A 1 507 ? 37.505 22.939 -82.935 1.00 70.12 507 LEU A CA 1
ATOM 3963 C C . LEU A 1 507 ? 38.884 23.171 -83.567 1.00 70.12 507 LEU A C 1
ATOM 3965 O O . LEU A 1 507 ? 39.265 24.327 -83.732 1.00 70.12 507 LEU A O 1
ATOM 3969 N N . ARG A 1 508 ? 39.618 22.110 -83.943 1.00 65.50 508 ARG A N 1
ATOM 3970 C CA . ARG A 1 508 ? 40.915 22.233 -84.629 1.00 65.50 508 ARG A CA 1
ATOM 3971 C C . ARG A 1 508 ? 40.730 22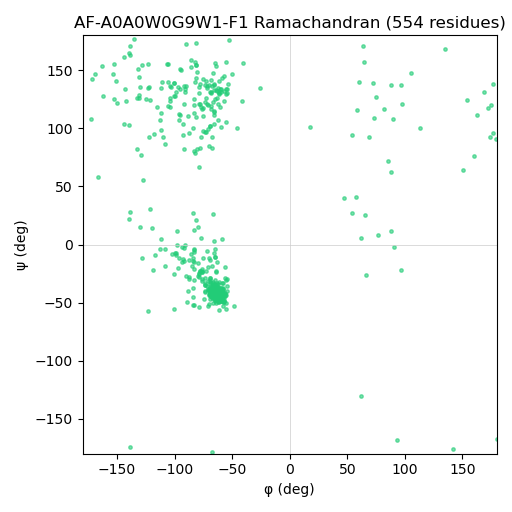.745 -86.054 1.00 65.50 508 ARG A C 1
ATOM 3973 O O . ARG A 1 508 ? 41.305 23.772 -86.399 1.00 65.50 508 ARG A O 1
ATOM 3980 N N . LYS A 1 509 ? 39.845 22.108 -86.828 1.00 65.25 509 LYS A N 1
ATOM 3981 C CA . LYS A 1 509 ? 39.475 22.579 -88.174 1.00 65.25 509 LYS A CA 1
ATOM 3982 C C . LYS A 1 509 ? 38.839 23.971 -88.135 1.00 65.25 509 LYS A C 1
ATOM 3984 O O . LYS A 1 509 ? 39.130 24.816 -88.974 1.00 65.25 509 LYS A O 1
ATOM 3989 N N . TRP A 1 510 ? 37.998 24.243 -87.136 1.00 66.38 510 TRP A N 1
ATOM 3990 C CA . TRP A 1 510 ? 37.371 25.558 -86.980 1.00 66.38 510 TRP A CA 1
ATOM 3991 C C . TRP A 1 510 ? 38.387 26.673 -86.685 1.00 66.38 510 TRP A C 1
ATOM 3993 O O . TRP A 1 510 ? 38.274 27.766 -87.241 1.00 66.38 510 TRP A O 1
ATOM 4003 N N . ALA A 1 511 ? 39.404 26.397 -85.858 1.00 63.66 511 ALA A N 1
ATOM 4004 C CA . ALA A 1 511 ? 40.485 27.344 -85.605 1.00 63.66 511 ALA A CA 1
ATOM 4005 C C . ALA A 1 511 ? 41.249 27.676 -86.897 1.00 63.66 511 ALA A C 1
ATOM 4007 O O . ALA A 1 511 ? 41.478 28.850 -87.170 1.00 63.66 511 ALA A O 1
ATOM 4008 N N . GLU A 1 512 ? 41.564 26.680 -87.730 1.00 62.28 512 GLU A N 1
ATOM 4009 C CA . GLU A 1 512 ? 42.267 26.873 -89.010 1.00 62.28 512 GLU A CA 1
ATOM 4010 C C . GLU A 1 512 ? 41.484 27.750 -90.006 1.00 62.28 512 GLU A C 1
ATOM 4012 O O . GLU A 1 512 ? 42.067 28.635 -90.636 1.00 62.28 512 GLU A O 1
ATOM 4017 N N . VAL A 1 513 ? 40.158 27.582 -90.098 1.00 60.38 513 VAL A N 1
ATOM 4018 C CA . VAL A 1 513 ? 39.293 28.412 -90.962 1.00 60.38 513 VAL A CA 1
ATOM 4019 C C . VAL A 1 513 ? 39.257 29.877 -90.501 1.00 60.38 513 VAL A C 1
ATOM 4021 O O . VAL A 1 513 ? 39.238 30.782 -91.336 1.00 60.38 513 VAL A O 1
ATOM 4024 N N . GLY A 1 514 ? 39.319 30.137 -89.190 1.00 57.28 514 GLY A N 1
ATOM 4025 C CA . GLY A 1 514 ? 39.409 31.496 -88.639 1.00 57.28 514 GLY A CA 1
ATOM 4026 C C . GLY A 1 514 ? 40.681 32.249 -89.061 1.00 57.28 514 GLY A C 1
ATOM 4027 O O . GLY A 1 514 ? 40.630 33.454 -89.313 1.00 57.28 514 GLY A O 1
ATOM 4028 N N . TYR A 1 515 ? 41.803 31.538 -89.230 1.00 52.62 515 TYR A N 1
ATOM 4029 C CA . TYR A 1 515 ? 43.078 32.117 -89.675 1.00 52.62 515 TYR A CA 1
ATOM 4030 C C . TYR A 1 515 ? 43.165 32.354 -91.187 1.00 52.62 515 TYR A C 1
ATOM 4032 O O . TYR A 1 515 ? 43.986 33.158 -91.621 1.00 52.62 515 TYR A O 1
ATOM 4040 N N . MET A 1 516 ? 42.290 31.763 -92.011 1.00 49.72 516 MET A N 1
ATOM 4041 C CA . MET A 1 516 ? 42.267 32.045 -93.457 1.00 49.72 516 MET A CA 1
ATOM 4042 C C . MET A 1 516 ? 41.870 33.496 -93.801 1.00 49.72 516 MET A C 1
ATOM 4044 O O . MET A 1 516 ? 41.983 33.903 -94.956 1.00 49.72 516 MET A O 1
ATOM 4048 N N . SER A 1 517 ? 41.450 34.301 -92.815 1.00 51.03 517 SER A N 1
ATOM 4049 C CA . SER A 1 517 ? 41.218 35.746 -92.968 1.00 51.03 517 SER A CA 1
ATOM 4050 C C . SER A 1 517 ? 42.428 36.639 -92.630 1.00 51.03 517 SER A C 1
ATOM 4052 O O . SER A 1 517 ? 42.329 37.853 -92.816 1.00 51.03 517 SER A O 1
ATOM 4054 N N . GLN A 1 518 ? 43.574 36.102 -92.177 1.00 51.50 518 GLN A N 1
ATOM 4055 C CA . GLN A 1 518 ? 44.800 36.889 -91.949 1.00 51.50 518 GLN A CA 1
ATOM 4056 C C . GLN A 1 518 ? 46.077 36.115 -92.338 1.00 51.50 518 GLN A C 1
ATOM 4058 O O . GLN A 1 518 ? 46.336 35.049 -91.785 1.00 51.50 518 GLN A O 1
ATOM 4063 N N . PRO A 1 519 ? 46.928 36.637 -93.244 1.00 47.56 519 PRO A N 1
ATOM 4064 C CA . PRO A 1 519 ? 48.157 35.957 -93.625 1.00 47.56 519 PRO A CA 1
ATOM 4065 C C . PRO A 1 519 ? 49.257 36.282 -92.604 1.00 47.56 519 PRO A C 1
ATOM 4067 O O . PRO A 1 519 ? 49.869 37.347 -92.666 1.00 47.56 519 PRO A O 1
ATOM 4070 N N . SER A 1 520 ? 49.525 35.378 -91.663 1.00 48.34 520 SER A N 1
ATOM 4071 C CA . SER A 1 520 ? 50.735 35.439 -90.831 1.00 48.34 520 SER A CA 1
ATOM 4072 C C . SER A 1 520 ? 51.445 34.089 -90.807 1.00 48.34 520 SER A C 1
ATOM 4074 O O . SER A 1 520 ? 50.828 33.068 -90.513 1.00 48.34 520 SER A O 1
ATOM 4076 N N . ASP A 1 521 ? 52.742 34.108 -91.104 1.00 49.97 521 ASP A N 1
ATOM 4077 C CA . ASP A 1 521 ? 53.603 32.962 -91.438 1.00 49.97 521 ASP A CA 1
ATOM 4078 C C . ASP A 1 521 ? 54.135 32.176 -90.215 1.00 49.97 521 ASP A C 1
ATOM 4080 O O . ASP A 1 521 ? 55.120 31.449 -90.305 1.00 49.97 521 ASP A O 1
ATOM 4084 N N . ASP A 1 522 ? 53.483 32.288 -89.053 1.00 53.62 522 ASP A N 1
ATOM 4085 C CA . ASP A 1 522 ? 53.906 31.622 -87.816 1.00 53.62 522 ASP A CA 1
ATOM 4086 C C . ASP A 1 522 ? 52.928 30.499 -87.442 1.00 53.62 522 ASP A C 1
ATOM 4088 O O . ASP A 1 522 ? 51.941 30.702 -86.734 1.00 53.62 522 ASP A O 1
ATOM 4092 N N . LYS A 1 523 ? 53.224 29.272 -87.889 1.00 54.31 523 LYS A N 1
ATOM 4093 C CA . LYS A 1 523 ? 52.548 28.046 -87.430 1.00 54.31 523 LYS A CA 1
ATOM 4094 C C . LYS A 1 523 ? 52.887 27.770 -85.959 1.00 54.31 523 LYS A C 1
ATOM 4096 O O . LYS A 1 523 ? 53.784 26.984 -85.658 1.00 54.31 523 LYS A O 1
ATOM 4101 N N . LYS A 1 524 ? 52.179 28.409 -85.031 1.00 55.22 524 LYS A N 1
ATOM 4102 C CA . LYS A 1 524 ? 52.090 27.977 -83.628 1.00 55.22 524 LYS A CA 1
ATOM 4103 C C . LYS A 1 524 ? 50.742 27.300 -83.419 1.00 55.22 524 LYS A C 1
ATOM 4105 O O . LYS A 1 524 ? 49.741 27.811 -83.904 1.00 55.22 524 LYS A O 1
ATOM 4110 N N . GLU A 1 525 ? 50.741 26.156 -82.731 1.00 56.31 525 GLU A N 1
ATOM 4111 C CA . GLU A 1 525 ? 49.543 25.393 -82.347 1.00 56.31 525 GLU A CA 1
ATOM 4112 C C . GLU A 1 525 ? 48.475 26.333 -81.771 1.00 56.31 525 GLU A C 1
ATOM 4114 O O . GLU A 1 525 ? 48.574 26.803 -80.636 1.00 56.31 525 GLU A O 1
ATOM 4119 N N . ALA A 1 526 ? 47.486 26.677 -82.595 1.00 59.06 526 ALA A N 1
ATOM 4120 C CA . ALA A 1 526 ? 46.507 27.688 -82.255 1.00 59.06 526 ALA A CA 1
ATOM 4121 C C . ALA A 1 526 ? 45.410 27.061 -81.394 1.00 59.06 526 ALA A C 1
ATOM 4123 O O . ALA A 1 526 ? 44.637 26.217 -81.849 1.00 59.06 526 ALA A O 1
ATOM 4124 N N . VAL A 1 527 ? 45.342 27.477 -80.130 1.00 63.62 527 VAL A N 1
ATOM 4125 C CA . VAL A 1 527 ? 44.224 27.136 -79.250 1.00 63.62 527 VAL A CA 1
ATOM 4126 C C . VAL A 1 527 ? 42.959 27.801 -79.811 1.00 63.62 527 VAL A C 1
ATOM 4128 O O . VAL A 1 527 ? 42.960 29.023 -79.976 1.00 63.62 527 VAL A O 1
ATOM 4131 N N . PRO A 1 528 ? 41.870 27.054 -80.078 1.00 72.19 528 PRO A N 1
ATOM 4132 C CA . PRO A 1 528 ? 40.637 27.628 -80.609 1.00 72.19 528 PRO A CA 1
ATOM 4133 C C . PRO A 1 528 ? 40.117 28.765 -79.720 1.00 72.19 528 PRO A C 1
ATOM 4135 O O . PRO A 1 528 ? 40.034 28.622 -78.496 1.00 72.19 528 PRO A O 1
ATOM 4138 N N . GLU A 1 529 ? 39.729 29.895 -80.316 1.00 72.81 529 GLU A N 1
ATOM 4139 C CA . GLU A 1 529 ? 39.304 31.084 -79.558 1.00 72.81 529 GLU A CA 1
ATOM 4140 C C . GLU A 1 529 ? 38.111 30.806 -78.632 1.00 72.81 529 GLU A C 1
ATOM 4142 O O . GLU A 1 529 ? 38.041 31.342 -77.525 1.00 72.81 529 GLU A O 1
ATOM 4147 N N . VAL A 1 530 ? 37.212 29.905 -79.044 1.00 76.56 530 VAL A N 1
ATOM 4148 C CA . VAL A 1 530 ? 36.071 29.447 -78.235 1.00 76.56 530 VAL A CA 1
ATOM 4149 C C . VAL A 1 530 ? 36.537 28.776 -76.947 1.00 76.56 530 VAL A C 1
ATOM 4151 O O . VAL A 1 530 ? 35.971 29.050 -75.891 1.00 76.56 530 VAL A O 1
ATOM 4154 N N . LEU A 1 531 ? 37.596 27.961 -76.994 1.00 76.25 531 LEU A N 1
ATOM 4155 C CA . LEU A 1 531 ? 38.145 27.320 -75.796 1.00 76.25 531 LEU A CA 1
ATOM 4156 C C . LEU A 1 531 ? 38.701 28.375 -74.832 1.00 76.25 531 LEU A C 1
ATOM 4158 O O . LEU A 1 531 ? 38.418 28.345 -73.638 1.00 76.25 531 LEU A O 1
ATOM 4162 N N . SER A 1 532 ? 39.418 29.363 -75.368 1.00 80.81 532 SER A N 1
ATOM 4163 C CA . SER A 1 532 ? 39.945 30.486 -74.584 1.00 80.81 532 SER A CA 1
ATOM 4164 C C . SER A 1 532 ? 38.827 31.335 -73.963 1.00 80.81 532 SER A C 1
ATOM 4166 O O . SER A 1 532 ? 38.946 31.803 -72.830 1.00 80.81 532 SER A O 1
ATOM 4168 N N . ALA A 1 533 ? 37.723 31.540 -74.686 1.00 81.56 533 ALA A N 1
ATOM 4169 C CA . ALA A 1 533 ? 36.556 32.263 -74.191 1.00 81.56 533 ALA A CA 1
ATOM 4170 C C . ALA A 1 533 ? 35.816 31.488 -73.090 1.00 81.56 533 ALA A C 1
ATOM 4172 O O . ALA A 1 533 ? 35.433 32.090 -72.085 1.00 81.56 533 ALA A O 1
ATOM 4173 N N . LEU A 1 534 ? 35.658 30.170 -73.251 1.00 83.19 534 LEU A N 1
ATOM 4174 C CA . LEU A 1 534 ? 35.050 29.294 -72.249 1.00 83.19 534 LEU A CA 1
ATOM 4175 C C . LEU A 1 534 ? 35.896 29.228 -70.974 1.00 83.19 534 LEU A C 1
ATOM 4177 O O . LEU A 1 534 ? 35.345 29.424 -69.896 1.00 83.19 534 LEU A O 1
ATOM 4181 N N . LEU A 1 535 ? 37.219 29.061 -71.082 1.00 83.75 535 LEU A N 1
ATOM 4182 C CA . LEU A 1 535 ? 38.124 29.063 -69.925 1.00 83.75 535 LEU A CA 1
ATOM 4183 C C . LEU A 1 535 ? 38.056 30.388 -69.152 1.00 83.75 535 LEU A C 1
ATOM 4185 O O . LEU A 1 535 ? 37.882 30.381 -67.938 1.00 83.75 535 LEU A O 1
ATOM 4189 N N . ARG A 1 536 ? 38.063 31.537 -69.842 1.00 85.19 536 ARG A N 1
ATOM 4190 C CA . ARG A 1 536 ? 37.879 32.849 -69.188 1.00 85.19 536 ARG A CA 1
ATOM 4191 C C . ARG A 1 536 ? 36.497 33.017 -68.558 1.00 85.19 536 ARG A C 1
ATOM 4193 O O . ARG A 1 536 ? 36.354 33.718 -67.556 1.00 85.19 536 ARG A O 1
ATOM 4200 N N . ALA A 1 537 ? 35.453 32.457 -69.166 1.00 83.50 537 ALA A N 1
ATOM 4201 C CA . ALA A 1 537 ? 34.114 32.477 -68.585 1.00 83.50 537 ALA A CA 1
ATOM 4202 C C . ALA A 1 537 ? 34.057 31.619 -67.315 1.00 83.50 537 ALA A C 1
ATOM 4204 O O . ALA A 1 537 ? 33.444 32.039 -66.334 1.00 83.50 537 ALA A O 1
ATOM 4205 N N . LEU A 1 538 ? 34.747 30.479 -67.320 1.00 82.12 538 LEU A N 1
ATOM 4206 C CA . LEU A 1 538 ? 34.867 29.576 -66.185 1.00 82.12 538 LEU A CA 1
ATOM 4207 C C . LEU A 1 538 ? 35.653 30.234 -65.046 1.00 82.12 538 LEU A C 1
ATOM 4209 O O . LEU A 1 538 ? 35.138 30.288 -63.939 1.00 82.12 538 LEU A O 1
ATOM 4213 N N . GLU A 1 539 ? 36.793 30.876 -65.320 1.00 82.44 539 GLU A N 1
ATOM 4214 C CA . GLU A 1 539 ? 37.544 31.673 -64.331 1.00 82.44 539 GLU A CA 1
ATOM 4215 C C . GLU A 1 539 ? 36.675 32.761 -63.674 1.00 82.44 539 GLU A C 1
ATOM 4217 O O . GLU A 1 539 ? 36.691 32.951 -62.457 1.00 82.44 539 GLU A O 1
ATOM 4222 N N . ARG A 1 540 ? 35.860 33.471 -64.468 1.00 83.38 540 ARG A N 1
ATOM 4223 C CA . ARG A 1 540 ? 34.930 34.487 -63.942 1.00 83.38 540 ARG A CA 1
ATOM 4224 C C . ARG A 1 540 ? 33.783 33.887 -63.140 1.00 83.38 540 ARG A C 1
ATOM 4226 O O . ARG A 1 540 ? 33.297 34.545 -62.222 1.00 83.38 540 ARG A O 1
ATOM 4233 N N . ALA A 1 541 ? 33.305 32.705 -63.519 1.00 79.12 541 ALA A N 1
ATOM 4234 C CA . ALA A 1 541 ? 32.288 31.988 -62.766 1.00 79.12 541 ALA A CA 1
ATOM 4235 C C . ALA A 1 541 ? 32.862 31.521 -61.425 1.00 79.12 541 ALA A C 1
ATOM 4237 O O . ALA A 1 541 ? 32.244 31.777 -60.398 1.00 79.12 541 ALA A O 1
ATOM 4238 N N . TYR A 1 542 ? 34.077 30.970 -61.430 1.00 73.75 542 TYR A N 1
ATOM 4239 C CA . TYR A 1 542 ? 34.818 30.503 -60.258 1.00 73.75 542 TYR A CA 1
ATOM 4240 C C . TYR A 1 542 ? 34.999 31.609 -59.211 1.00 73.75 542 TYR A C 1
ATOM 4242 O O . TYR A 1 542 ? 34.735 31.403 -58.032 1.00 73.75 542 TYR A O 1
ATOM 4250 N N . ALA A 1 543 ? 35.320 32.832 -59.650 1.00 76.94 543 ALA A N 1
ATOM 4251 C CA . ALA A 1 543 ? 35.444 34.001 -58.775 1.00 76.94 543 ALA A CA 1
ATOM 4252 C C . ALA A 1 543 ? 34.130 34.441 -58.090 1.00 76.94 543 ALA A C 1
ATOM 4254 O O . ALA A 1 543 ? 34.156 35.312 -57.221 1.00 76.94 543 ALA A O 1
ATOM 4255 N N . ARG A 1 544 ? 32.975 33.898 -58.500 1.00 75.00 544 ARG A N 1
ATOM 4256 C CA . ARG A 1 544 ? 31.660 34.205 -57.915 1.00 75.00 544 ARG A CA 1
ATOM 4257 C C . ARG A 1 544 ? 31.178 33.150 -56.919 1.00 75.00 544 ARG A C 1
ATOM 4259 O O . ARG A 1 544 ? 30.147 33.389 -56.291 1.00 75.00 544 ARG A O 1
ATOM 4266 N N . LEU A 1 545 ? 31.867 32.014 -56.778 1.00 74.25 545 LEU A N 1
ATOM 4267 C CA . LEU A 1 545 ? 31.483 30.995 -55.800 1.00 74.25 545 LEU A CA 1
ATOM 4268 C C . LEU A 1 545 ? 32.005 31.344 -54.393 1.00 74.25 545 LEU A C 1
ATOM 4270 O O . LEU A 1 545 ? 33.097 31.894 -54.260 1.00 74.25 545 LEU A O 1
ATOM 4274 N N . PRO A 1 546 ? 31.229 31.049 -53.333 1.00 65.31 546 PRO A N 1
ATOM 4275 C CA . PRO A 1 546 ? 31.542 31.475 -51.972 1.00 65.31 546 PRO A CA 1
ATOM 4276 C C . PRO A 1 546 ? 32.519 30.562 -51.209 1.00 65.31 546 PRO A C 1
ATOM 4278 O O . PRO A 1 546 ? 32.947 30.966 -50.129 1.00 65.31 546 PRO A O 1
ATOM 4281 N N . ASN A 1 547 ? 32.851 29.352 -51.691 1.00 61.78 547 ASN A N 1
ATOM 4282 C CA . ASN A 1 547 ? 33.685 28.408 -50.930 1.00 61.78 547 ASN A CA 1
ATOM 4283 C C . ASN A 1 547 ? 34.478 27.403 -51.796 1.00 61.78 547 ASN A C 1
ATOM 4285 O O . ASN A 1 547 ? 33.970 26.913 -52.804 1.00 61.78 547 ASN A O 1
ATOM 4289 N N . ASP A 1 548 ? 35.674 27.021 -51.331 1.00 60.28 548 ASP A N 1
ATOM 4290 C CA . ASP A 1 548 ? 36.648 26.167 -52.048 1.00 60.28 548 ASP A CA 1
ATOM 4291 C C . ASP A 1 548 ? 36.256 24.673 -52.171 1.00 60.28 548 ASP A C 1
ATOM 4293 O O . ASP A 1 548 ? 36.944 23.885 -52.815 1.00 60.28 548 ASP A O 1
ATOM 4297 N N . THR A 1 549 ? 35.160 24.233 -51.548 1.00 56.56 549 THR A N 1
ATOM 4298 C CA . THR A 1 549 ? 34.680 22.841 -51.669 1.00 56.56 549 THR A CA 1
ATOM 4299 C C . THR A 1 549 ? 33.761 22.634 -52.871 1.00 56.56 549 THR A C 1
ATOM 4301 O O . THR A 1 549 ? 33.720 21.543 -53.428 1.00 56.56 549 THR A O 1
ATOM 4304 N N . GLU A 1 550 ? 33.020 23.667 -53.286 1.00 54.56 550 GLU A N 1
ATOM 4305 C CA . GLU A 1 550 ? 32.172 23.610 -54.490 1.00 54.56 550 GLU A CA 1
ATOM 4306 C C . GLU A 1 550 ? 32.991 23.771 -55.770 1.00 54.56 550 GLU A C 1
ATOM 4308 O O . GLU A 1 550 ? 32.589 23.322 -56.841 1.00 54.56 550 GLU A O 1
ATOM 4313 N N . THR A 1 551 ? 34.165 24.379 -55.652 1.00 53.88 551 THR A N 1
ATOM 4314 C CA . THR A 1 551 ? 35.091 24.564 -56.756 1.00 53.88 551 THR A CA 1
ATOM 4315 C C . THR A 1 551 ? 35.797 23.265 -57.165 1.00 53.88 551 THR A C 1
ATOM 4317 O O . THR A 1 551 ? 35.968 23.014 -58.353 1.00 53.88 551 THR A O 1
ATOM 4320 N N . GLN A 1 552 ? 36.098 22.385 -56.204 1.00 49.06 552 GLN A N 1
ATOM 4321 C CA . GLN A 1 552 ? 36.786 21.105 -56.427 1.00 49.06 552 GLN A CA 1
ATOM 4322 C C . GLN A 1 552 ? 35.927 20.049 -57.160 1.00 49.06 552 GLN A C 1
ATOM 4324 O O . GLN A 1 552 ? 36.462 19.103 -57.732 1.00 49.06 552 GLN A O 1
ATOM 4329 N N . ILE A 1 553 ? 34.596 20.203 -57.163 1.00 49.38 553 ILE A N 1
ATOM 4330 C CA . ILE A 1 553 ? 33.646 19.276 -57.813 1.00 49.38 553 ILE A CA 1
ATOM 4331 C C . ILE A 1 553 ? 33.626 19.454 -59.344 1.00 49.38 553 ILE A C 1
ATOM 4333 O O . ILE A 1 553 ? 33.237 18.535 -60.058 1.00 49.38 553 ILE A O 1
ATOM 4337 N N . MET A 1 554 ? 34.060 20.609 -59.858 1.00 47.91 554 MET A N 1
ATOM 4338 C CA . MET A 1 554 ? 34.076 20.927 -61.296 1.00 47.91 554 MET A CA 1
ATOM 4339 C C . MET A 1 554 ? 35.419 20.610 -61.989 1.00 47.91 554 MET A C 1
ATOM 4341 O O . MET A 1 554 ? 35.522 20.800 -63.198 1.00 47.91 554 MET A O 1
ATOM 4345 N N . ASP A 1 555 ? 36.425 20.138 -61.240 1.00 43.94 555 ASP A N 1
ATOM 4346 C CA . ASP A 1 555 ? 37.755 19.747 -61.749 1.00 43.94 555 ASP A CA 1
ATOM 4347 C C . ASP A 1 555 ? 37.852 18.250 -62.147 1.00 43.94 555 ASP A C 1
ATOM 4349 O O . ASP A 1 555 ? 38.910 17.800 -62.597 1.00 43.94 555 ASP A O 1
ATOM 4353 N N . ILE A 1 556 ? 36.767 17.474 -61.990 1.00 37.53 556 ILE A N 1
ATOM 4354 C CA . ILE A 1 556 ? 36.602 16.105 -62.532 1.00 37.53 556 ILE A CA 1
ATOM 4355 C C . ILE A 1 556 ? 35.873 16.196 -63.871 1.00 37.53 556 ILE A C 1
ATOM 4357 O O . ILE A 1 556 ? 36.311 15.509 -64.826 1.00 37.53 556 ILE A O 1
#

Secondary structure (DSSP, 8-state):
----SSTTSGGGTS--HHHHHHHHHHHHHHHHHHHHHHHHHHHHIIIIIHHHHHHHHHHHHHHHHHHHIIIIIIIHHHHHHHHHHHHHHHHHHHHHHHHHHHHHHHHH-TT-TTT---TT-------------PPPPPPPHHHHHHHHHHHHHHSSSS-----------------------------------------------PPPPP--PPPPPP---PPPP---TTEEEETTEEEEHHHHHHHHHHHHHHS--EEEEETTTEEEEEEEEHHHHHHHHHHH-GGGTT-HHHHHHHHHIIIIIS--EEEESSSS-----SSS-EEEE-HHHHT--S----S----------------S--SSSSHHHHHHHHH--TT---HHHHHHHHHHHHHHHHHHHHHHHHHHHHHHHHHHHHHHHHHHHHHHHHHHHHHHHHHHHHHHHTTHHHHHHHHHHHHHHHHHT--HHHHHHHHHHHH------PPPPPP--SS------SS---HHHHHHHHHTTS----------HHHHHHHHHHHHHHTT-S-HHHHGGG--

Sequence (556 aa):
MVHTGTPGTGFQADDGASLLMTFRGLKAESASQGQIHRSIAKELETLVADPFAEWAQGYKDRLRQSKGVVFDQWLKGFEQSQAEVAKLKQQYLAKTRKADEAEDDVRFAPNSAGVAADHYTTSPRMRPVDGRSPPQRTASVSERIAQRLKEIQMRSVGAFSGDSVTSGTPDTAEKLFEADPEKELPKVDKGKGKAVDERPISPAMLASPTPMSPMLPPKVDIPPVPANPEDIVLAGVALPRSAVSQLITRAASEMNLRPVRFPLLGEYQDCFNGEEFVVWLKDNVPAFEGSLDRAEDAAKYLTEKEGLLRRIGEFGNEFEDADDAFYQFRPKAFNFDGKSGSVDALGSPIKTTLQPQNILKSTNNFVNLVSKALATNPNGQPAFIRARQDAEEADKAYRIAVRQLDRRRLNLEERLEESFKTLQRWETERLRAVKTVLLQYQGTLANLPKSLESSIERQSTLITAYQPEADLSALIERYRTGPFRPHPHVYESVAHDESDVLFGVDLRKWAEVGYMSQPSDDKKEAVPEVLSALLRALERAYARLPNDTETQIMDI